Protein AF-A0A443S075-F1 (afdb_monomer)

Structure (mmCIF, N/CA/C/O backbone):
data_AF-A0A443S075-F1
#
_entry.id   AF-A0A443S075-F1
#
loop_
_atom_site.group_PDB
_atom_site.id
_atom_site.type_symbol
_atom_site.label_atom_id
_atom_site.label_alt_id
_atom_site.label_comp_id
_atom_site.label_asym_id
_atom_site.label_entity_id
_atom_site.label_seq_id
_atom_site.pdbx_PDB_ins_code
_atom_site.Cartn_x
_atom_site.Cartn_y
_atom_site.Cartn_z
_atom_site.occupancy
_atom_site.B_iso_or_equiv
_atom_site.auth_seq_id
_atom_site.auth_comp_id
_atom_site.auth_asym_id
_atom_site.auth_atom_id
_atom_site.pdbx_PDB_model_num
ATOM 1 N N . ILE A 1 1 ? -31.279 11.369 8.694 1.00 89.56 1 ILE A N 1
ATOM 2 C CA . ILE A 1 1 ? -30.722 10.047 9.088 1.00 89.56 1 ILE A CA 1
ATOM 3 C C . ILE A 1 1 ? -30.448 10.111 10.583 1.00 89.56 1 ILE A C 1
ATOM 5 O O . ILE A 1 1 ? -30.074 11.182 11.039 1.00 89.56 1 ILE A O 1
ATOM 9 N N . LYS A 1 2 ? -30.663 9.035 11.344 1.00 92.75 2 LYS A N 1
ATOM 10 C CA . LYS A 1 2 ? -30.303 8.981 12.766 1.00 92.75 2 LYS A CA 1
ATOM 11 C C . LYS A 1 2 ? -29.646 7.642 13.083 1.00 92.75 2 LYS A C 1
ATOM 13 O O . LYS A 1 2 ? -30.191 6.607 12.704 1.00 92.75 2 LYS A O 1
ATOM 18 N N . VAL A 1 3 ? -28.496 7.686 13.747 1.00 94.62 3 VAL A N 1
ATOM 19 C CA . VAL A 1 3 ? -27.857 6.519 14.362 1.00 94.62 3 VAL A CA 1
ATOM 20 C C . VAL A 1 3 ? -28.556 6.228 15.691 1.00 94.62 3 VAL A C 1
ATOM 22 O O . VAL A 1 3 ? -28.970 7.149 16.396 1.00 94.62 3 VAL A O 1
ATOM 25 N N . LEU A 1 4 ? -28.755 4.943 15.995 1.00 93.88 4 LEU A N 1
ATOM 26 C CA . LEU A 1 4 ? -29.449 4.486 17.208 1.00 93.88 4 LEU A CA 1
ATOM 27 C C . LEU A 1 4 ? -28.471 3.900 18.233 1.00 93.88 4 LEU A C 1
ATOM 29 O O . LEU A 1 4 ? -28.584 4.187 19.418 1.00 93.88 4 LEU A O 1
ATOM 33 N N . SER A 1 5 ? -27.492 3.128 17.762 1.00 93.56 5 SER A N 1
ATOM 34 C CA . SER A 1 5 ? -26.358 2.639 18.543 1.00 93.56 5 SER A CA 1
ATOM 35 C C . SER A 1 5 ? -25.146 2.429 17.633 1.00 93.56 5 SER A C 1
ATOM 37 O O . SER A 1 5 ? -25.296 2.235 16.422 1.00 93.56 5 SER A O 1
ATOM 39 N N . THR A 1 6 ? -23.948 2.482 18.212 1.00 93.00 6 THR A N 1
ATOM 40 C CA . THR A 1 6 ? -22.677 2.161 17.564 1.00 93.00 6 THR A CA 1
ATOM 41 C C . THR A 1 6 ? -21.761 1.394 18.526 1.00 93.00 6 THR A C 1
ATOM 43 O O . THR A 1 6 ? -21.524 1.793 19.669 1.00 93.00 6 THR A O 1
ATOM 46 N N . VAL A 1 7 ? -21.252 0.247 18.072 1.00 90.56 7 VAL A N 1
ATOM 47 C CA . VAL A 1 7 ? -20.408 -0.679 18.843 1.00 90.56 7 VAL A CA 1
ATOM 48 C C . VAL A 1 7 ? -19.234 -1.111 17.968 1.00 90.56 7 VAL A C 1
ATOM 50 O O . VAL A 1 7 ? -19.405 -1.369 16.778 1.00 90.56 7 VAL A O 1
ATOM 53 N N . GLY A 1 8 ? -18.048 -1.241 18.558 1.00 88.31 8 GLY A N 1
ATOM 54 C CA . GLY A 1 8 ? -16.884 -1.823 17.900 1.00 88.31 8 GLY A CA 1
ATOM 55 C C . GLY A 1 8 ? -15.624 -1.692 18.748 1.00 88.31 8 GLY A C 1
ATOM 56 O O . GLY A 1 8 ? -15.680 -1.269 19.900 1.00 88.31 8 GLY A O 1
ATOM 57 N N . THR A 1 9 ? -14.481 -2.027 18.155 1.00 86.50 9 THR A N 1
ATOM 58 C CA . THR A 1 9 ? -13.152 -1.800 18.735 1.00 86.50 9 THR A CA 1
ATOM 59 C C . THR A 1 9 ? -12.166 -1.372 17.648 1.00 86.50 9 THR A C 1
ATOM 61 O O . THR A 1 9 ? -12.332 -1.710 16.476 1.00 86.50 9 THR A O 1
ATOM 64 N N . THR A 1 10 ? -11.118 -0.648 18.035 1.00 85.44 10 THR A N 1
ATOM 65 C CA . THR A 1 10 ? -9.963 -0.328 17.183 1.00 85.44 10 THR A CA 1
ATOM 66 C C . THR A 1 10 ? -8.977 -1.497 17.054 1.00 85.44 10 THR A C 1
ATOM 68 O O . THR A 1 10 ? -8.144 -1.490 16.151 1.00 85.44 10 THR A O 1
ATOM 71 N N . SER A 1 11 ? -9.083 -2.512 17.921 1.00 85.75 11 SER A N 1
ATOM 72 C CA . SER A 1 11 ? -8.187 -3.677 18.007 1.00 85.75 11 SER A CA 1
ATOM 73 C C . SER A 1 11 ? -8.661 -4.921 17.236 1.00 85.75 11 SER A C 1
ATOM 75 O O . SER A 1 11 ? -8.218 -6.029 17.531 1.00 85.75 11 SER A O 1
ATOM 77 N N . LEU A 1 12 ? -9.573 -4.764 16.269 1.00 92.69 12 LEU A N 1
ATOM 78 C CA . LEU A 1 12 ? -10.089 -5.867 15.454 1.00 92.69 12 LEU A CA 1
ATOM 79 C C . LEU A 1 12 ? -10.273 -5.437 13.996 1.00 92.69 12 LEU A C 1
ATOM 81 O O . LEU A 1 12 ? -11.172 -4.667 13.660 1.00 92.69 12 LEU A O 1
ATOM 85 N N . GLY A 1 13 ? -9.440 -5.966 13.105 1.00 93.44 13 GLY A N 1
ATOM 86 C CA . GLY A 1 13 ? -9.462 -5.627 11.690 1.00 93.44 13 GLY A CA 1
ATOM 87 C C . GLY A 1 13 ? -8.800 -6.672 10.798 1.00 93.44 13 GLY A C 1
ATOM 88 O O . GLY A 1 13 ? -8.570 -7.819 11.169 1.00 93.44 13 GLY A O 1
ATOM 89 N N . GLY A 1 14 ? -8.502 -6.281 9.555 1.00 93.62 14 GLY A N 1
ATOM 90 C CA . GLY A 1 14 ? -7.922 -7.195 8.562 1.00 93.62 14 GLY A CA 1
ATOM 91 C C . GLY A 1 14 ? -6.555 -7.770 8.948 1.00 93.62 14 GLY A C 1
ATOM 92 O O . GLY A 1 14 ? -6.237 -8.867 8.489 1.00 93.62 14 GLY A O 1
ATOM 93 N N . VAL A 1 15 ? -5.799 -7.055 9.789 1.00 94.94 15 VAL A N 1
ATOM 94 C CA . VAL A 1 15 ? -4.454 -7.420 10.260 1.00 94.94 15 VAL A CA 1
ATOM 95 C C . VAL A 1 15 ? -4.496 -8.614 11.212 1.00 94.94 15 VAL A C 1
ATOM 97 O O . VAL A 1 15 ? -3.631 -9.479 11.130 1.00 94.94 15 VAL A O 1
ATOM 100 N N . ASP A 1 16 ? -5.519 -8.722 12.056 1.00 96.44 16 ASP A N 1
ATOM 101 C CA . ASP A 1 16 ? -5.670 -9.829 13.007 1.00 96.44 16 ASP A CA 1
ATOM 102 C C . ASP A 1 16 ? -5.948 -11.137 12.265 1.00 96.44 16 ASP A C 1
ATOM 104 O O . ASP A 1 16 ? -5.296 -12.152 12.509 1.00 96.44 16 ASP A O 1
ATOM 108 N N . PHE A 1 17 ? -6.820 -11.077 11.253 1.00 96.88 17 PHE A N 1
ATOM 109 C CA . PHE A 1 17 ? -7.016 -12.166 10.296 1.00 96.88 17 PHE A CA 1
ATOM 110 C C . PHE A 1 17 ? -5.722 -12.512 9.533 1.00 96.88 17 PHE A C 1
ATOM 112 O O . PHE A 1 17 ? -5.447 -13.691 9.327 1.00 96.88 17 PHE A O 1
ATOM 119 N N . ASP A 1 18 ? -4.890 -11.536 9.138 1.00 97.12 18 ASP A N 1
ATOM 120 C CA . ASP A 1 18 ? -3.574 -11.851 8.554 1.00 97.12 18 ASP A CA 1
ATOM 121 C C . ASP A 1 18 ? -2.658 -12.542 9.568 1.00 97.12 18 ASP A C 1
ATOM 123 O O . ASP A 1 18 ? -2.023 -13.532 9.217 1.00 97.12 18 ASP A O 1
ATOM 127 N N . GLN A 1 19 ? -2.621 -12.092 10.826 1.00 97.56 19 GLN A N 1
ATOM 128 C CA . GLN A 1 19 ? -1.799 -12.704 11.871 1.00 97.56 19 GLN A CA 1
ATOM 129 C C . GLN A 1 19 ? -2.200 -14.163 12.121 1.00 97.56 19 GLN A C 1
ATOM 131 O O . GLN A 1 19 ? -1.328 -15.024 12.206 1.00 97.56 19 GLN A O 1
ATOM 136 N N . ARG A 1 20 ? -3.500 -14.484 12.116 1.00 97.62 20 ARG A N 1
ATOM 137 C CA . ARG A 1 20 ? -3.976 -15.876 12.216 1.00 97.62 20 ARG A CA 1
ATOM 138 C C . ARG A 1 20 ? -3.514 -16.757 11.057 1.00 97.62 20 ARG A C 1
ATOM 140 O O . ARG A 1 20 ? -3.183 -17.920 11.276 1.00 97.62 20 ARG A O 1
ATOM 147 N N . LEU A 1 21 ? -3.441 -16.214 9.842 1.00 97.88 21 LEU A N 1
ATOM 148 C CA . LEU A 1 21 ? -2.904 -16.933 8.684 1.00 97.88 21 LEU A CA 1
ATOM 149 C C . LEU A 1 21 ? -1.371 -17.050 8.722 1.00 97.88 21 LEU A C 1
ATOM 151 O O . LEU A 1 21 ? -0.828 -18.090 8.346 1.00 97.88 21 LEU A O 1
ATOM 155 N N . ILE A 1 22 ? -0.686 -16.017 9.217 1.00 98.19 22 ILE A N 1
ATOM 156 C CA . ILE A 1 22 ? 0.763 -16.000 9.447 1.00 98.19 22 ILE A CA 1
ATOM 157 C C . ILE A 1 22 ? 1.152 -17.080 10.461 1.00 98.19 22 ILE A C 1
ATOM 159 O O . ILE A 1 22 ? 2.086 -17.826 10.185 1.00 98.19 22 ILE A O 1
ATOM 163 N N . ASP A 1 23 ? 0.415 -17.230 11.566 1.00 97.88 23 ASP A N 1
ATOM 164 C CA . ASP A 1 23 ? 0.652 -18.278 12.568 1.00 97.88 23 ASP A CA 1
ATOM 165 C C . ASP A 1 23 ? 0.611 -19.682 11.937 1.00 97.88 23 ASP A C 1
ATOM 167 O O . ASP A 1 23 ? 1.587 -20.427 12.032 1.00 97.88 23 ASP A O 1
ATOM 171 N N . ILE A 1 24 ? -0.469 -20.006 11.206 1.00 97.88 24 ILE A N 1
ATOM 172 C CA . ILE A 1 24 ? -0.619 -21.288 10.486 1.00 97.88 24 ILE A CA 1
ATOM 173 C C . ILE A 1 24 ? 0.552 -21.508 9.519 1.00 97.88 24 ILE A C 1
ATOM 175 O O . ILE A 1 24 ? 1.069 -22.621 9.386 1.00 97.88 24 ILE A O 1
ATOM 179 N N . CYS A 1 25 ? 0.979 -20.455 8.817 1.00 97.69 25 CYS A N 1
ATOM 180 C CA . CYS A 1 25 ? 2.093 -20.550 7.883 1.00 97.69 25 CYS A CA 1
ATOM 181 C C . CYS A 1 25 ? 3.427 -20.782 8.602 1.00 97.69 25 CYS A C 1
ATOM 183 O O . CYS A 1 25 ? 4.190 -21.627 8.149 1.00 97.69 25 CYS A O 1
ATOM 185 N N . ILE A 1 26 ? 3.696 -20.107 9.724 1.00 97.00 26 ILE A N 1
ATOM 186 C CA . ILE A 1 26 ? 4.911 -20.291 10.535 1.00 97.00 26 ILE A CA 1
ATOM 187 C C . ILE A 1 26 ? 4.975 -21.716 11.099 1.00 97.00 26 ILE A C 1
ATOM 189 O O . ILE A 1 26 ? 5.986 -22.392 10.898 1.00 97.00 26 ILE A O 1
ATOM 193 N N . GLU A 1 27 ? 3.889 -22.206 11.707 1.00 96.06 27 GLU A N 1
ATOM 194 C CA . GLU A 1 27 ? 3.767 -23.590 12.187 1.00 96.06 27 GLU A CA 1
ATOM 195 C C . GLU A 1 27 ? 4.110 -24.601 11.078 1.00 96.06 27 GLU A C 1
ATOM 197 O O . GLU A 1 27 ? 4.920 -25.516 11.261 1.00 96.06 27 GLU A O 1
ATOM 202 N N . LYS A 1 28 ? 3.507 -24.438 9.892 1.00 96.19 28 LYS A N 1
ATOM 203 C CA . LYS A 1 28 ? 3.728 -25.348 8.762 1.00 96.19 28 LYS A CA 1
ATOM 204 C C . LYS A 1 28 ? 5.105 -25.198 8.129 1.00 96.19 28 LYS A C 1
ATOM 206 O O . LYS A 1 28 ? 5.680 -26.207 7.740 1.00 96.19 28 LYS A O 1
ATOM 211 N N . PHE A 1 29 ? 5.654 -23.990 8.020 1.00 95.56 29 PHE A N 1
ATOM 212 C CA . PHE A 1 29 ? 7.006 -23.788 7.500 1.00 95.56 29 PHE A CA 1
ATOM 213 C C . PHE A 1 29 ? 8.050 -24.411 8.428 1.00 95.56 29 PHE A C 1
ATOM 215 O O . PHE A 1 29 ? 8.930 -25.108 7.934 1.00 95.56 29 PHE A O 1
ATOM 222 N N . SER A 1 30 ? 7.904 -24.246 9.747 1.00 93.19 30 SER A N 1
ATOM 223 C CA . SER A 1 30 ? 8.735 -24.911 10.757 1.00 93.19 30 SER A CA 1
ATOM 224 C C . SER A 1 30 ? 8.713 -26.435 10.568 1.00 93.19 30 SER A C 1
ATOM 226 O O . SER A 1 30 ? 9.752 -27.038 10.280 1.00 93.19 30 SER A O 1
ATOM 228 N N . ARG A 1 31 ? 7.516 -27.047 10.564 1.00 91.56 31 ARG A N 1
ATOM 229 C CA . ARG A 1 31 ? 7.310 -28.495 10.337 1.00 91.56 31 ARG A CA 1
ATOM 230 C C . ARG A 1 31 ? 7.871 -28.980 8.989 1.00 91.56 31 ARG A C 1
ATOM 232 O O . ARG A 1 31 ? 8.562 -29.995 8.941 1.00 91.56 31 ARG A O 1
ATOM 239 N N . ASN A 1 32 ? 7.631 -28.244 7.902 1.00 89.00 32 ASN A N 1
ATOM 240 C CA . ASN A 1 32 ? 8.087 -28.604 6.554 1.00 89.00 32 ASN A CA 1
ATOM 241 C C . ASN A 1 32 ? 9.605 -28.415 6.355 1.00 89.00 32 ASN A C 1
ATOM 243 O O . ASN A 1 32 ? 10.179 -29.030 5.457 1.00 89.00 32 ASN A O 1
ATOM 247 N N . SER A 1 33 ? 10.270 -27.590 7.173 1.00 83.94 33 SER A N 1
ATOM 248 C CA . SER A 1 33 ? 11.688 -27.228 7.007 1.00 83.94 33 SER A CA 1
ATOM 249 C C . SER A 1 33 ? 12.689 -28.349 7.317 1.00 83.94 33 SER A C 1
ATOM 251 O O . SER A 1 33 ? 13.890 -28.150 7.135 1.00 83.94 33 SER A O 1
ATOM 253 N N . LYS A 1 34 ? 12.224 -29.504 7.821 1.00 80.88 34 LYS A N 1
ATOM 254 C CA . LYS A 1 34 ? 13.066 -30.601 8.341 1.00 80.88 34 LYS A CA 1
ATOM 255 C C . LYS A 1 34 ? 14.072 -30.138 9.412 1.00 80.88 34 LYS A C 1
ATOM 257 O O . LYS A 1 34 ? 15.195 -30.627 9.464 1.00 80.88 34 LYS A O 1
ATOM 262 N N . GLY A 1 35 ? 13.674 -29.175 10.248 1.00 77.81 35 GLY A N 1
ATOM 263 C CA . GLY A 1 35 ? 14.506 -28.617 11.320 1.00 77.81 35 GLY A CA 1
ATOM 264 C C . GLY A 1 35 ? 15.437 -27.473 10.899 1.00 77.81 35 GLY A C 1
ATOM 265 O O . GLY A 1 35 ? 16.136 -26.935 11.750 1.00 77.81 35 GLY A O 1
ATOM 266 N N . LYS A 1 36 ? 15.432 -27.054 9.622 1.00 82.31 36 LYS A N 1
ATOM 267 C CA . LYS A 1 36 ? 16.204 -25.889 9.142 1.00 82.31 36 LYS A CA 1
ATOM 268 C C . LYS A 1 36 ? 15.722 -24.565 9.753 1.00 82.31 36 LYS A C 1
ATOM 270 O O . LYS A 1 36 ? 16.513 -23.635 9.873 1.00 82.31 36 LYS A O 1
ATOM 275 N N . PHE A 1 37 ? 14.446 -24.479 10.136 1.00 87.31 37 PHE A N 1
ATOM 276 C CA . PHE A 1 37 ? 13.859 -23.316 10.799 1.00 87.31 37 PHE A CA 1
ATOM 277 C C . PHE A 1 37 ? 12.956 -23.755 11.956 1.00 87.31 37 PHE A C 1
ATOM 279 O O . PHE A 1 37 ? 12.013 -24.516 11.743 1.00 87.31 37 PHE A O 1
ATOM 286 N N . SER A 1 38 ? 13.203 -23.235 13.160 1.00 91.25 38 SER A N 1
ATOM 287 C CA . SER A 1 38 ? 12.188 -23.193 14.220 1.00 91.25 38 SER A CA 1
ATOM 288 C C . SER A 1 38 ? 11.199 -22.055 13.955 1.00 91.25 38 SER A C 1
ATOM 290 O O . SER A 1 38 ? 11.479 -21.144 13.172 1.00 91.25 38 SER A O 1
ATOM 292 N N . GLU A 1 39 ? 10.046 -22.065 14.624 1.00 93.12 39 GLU A N 1
ATOM 293 C CA . GLU A 1 39 ? 9.076 -20.971 14.494 1.00 93.12 39 GLU A CA 1
ATOM 294 C C . GLU A 1 39 ? 9.661 -19.622 14.936 1.00 93.12 39 GLU A C 1
ATOM 296 O O . GLU A 1 39 ? 9.440 -18.605 14.281 1.00 93.12 39 GLU A O 1
ATOM 301 N N . ASP A 1 40 ? 10.463 -19.612 15.999 1.00 93.00 40 ASP A N 1
ATOM 302 C CA . ASP A 1 40 ? 11.044 -18.384 16.549 1.00 93.00 40 ASP A CA 1
ATOM 303 C C . ASP A 1 40 ? 12.168 -17.847 15.652 1.00 93.00 40 ASP A C 1
ATOM 305 O O . ASP A 1 40 ? 12.223 -16.652 15.375 1.00 93.00 40 ASP A O 1
ATOM 309 N N . SER A 1 41 ? 12.956 -18.741 15.038 1.00 92.81 41 SER A N 1
ATOM 310 C CA . SER A 1 41 ? 13.909 -18.384 13.975 1.00 92.81 41 SER A CA 1
ATOM 311 C C . SER A 1 41 ? 13.226 -17.724 12.766 1.00 92.81 41 SER A C 1
ATOM 313 O O . SER A 1 41 ? 13.818 -16.859 12.112 1.00 92.81 41 SER A O 1
ATOM 315 N N . ILE A 1 42 ? 11.968 -18.084 12.478 1.00 93.25 42 ILE A N 1
ATOM 316 C CA . ILE A 1 42 ? 11.155 -17.400 11.465 1.00 93.25 42 ILE A CA 1
ATOM 317 C C . ILE A 1 42 ? 10.696 -16.030 11.985 1.00 93.25 42 ILE A C 1
ATOM 319 O O . ILE A 1 42 ? 10.872 -15.044 11.269 1.00 93.25 42 ILE A O 1
ATOM 323 N N . ARG A 1 43 ? 10.157 -15.953 13.213 1.00 94.56 43 ARG A N 1
ATOM 324 C CA . ARG A 1 43 ? 9.634 -14.720 13.842 1.00 94.56 43 ARG A CA 1
ATOM 325 C C . ARG A 1 43 ? 10.694 -13.620 13.981 1.00 94.56 43 ARG A C 1
ATOM 327 O O . ARG A 1 43 ? 10.422 -12.473 13.623 1.00 94.56 43 ARG A O 1
ATOM 334 N N . ASP A 1 44 ? 11.902 -13.964 14.422 1.00 95.31 44 ASP A N 1
ATOM 335 C CA . ASP A 1 44 ? 13.011 -13.015 14.604 1.00 95.31 44 ASP A CA 1
ATOM 336 C C . ASP A 1 44 ? 13.566 -12.487 13.272 1.00 95.31 44 ASP A C 1
ATOM 338 O O . ASP A 1 44 ? 14.081 -11.364 13.178 1.00 95.31 44 ASP A O 1
ATOM 342 N N . ASN A 1 45 ? 13.439 -13.269 12.196 1.00 93.94 45 ASN A N 1
ATOM 343 C CA . ASN A 1 45 ? 13.928 -12.896 10.878 1.00 93.94 45 ASN A CA 1
ATOM 344 C C . ASN A 1 45 ? 12.992 -11.876 10.207 1.00 93.94 45 ASN A C 1
ATOM 346 O O . ASN A 1 45 ? 12.152 -12.202 9.367 1.00 93.94 45 ASN A O 1
ATOM 350 N N . LYS A 1 46 ? 13.199 -10.592 10.526 1.00 95.56 46 LYS A N 1
ATOM 351 C CA . LYS A 1 46 ? 12.434 -9.443 9.998 1.00 95.56 46 LYS A CA 1
ATOM 352 C C . LYS A 1 46 ? 12.268 -9.445 8.468 1.00 95.56 46 LYS A C 1
ATOM 354 O O . LYS A 1 46 ? 11.214 -9.044 7.976 1.00 95.56 46 LYS A O 1
ATOM 359 N N . ARG A 1 47 ? 13.273 -9.905 7.704 1.00 94.31 47 ARG A N 1
ATOM 360 C CA . ARG A 1 47 ? 13.194 -10.004 6.229 1.00 94.31 47 ARG A CA 1
ATOM 361 C C . ARG A 1 47 ? 12.257 -11.131 5.787 1.00 94.31 47 ARG A C 1
ATOM 363 O O . ARG A 1 47 ? 11.460 -10.933 4.871 1.00 94.31 47 ARG A O 1
ATOM 370 N N . LEU A 1 48 ? 12.329 -12.284 6.449 1.00 94.44 48 LEU A N 1
ATOM 371 C CA . LEU A 1 48 ? 11.454 -13.425 6.191 1.00 94.44 48 LEU A CA 1
ATOM 372 C C . LEU A 1 48 ? 10.004 -13.116 6.599 1.00 94.44 48 LEU A C 1
ATOM 374 O O . LEU A 1 48 ? 9.099 -13.295 5.787 1.00 94.44 48 LEU A O 1
ATOM 378 N N . MET A 1 49 ? 9.786 -12.541 7.785 1.00 96.31 49 MET A N 1
ATOM 379 C CA . MET A 1 49 ? 8.460 -12.107 8.249 1.00 96.31 49 MET A CA 1
ATOM 380 C C . MET A 1 49 ? 7.804 -11.072 7.331 1.00 96.31 49 MET A C 1
ATOM 382 O O . MET A 1 49 ? 6.589 -11.107 7.145 1.00 96.31 49 MET A O 1
ATOM 386 N N . HIS A 1 50 ? 8.580 -10.168 6.722 1.00 96.31 50 HIS A N 1
ATOM 387 C CA . HIS A 1 50 ? 8.050 -9.227 5.735 1.00 96.31 50 HIS A CA 1
ATOM 388 C C . HIS A 1 50 ? 7.519 -9.945 4.481 1.00 96.31 50 HIS A C 1
ATOM 390 O O . HIS A 1 50 ? 6.392 -9.671 4.067 1.00 96.31 50 HIS A O 1
ATOM 396 N N . LYS A 1 51 ? 8.263 -10.923 3.932 1.00 96.56 51 LYS A N 1
ATOM 397 C CA . LYS A 1 51 ? 7.760 -11.770 2.834 1.00 96.56 51 LYS A CA 1
ATOM 398 C C . LYS A 1 51 ? 6.516 -12.567 3.254 1.00 96.56 51 LYS A C 1
ATOM 400 O O . LYS A 1 51 ? 5.527 -12.573 2.528 1.00 96.56 51 LYS A O 1
ATOM 405 N N . ILE A 1 52 ? 6.544 -13.200 4.433 1.00 97.19 52 ILE A N 1
ATOM 406 C CA . ILE A 1 52 ? 5.429 -14.015 4.944 1.00 97.19 52 ILE A CA 1
ATOM 407 C C . ILE A 1 52 ? 4.155 -13.176 5.081 1.00 97.19 52 ILE A C 1
ATOM 409 O O . ILE A 1 52 ? 3.104 -13.622 4.631 1.00 97.19 52 ILE A O 1
ATOM 413 N N . ARG A 1 53 ? 4.237 -11.948 5.612 1.00 97.56 53 ARG A N 1
ATOM 414 C CA . ARG A 1 53 ? 3.094 -11.020 5.705 1.00 97.56 53 ARG A CA 1
ATOM 415 C C . ARG A 1 53 ? 2.450 -10.745 4.342 1.00 97.56 53 ARG A C 1
ATOM 417 O O . ARG A 1 53 ? 1.235 -10.872 4.219 1.00 97.56 53 ARG A O 1
ATOM 424 N N . ILE A 1 54 ? 3.252 -10.438 3.320 1.00 97.31 54 ILE A N 1
ATOM 425 C CA . ILE A 1 54 ? 2.762 -10.137 1.963 1.00 97.31 54 ILE A CA 1
ATOM 426 C C . ILE A 1 54 ? 2.077 -11.357 1.326 1.00 97.31 54 ILE A C 1
ATOM 428 O O . ILE A 1 54 ? 0.978 -11.238 0.781 1.00 97.31 54 ILE A O 1
ATOM 432 N N . GLU A 1 55 ? 2.690 -12.542 1.400 1.00 98.00 55 GLU A N 1
ATOM 433 C CA . GLU A 1 55 ? 2.096 -13.744 0.799 1.00 98.00 55 GLU A CA 1
ATOM 434 C C . GLU A 1 55 ? 0.908 -14.293 1.605 1.00 98.00 55 GLU A C 1
ATOM 436 O O . GLU A 1 55 ? -0.017 -14.847 1.011 1.00 98.00 55 GLU A O 1
ATOM 441 N N . CYS A 1 56 ? 0.857 -14.071 2.923 1.00 97.94 56 CYS A N 1
ATOM 442 C CA . CYS A 1 56 ? -0.335 -14.357 3.724 1.00 97.94 56 CYS A CA 1
ATOM 443 C C . CYS A 1 56 ? -1.500 -13.436 3.340 1.00 97.94 56 CYS A C 1
ATOM 445 O O . CYS A 1 56 ? -2.596 -13.937 3.112 1.00 97.94 56 CYS A O 1
ATOM 447 N N . GLU A 1 57 ? -1.288 -12.130 3.154 1.00 96.56 57 GLU A N 1
ATOM 448 C CA . GLU A 1 57 ? -2.367 -11.220 2.735 1.00 96.56 57 GLU A CA 1
ATOM 449 C C . GLU A 1 57 ? -2.952 -11.621 1.360 1.00 96.56 57 GLU A C 1
ATOM 451 O O . GLU A 1 57 ? -4.173 -11.655 1.159 1.00 96.56 57 GLU A O 1
ATOM 456 N N . LYS A 1 58 ? -2.085 -12.010 0.412 1.00 96.81 58 LYS A N 1
ATOM 457 C CA . LYS A 1 58 ? -2.483 -12.583 -0.890 1.00 96.81 58 LYS A CA 1
ATOM 458 C C . LYS A 1 58 ? -3.237 -13.909 -0.735 1.00 96.81 58 LYS A C 1
ATOM 460 O O . LYS A 1 58 ? -4.244 -14.133 -1.415 1.00 96.81 58 LYS A O 1
ATOM 465 N N . ALA A 1 59 ? -2.789 -14.783 0.163 1.00 97.75 59 ALA A N 1
ATOM 466 C CA . ALA A 1 59 ? -3.457 -16.046 0.453 1.00 97.75 59 ALA A CA 1
ATOM 467 C C . ALA A 1 59 ? -4.829 -15.832 1.114 1.00 97.75 59 ALA A C 1
ATOM 469 O O . ALA A 1 59 ? -5.790 -16.462 0.684 1.00 97.75 59 ALA A O 1
ATOM 470 N N . LYS A 1 60 ? -4.984 -14.876 2.040 1.00 96.75 60 LYS A N 1
ATOM 471 C CA . LYS A 1 60 ? -6.278 -14.482 2.629 1.00 96.75 60 LYS A CA 1
ATOM 472 C C . LYS A 1 60 ? -7.264 -14.033 1.546 1.00 96.75 60 LYS A C 1
ATOM 474 O O . LYS A 1 60 ? -8.384 -14.538 1.483 1.00 96.75 60 LYS A O 1
ATOM 479 N N . LYS A 1 61 ? -6.829 -13.157 0.630 1.00 95.69 61 LYS A N 1
ATOM 480 C CA . LYS A 1 61 ? -7.618 -12.735 -0.548 1.00 95.69 61 LYS A CA 1
ATOM 481 C C . LYS A 1 61 ? -7.980 -13.921 -1.457 1.00 95.69 61 LYS A C 1
ATOM 483 O O . LYS A 1 61 ? -9.098 -13.998 -1.959 1.00 95.69 61 LYS A O 1
ATOM 488 N N . THR A 1 62 ? -7.081 -14.894 -1.613 1.00 96.69 62 THR A N 1
ATOM 489 C CA . THR A 1 62 ? -7.356 -16.138 -2.357 1.00 96.69 62 THR A CA 1
ATOM 490 C C . THR A 1 62 ? -8.405 -17.010 -1.651 1.00 96.69 62 THR A C 1
ATOM 492 O O . THR A 1 62 ? -9.338 -17.483 -2.303 1.00 96.69 62 THR A O 1
ATOM 495 N N . LEU A 1 63 ? -8.313 -17.167 -0.325 1.00 96.25 63 LEU A N 1
ATOM 496 C CA . LEU A 1 63 ? -9.228 -17.959 0.511 1.00 96.25 63 LEU A CA 1
ATOM 497 C C . LEU A 1 63 ? -10.654 -17.389 0.572 1.00 96.25 63 LEU A C 1
ATOM 499 O O . LEU A 1 63 ? -11.608 -18.156 0.722 1.00 96.25 63 LEU A O 1
ATOM 503 N N . GLN A 1 64 ? -10.846 -16.079 0.381 1.00 93.56 64 GLN A N 1
ATOM 504 C CA . GLN A 1 64 ? -12.184 -15.486 0.199 1.00 93.56 64 GLN A CA 1
ATOM 505 C C . GLN A 1 64 ? -12.928 -16.131 -0.986 1.00 93.56 64 GLN A C 1
ATOM 507 O O . GLN A 1 64 ? -14.125 -16.412 -0.912 1.00 93.56 64 GLN A O 1
ATOM 512 N N . GLN A 1 65 ? -12.216 -16.448 -2.071 1.00 91.50 65 GLN A N 1
ATOM 513 C CA . GLN A 1 65 ? -12.801 -17.055 -3.268 1.00 91.50 65 GLN A CA 1
ATOM 514 C C . GLN A 1 65 ? -12.703 -18.587 -3.245 1.00 91.50 65 GLN A C 1
ATOM 516 O O . GLN A 1 65 ? -13.743 -19.260 -3.239 1.00 91.50 65 GLN A O 1
ATOM 521 N N . LYS A 1 66 ? -11.480 -19.128 -3.162 1.00 96.06 66 LYS A N 1
ATOM 522 C CA . LYS A 1 66 ? -11.130 -20.555 -3.291 1.00 96.06 66 LYS A CA 1
ATOM 523 C C . LYS A 1 66 ? -11.140 -21.311 -1.957 1.00 96.06 66 LYS A C 1
ATOM 525 O O . LYS A 1 66 ? -11.065 -20.712 -0.890 1.00 96.06 66 LYS A O 1
ATOM 530 N N . SER A 1 67 ? -11.243 -22.636 -2.033 1.00 96.62 67 SER A N 1
ATOM 531 C CA . SER A 1 67 ? -11.175 -23.582 -0.905 1.00 96.62 67 SER A CA 1
ATOM 532 C C . SER A 1 67 ? -9.869 -23.524 -0.111 1.00 96.62 67 SER A C 1
ATOM 534 O O . SER A 1 67 ? -9.848 -23.889 1.063 1.00 96.62 67 SER A O 1
ATOM 536 N N . ASP A 1 68 ? -8.793 -23.098 -0.759 1.00 97.62 68 ASP A N 1
ATOM 537 C CA . ASP A 1 68 ? -7.419 -23.227 -0.300 1.00 97.62 68 ASP A CA 1
ATOM 538 C C . ASP A 1 68 ? -6.506 -22.222 -1.024 1.00 97.62 68 ASP A C 1
ATOM 540 O O . ASP A 1 68 ? -6.869 -21.648 -2.057 1.00 97.62 68 ASP A O 1
ATOM 544 N N . ALA A 1 69 ? -5.324 -21.996 -0.456 1.00 98.25 69 ALA A N 1
ATOM 545 C CA . ALA A 1 69 ? -4.285 -21.146 -1.019 1.00 98.25 69 ALA A CA 1
ATOM 546 C C . ALA A 1 69 ? -2.894 -21.735 -0.744 1.00 98.25 69 ALA A C 1
ATOM 548 O O . ALA A 1 69 ? -2.620 -22.233 0.350 1.00 98.25 69 ALA A O 1
ATOM 549 N N . ARG A 1 70 ? -1.998 -21.648 -1.733 1.00 97.62 70 ARG A N 1
ATOM 550 C CA . ARG A 1 70 ? -0.579 -22.007 -1.600 1.00 97.62 70 ARG A CA 1
ATOM 551 C C . ARG A 1 70 ? 0.228 -20.758 -1.251 1.00 97.62 70 ARG A C 1
ATOM 553 O O . ARG A 1 70 ? 0.105 -19.748 -1.937 1.00 97.62 70 ARG A O 1
ATOM 560 N N . VAL A 1 71 ? 1.080 -20.856 -0.236 1.00 97.88 71 VAL A N 1
ATOM 561 C CA . VAL A 1 71 ? 2.022 -19.804 0.173 1.00 97.88 71 VAL A CA 1
ATOM 562 C C . VAL A 1 71 ? 3.434 -20.282 -0.169 1.00 97.88 71 VAL A C 1
ATOM 564 O O . VAL A 1 71 ? 3.810 -21.406 0.175 1.00 97.88 71 VAL A O 1
ATOM 567 N N . LYS A 1 72 ? 4.201 -19.453 -0.884 1.00 96.56 72 LYS A N 1
ATOM 568 C CA . LYS A 1 72 ? 5.584 -19.720 -1.314 1.00 96.56 72 LYS A CA 1
ATOM 569 C C . LYS A 1 72 ? 6.458 -18.547 -0.890 1.00 96.56 72 LYS A C 1
ATOM 571 O O . LYS A 1 72 ? 6.106 -17.412 -1.183 1.00 96.56 72 LYS A O 1
ATOM 576 N N . ILE A 1 73 ? 7.584 -18.821 -0.242 1.00 95.81 73 ILE A N 1
ATOM 577 C CA . ILE A 1 73 ? 8.567 -17.811 0.149 1.00 95.81 73 ILE A CA 1
ATOM 578 C C . ILE A 1 73 ? 9.945 -18.252 -0.338 1.00 95.81 73 ILE A C 1
ATOM 580 O O . ILE A 1 73 ? 10.497 -19.225 0.172 1.00 95.81 73 ILE A O 1
ATOM 584 N N . ASP A 1 74 ? 10.504 -17.527 -1.303 1.00 93.31 74 ASP A N 1
ATOM 585 C CA . ASP A 1 74 ? 11.853 -17.794 -1.816 1.00 93.31 74 ASP A CA 1
ATOM 586 C C . ASP A 1 74 ? 12.906 -17.303 -0.806 1.00 93.31 74 ASP A C 1
ATOM 588 O O . ASP A 1 74 ? 12.828 -16.171 -0.306 1.00 93.31 74 ASP A O 1
ATOM 592 N N . LEU A 1 75 ? 13.896 -18.138 -0.504 1.00 90.06 75 LEU A N 1
ATOM 593 C CA . LEU A 1 75 ? 14.968 -17.858 0.452 1.00 90.06 75 LEU A CA 1
ATOM 594 C C . LEU A 1 75 ? 16.253 -17.363 -0.245 1.00 90.06 75 LEU A C 1
ATOM 596 O O . LEU A 1 75 ? 16.431 -17.578 -1.444 1.00 90.06 75 LEU A O 1
ATOM 600 N N . PRO A 1 76 ? 17.181 -16.705 0.485 1.00 86.94 76 PRO A N 1
ATOM 601 C CA . PRO A 1 76 ? 18.419 -16.169 -0.098 1.00 86.94 76 PRO A CA 1
ATOM 602 C C . PRO A 1 76 ? 19.384 -17.219 -0.669 1.00 86.94 76 PRO A C 1
ATOM 604 O O . PRO A 1 76 ? 20.291 -16.858 -1.409 1.00 86.94 76 PRO A O 1
ATOM 607 N N . ASP A 1 77 ? 19.205 -18.494 -0.322 1.00 87.81 77 ASP A N 1
ATOM 608 C CA . ASP A 1 77 ? 19.992 -19.632 -0.814 1.00 87.81 77 ASP A CA 1
ATOM 609 C C . ASP A 1 77 ? 19.371 -20.312 -2.051 1.00 87.81 77 ASP A C 1
ATOM 611 O O . ASP A 1 77 ? 19.824 -21.376 -2.467 1.00 87.81 77 ASP A O 1
ATOM 615 N N . GLY A 1 78 ? 18.317 -19.723 -2.627 1.00 88.56 78 GLY A N 1
ATOM 616 C CA . GLY A 1 78 ? 17.592 -20.275 -3.774 1.00 88.56 78 GLY A CA 1
ATOM 617 C C . GLY A 1 78 ? 16.619 -21.409 -3.434 1.00 88.56 78 GLY A C 1
ATOM 618 O O . GLY A 1 78 ? 15.986 -21.941 -4.343 1.00 88.56 78 GLY A O 1
ATOM 619 N N . SER A 1 79 ? 16.468 -21.781 -2.156 1.00 89.62 79 SER A N 1
ATOM 620 C CA . SER A 1 79 ? 15.453 -22.748 -1.718 1.00 89.62 79 SER A CA 1
ATOM 621 C C . SER A 1 79 ? 14.106 -22.082 -1.405 1.00 89.62 79 SER A C 1
ATOM 623 O O . SER A 1 79 ? 14.035 -20.887 -1.124 1.00 89.62 79 SER A O 1
ATOM 625 N N . ASP A 1 80 ? 13.021 -22.856 -1.442 1.00 91.62 80 ASP A N 1
ATOM 626 C CA . ASP A 1 80 ? 11.660 -22.363 -1.206 1.00 91.62 80 ASP A CA 1
ATOM 627 C C . ASP A 1 80 ? 11.069 -22.906 0.097 1.00 91.62 80 ASP A C 1
ATOM 629 O O . ASP A 1 80 ? 11.034 -24.119 0.313 1.00 91.62 80 ASP A O 1
ATOM 633 N N . LEU A 1 81 ? 10.478 -22.030 0.912 1.00 92.31 81 LEU A N 1
ATOM 634 C CA . LEU A 1 81 ? 9.476 -22.450 1.892 1.00 92.31 81 LEU A CA 1
ATOM 635 C C . LEU A 1 81 ? 8.112 -22.515 1.205 1.00 92.31 81 LEU A C 1
ATOM 637 O O . LEU A 1 81 ? 7.628 -21.519 0.667 1.00 92.31 81 LEU A O 1
ATOM 641 N N . VAL A 1 82 ? 7.481 -23.689 1.227 1.00 94.56 82 VAL A N 1
ATOM 642 C CA . VAL A 1 82 ? 6.171 -23.926 0.606 1.00 94.56 82 VAL A CA 1
ATOM 643 C C . VAL A 1 82 ? 5.203 -24.514 1.625 1.00 94.56 82 VAL A C 1
ATOM 645 O O . VAL A 1 82 ? 5.535 -25.446 2.360 1.00 94.56 82 VAL A O 1
ATOM 648 N N . THR A 1 83 ? 3.982 -23.987 1.636 1.00 96.50 83 THR A N 1
ATOM 649 C CA . THR A 1 83 ? 2.856 -24.553 2.379 1.00 96.50 83 THR A CA 1
ATOM 650 C C . THR A 1 83 ? 1.533 -24.321 1.644 1.00 96.50 83 THR A C 1
ATOM 652 O O . THR A 1 83 ? 1.460 -23.544 0.689 1.00 96.50 83 THR A O 1
ATOM 655 N N . GLN A 1 84 ? 0.482 -25.006 2.081 1.00 97.25 84 GLN A N 1
ATOM 656 C CA . GLN A 1 84 ? -0.892 -24.830 1.621 1.00 97.25 84 GLN A CA 1
ATOM 657 C C . GLN A 1 84 ? -1.791 -24.695 2.852 1.00 97.25 84 GLN A C 1
ATOM 659 O O . GLN A 1 84 ? -1.640 -25.439 3.825 1.00 97.25 84 GLN A O 1
ATOM 664 N N . VAL A 1 85 ? -2.708 -23.733 2.825 1.00 98.00 85 VAL A N 1
ATOM 665 C CA . VAL A 1 85 ? -3.684 -23.483 3.894 1.00 98.00 85 VAL A CA 1
ATOM 666 C C . VAL A 1 85 ? -5.082 -23.624 3.313 1.00 98.00 85 VAL A C 1
ATOM 668 O O . VAL A 1 85 ? -5.342 -23.156 2.205 1.00 98.00 85 VAL A O 1
ATOM 671 N N . THR A 1 86 ? -5.981 -24.282 4.043 1.00 98.12 86 THR A N 1
ATOM 672 C CA . THR A 1 86 ? -7.389 -24.415 3.632 1.00 98.12 86 THR A CA 1
ATOM 673 C C . THR A 1 86 ? -8.256 -23.346 4.290 1.00 98.12 86 THR A C 1
ATOM 675 O O . THR A 1 86 ? -7.952 -22.877 5.386 1.00 98.12 86 THR A O 1
ATOM 678 N N . ARG A 1 87 ? -9.388 -22.987 3.671 1.00 97.25 87 ARG A N 1
ATOM 679 C CA . ARG A 1 87 ? -10.353 -22.052 4.268 1.00 97.25 87 ARG A CA 1
ATOM 680 C C . ARG A 1 87 ? -10.851 -22.563 5.622 1.00 97.25 87 ARG A C 1
ATOM 682 O O . ARG A 1 87 ? -10.904 -21.787 6.562 1.00 97.25 87 ARG A O 1
ATOM 689 N N . LYS A 1 88 ? -11.155 -23.862 5.738 1.00 97.12 88 LYS A N 1
ATOM 690 C CA . LYS A 1 88 ? -11.621 -24.485 6.992 1.00 97.12 88 LYS A CA 1
ATOM 691 C C . LYS A 1 88 ? -10.613 -24.302 8.131 1.00 97.12 88 LYS A C 1
ATOM 693 O O . LYS A 1 88 ? -10.985 -23.965 9.243 1.00 97.12 88 LYS A O 1
ATOM 698 N N . GLU A 1 89 ? -9.338 -24.526 7.843 1.00 97.56 89 GLU A N 1
ATOM 699 C CA . GLU A 1 89 ? -8.237 -24.351 8.793 1.00 97.56 89 GLU A CA 1
ATOM 700 C C . GLU A 1 89 ? -8.051 -22.884 9.205 1.00 97.56 89 GLU A C 1
ATOM 702 O O . GLU A 1 89 ? -7.925 -22.584 10.391 1.00 97.56 89 GLU A O 1
ATOM 707 N N . PHE A 1 90 ? -8.101 -21.972 8.233 1.00 97.88 90 PHE A N 1
ATOM 708 C CA . PHE A 1 90 ? -8.038 -20.534 8.469 1.00 97.88 90 PHE A CA 1
ATOM 709 C C . PHE A 1 90 ? -9.220 -20.023 9.313 1.00 97.88 90 PHE A C 1
ATOM 711 O O . PHE A 1 90 ? -9.008 -19.337 10.310 1.00 97.88 90 PHE A O 1
ATOM 718 N N . ASP A 1 91 ? -10.452 -20.404 8.966 1.00 96.44 91 ASP A N 1
ATOM 719 C CA . ASP A 1 91 ? -11.660 -20.002 9.692 1.00 96.44 91 ASP A CA 1
ATOM 720 C C . ASP A 1 91 ? -11.685 -20.563 11.120 1.00 96.44 91 ASP A C 1
ATOM 722 O O . ASP A 1 91 ? -12.040 -19.838 12.047 1.00 96.44 91 ASP A O 1
ATOM 726 N N . ASN A 1 92 ? -11.228 -21.805 11.327 1.00 97.12 92 ASN A N 1
ATOM 727 C CA . ASN A 1 92 ? -11.056 -22.379 12.665 1.00 97.12 92 ASN A CA 1
ATOM 728 C C . ASN A 1 92 ? -10.088 -21.543 13.529 1.00 97.12 92 ASN A C 1
ATOM 730 O O . ASN A 1 92 ? -10.359 -21.314 14.705 1.00 97.12 92 ASN A O 1
ATOM 734 N N . ARG A 1 93 ? -8.975 -21.054 12.958 1.00 97.81 93 ARG A N 1
ATOM 735 C CA . ARG A 1 93 ? -7.984 -20.200 13.651 1.00 97.81 93 ARG A CA 1
ATOM 736 C C . ARG A 1 93 ? -8.481 -18.763 13.899 1.00 97.81 93 ARG A C 1
ATOM 738 O O . ARG A 1 93 ? -7.852 -18.032 14.665 1.00 97.81 93 ARG A O 1
ATOM 745 N N . CYS A 1 94 ? -9.595 -18.370 13.277 1.00 97.25 94 CYS A N 1
ATOM 746 C CA . CYS A 1 94 ? -10.251 -17.067 13.438 1.00 97.25 94 CYS A CA 1
ATOM 747 C C . CYS A 1 94 ? -11.608 -17.154 14.168 1.00 97.25 94 CYS A C 1
ATOM 749 O O . CYS A 1 94 ? -12.362 -16.182 14.171 1.00 97.25 94 CYS A O 1
ATOM 751 N N . HIS A 1 95 ? -11.953 -18.305 14.755 1.00 95.88 95 HIS A N 1
ATOM 752 C CA . HIS A 1 95 ? -13.264 -18.538 15.371 1.00 95.88 95 HIS A CA 1
ATOM 753 C C . HIS A 1 95 ? -13.579 -17.570 16.526 1.00 95.88 95 HIS A C 1
ATOM 755 O O . HIS A 1 95 ? -14.710 -17.103 16.660 1.00 95.88 95 HIS A O 1
ATOM 761 N N . ASP A 1 96 ? -12.574 -17.215 17.319 1.00 95.81 96 ASP A N 1
ATOM 762 C CA . ASP A 1 96 ? -12.637 -16.189 18.360 1.00 95.81 96 ASP A CA 1
ATOM 763 C C . ASP A 1 96 ? -12.861 -14.783 17.781 1.00 95.81 96 ASP A C 1
ATOM 765 O O . ASP A 1 96 ? -13.723 -14.062 18.274 1.00 95.81 96 ASP A O 1
ATOM 769 N N . LEU A 1 97 ? -12.186 -14.423 16.680 1.00 96.50 97 LEU A N 1
ATOM 770 C CA . LEU A 1 97 ? -12.415 -13.149 15.981 1.00 96.50 97 LEU A CA 1
ATOM 771 C C . LEU A 1 97 ? -13.863 -13.050 15.472 1.00 96.50 97 LEU A C 1
ATOM 773 O O . LEU A 1 97 ? -14.525 -12.032 15.663 1.00 96.50 97 LEU A O 1
ATOM 777 N N . TYR A 1 98 ? -14.390 -14.124 14.873 1.00 95.50 98 TYR A N 1
ATOM 778 C CA . TYR A 1 98 ? -15.797 -14.195 14.463 1.00 95.50 98 TYR A CA 1
ATOM 779 C C . TYR A 1 98 ? -16.760 -14.132 15.667 1.00 95.50 98 TYR A C 1
ATOM 781 O O . TYR A 1 98 ? -17.825 -13.524 15.566 1.00 95.50 98 TYR A O 1
ATOM 789 N N . SER A 1 99 ? -16.377 -14.695 16.817 1.00 93.81 99 SER A N 1
ATOM 790 C CA . SER A 1 99 ? -17.171 -14.644 18.055 1.00 93.81 99 SER A CA 1
ATOM 791 C C . SER A 1 99 ? -17.222 -13.235 18.661 1.00 93.81 99 SER A C 1
ATOM 793 O O . SER A 1 99 ? -18.294 -12.791 19.065 1.00 93.81 99 SER A O 1
ATOM 795 N N . MET A 1 100 ? -16.109 -12.491 18.644 1.00 93.19 100 MET A N 1
ATOM 796 C CA . MET A 1 100 ? -16.082 -11.069 19.023 1.00 93.19 100 MET A CA 1
ATOM 797 C C . MET A 1 100 ? -16.973 -10.223 18.103 1.00 93.19 100 MET A C 1
ATOM 799 O O . MET A 1 100 ? -17.724 -9.378 18.584 1.00 93.19 100 MET A O 1
ATOM 803 N N . ILE A 1 101 ? -16.948 -10.471 16.785 1.00 94.19 101 ILE A N 1
ATOM 804 C CA . ILE A 1 101 ? -17.833 -9.767 15.839 1.00 94.19 101 ILE A CA 1
ATOM 805 C C . ILE A 1 101 ? -19.305 -10.021 16.181 1.00 94.19 101 ILE A C 1
ATOM 807 O O . ILE A 1 101 ? -20.078 -9.064 16.226 1.00 94.19 101 ILE A O 1
ATOM 811 N N . ARG A 1 102 ? -19.692 -11.272 16.474 1.00 92.62 102 ARG A N 1
ATOM 812 C CA . ARG A 1 102 ? -21.058 -11.593 16.921 1.00 92.62 102 ARG A CA 1
ATOM 813 C C . ARG A 1 102 ? -21.440 -10.789 18.166 1.00 92.62 102 ARG A C 1
ATOM 815 O O . ARG A 1 102 ? -22.462 -10.116 18.130 1.00 92.62 102 ARG A O 1
ATOM 822 N N . GLN A 1 103 ? -20.607 -10.792 19.209 1.00 91.50 103 GLN A N 1
ATOM 823 C CA . GLN A 1 103 ? -20.870 -10.043 20.447 1.00 91.50 103 GLN A CA 1
ATOM 824 C C . GLN A 1 103 ? -21.097 -8.547 20.181 1.00 91.50 103 GLN A C 1
ATOM 826 O O . GLN A 1 103 ? -22.054 -7.971 20.694 1.00 91.50 103 GLN A O 1
ATOM 831 N N . TYR A 1 104 ? -20.274 -7.917 19.335 1.00 92.00 104 TYR A N 1
ATOM 832 C CA . TYR A 1 104 ? -20.461 -6.507 18.987 1.00 92.00 104 TYR A CA 1
ATOM 833 C C . TYR A 1 104 ? -21.767 -6.249 18.224 1.00 92.00 104 TYR A C 1
ATOM 835 O O . TYR A 1 104 ? -22.461 -5.287 18.544 1.00 92.00 104 TYR A O 1
ATOM 843 N N . VAL A 1 105 ? -22.140 -7.096 17.256 1.00 91.25 105 VAL A N 1
ATOM 844 C CA . VAL A 1 105 ? -23.402 -6.931 16.507 1.00 91.25 105 VAL A CA 1
ATOM 845 C C . VAL A 1 105 ? -24.618 -7.207 17.394 1.00 91.25 105 VAL A C 1
ATOM 847 O O . VAL A 1 105 ? -25.612 -6.493 17.300 1.00 91.25 105 VAL A O 1
ATOM 850 N N . GLU A 1 106 ? -24.554 -8.196 18.285 1.00 89.94 106 GLU A N 1
ATOM 851 C CA . GLU A 1 106 ? -25.630 -8.490 19.236 1.00 89.94 106 GLU A CA 1
ATOM 852 C C . GLU A 1 106 ? -25.852 -7.318 20.203 1.00 89.94 106 GLU A C 1
ATOM 854 O O . GLU A 1 106 ? -27.000 -6.898 20.384 1.00 89.94 106 GLU A O 1
ATOM 859 N N . ARG A 1 107 ? -24.761 -6.721 20.702 1.00 89.50 107 ARG A N 1
ATOM 860 C CA . ARG A 1 107 ? -24.764 -5.552 21.589 1.00 89.50 107 ARG A CA 1
ATOM 861 C C . ARG A 1 107 ? -25.343 -4.278 20.960 1.00 89.50 107 ARG A C 1
ATOM 863 O O . ARG A 1 107 ? -25.950 -3.486 21.676 1.00 89.50 107 ARG A O 1
ATOM 870 N N . VAL A 1 108 ? -25.222 -4.073 19.639 1.00 90.94 108 VAL A N 1
ATOM 871 C CA . VAL A 1 108 ? -25.839 -2.906 18.958 1.00 90.94 108 VAL A CA 1
ATOM 872 C C . VAL A 1 108 ? -27.345 -2.845 19.226 1.00 90.94 108 VAL A C 1
ATOM 874 O O . VAL A 1 108 ? -27.894 -1.754 19.348 1.00 90.94 108 VAL A O 1
ATOM 877 N N . PHE A 1 109 ? -28.003 -4.000 19.354 1.00 90.12 109 PHE A N 1
ATOM 878 C CA . PHE A 1 109 ? -29.426 -4.071 19.673 1.00 90.12 109 PHE A CA 1
ATOM 879 C C . PHE A 1 109 ? -29.701 -3.945 21.174 1.00 90.12 109 PHE A C 1
ATOM 881 O O . PHE A 1 109 ? -30.668 -3.291 21.535 1.00 90.12 109 PHE A O 1
ATOM 888 N N . GLU A 1 110 ? -28.855 -4.510 22.043 1.00 89.44 110 GLU A N 1
ATOM 889 C CA . GLU A 1 110 ? -28.984 -4.411 23.513 1.00 89.44 110 GLU A CA 1
ATOM 890 C C . GLU A 1 110 ? -28.885 -2.966 24.024 1.00 89.44 110 GLU A C 1
ATOM 892 O O . GLU A 1 110 ? -29.539 -2.598 24.995 1.00 89.44 110 GLU A O 1
ATOM 897 N N . ASP A 1 111 ? -28.116 -2.133 23.325 1.00 87.62 111 ASP A N 1
ATOM 898 C CA . ASP A 1 111 ? -28.024 -0.688 23.534 1.00 87.62 111 ASP A CA 1
ATOM 899 C C . ASP A 1 111 ? -29.306 0.096 23.129 1.00 87.62 111 ASP A C 1
ATOM 901 O O . ASP A 1 111 ? -29.313 1.326 23.208 1.00 87.62 111 ASP A O 1
ATOM 905 N N . THR A 1 112 ? -30.367 -0.559 22.629 1.00 87.88 112 THR A N 1
ATOM 906 C CA . THR A 1 112 ? -31.547 0.099 22.026 1.00 87.88 112 THR A CA 1
ATOM 907 C C . THR A 1 112 ? -32.874 -0.608 22.325 1.00 87.88 112 THR A C 1
ATOM 909 O O . THR A 1 112 ? -32.923 -1.815 22.531 1.00 87.88 112 THR A O 1
ATOM 912 N N . ASP A 1 113 ? -33.994 0.107 22.187 1.00 86.44 113 ASP A N 1
ATOM 913 C CA . ASP A 1 113 ? -35.341 -0.494 22.193 1.00 86.44 113 ASP A CA 1
ATOM 914 C C . ASP A 1 113 ? -35.703 -1.231 20.873 1.00 86.44 113 ASP A C 1
ATOM 916 O O . ASP A 1 113 ? -36.868 -1.561 20.636 1.00 86.44 113 ASP A O 1
ATOM 920 N N . VAL A 1 114 ? -34.739 -1.461 19.968 1.00 88.19 114 VAL A N 1
ATOM 921 C CA . VAL A 1 114 ? -34.975 -2.045 18.635 1.00 88.19 114 VAL A CA 1
ATOM 922 C C . VAL A 1 114 ? -34.732 -3.551 18.649 1.00 88.19 114 VAL A C 1
ATOM 924 O O . VAL A 1 114 ? -33.641 -4.039 18.935 1.00 88.19 114 VAL A O 1
ATOM 927 N N . ASN A 1 115 ? -35.745 -4.317 18.253 1.00 87.81 115 ASN A N 1
ATOM 928 C CA . ASN A 1 115 ? -35.636 -5.765 18.136 1.00 87.81 115 ASN A CA 1
ATOM 929 C C . ASN A 1 115 ? -34.788 -6.163 16.909 1.00 87.81 115 ASN A C 1
ATOM 9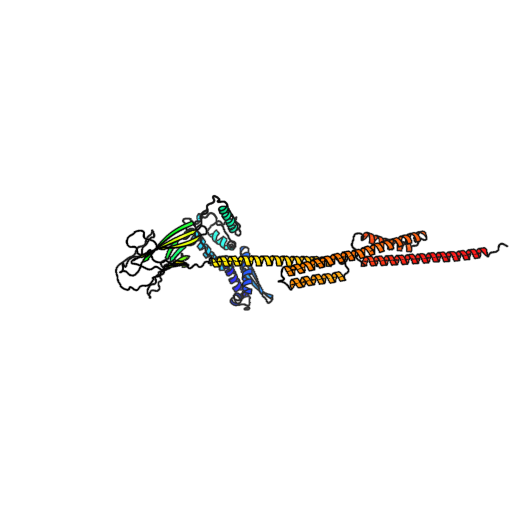31 O O . ASN A 1 115 ? -34.956 -5.600 15.825 1.00 87.81 115 ASN A O 1
ATOM 935 N N . LYS A 1 116 ? -33.947 -7.200 17.045 1.00 85.00 116 LYS A N 1
ATOM 936 C CA . LYS A 1 116 ? -33.094 -7.763 15.973 1.00 85.00 116 LYS A CA 1
ATOM 937 C C . LYS A 1 116 ? -33.849 -8.054 14.661 1.00 85.00 116 LYS A C 1
ATOM 939 O O . LYS A 1 116 ? -33.276 -7.898 13.584 1.00 85.00 116 LYS A O 1
ATOM 944 N N . ASN A 1 117 ? -35.142 -8.383 14.735 1.00 86.38 117 ASN A N 1
ATOM 945 C CA . ASN A 1 117 ? -36.009 -8.667 13.583 1.00 86.38 117 ASN A CA 1
ATOM 946 C C . ASN A 1 117 ? -36.513 -7.410 12.840 1.00 86.38 117 ASN A C 1
ATOM 948 O O . ASN A 1 117 ? -37.140 -7.528 11.791 1.00 86.38 117 ASN A O 1
ATOM 952 N N . GLN A 1 118 ? -36.277 -6.203 13.368 1.00 89.00 118 GLN A N 1
ATOM 953 C CA . GLN A 1 118 ? -36.628 -4.934 12.711 1.00 89.00 118 GLN A CA 1
ATOM 954 C C . GLN A 1 118 ? -35.515 -4.427 11.772 1.00 89.00 118 GLN A C 1
ATOM 956 O O . GLN A 1 118 ? -35.744 -3.501 10.988 1.00 89.00 118 GLN A O 1
ATOM 961 N N . ALA A 1 119 ? -34.325 -5.041 11.809 1.00 88.75 119 ALA A N 1
ATOM 962 C CA . ALA A 1 119 ? -33.235 -4.768 10.878 1.00 88.75 119 ALA A CA 1
ATOM 963 C C . ALA A 1 119 ? -33.582 -5.289 9.469 1.00 88.75 119 ALA A C 1
ATOM 965 O O . ALA A 1 119 ? -33.639 -6.492 9.230 1.00 88.75 119 ALA A O 1
ATOM 966 N N . LYS A 1 120 ? -33.828 -4.370 8.526 1.00 89.94 120 LYS A N 1
ATOM 967 C CA . LYS A 1 120 ? -34.299 -4.702 7.166 1.00 89.94 120 LYS A CA 1
ATOM 968 C C . LYS A 1 120 ? -33.208 -5.262 6.251 1.00 89.94 120 LYS A C 1
ATOM 970 O O . LYS A 1 120 ? -33.479 -6.133 5.435 1.00 89.94 120 LYS A O 1
ATOM 975 N N . GLU A 1 121 ? -32.002 -4.713 6.355 1.00 89.62 121 GLU A N 1
ATOM 976 C CA . GLU A 1 121 ? -30.839 -5.047 5.532 1.00 89.62 121 GLU A CA 1
ATOM 977 C C . GLU A 1 121 ? -29.563 -4.816 6.353 1.00 89.62 121 GLU A C 1
ATOM 979 O O . GLU A 1 121 ? -29.484 -3.843 7.105 1.00 89.62 121 GLU A O 1
ATOM 984 N N . ILE A 1 122 ? -28.545 -5.657 6.164 1.00 91.75 122 ILE A N 1
ATOM 985 C CA . ILE A 1 122 ? -27.183 -5.421 6.660 1.00 91.75 122 ILE A CA 1
ATOM 986 C C . ILE A 1 122 ? -26.307 -4.935 5.509 1.00 91.75 122 ILE A C 1
ATOM 988 O O . ILE A 1 122 ? -26.198 -5.596 4.476 1.00 91.75 122 ILE A O 1
ATOM 992 N N . ILE A 1 123 ? -25.639 -3.798 5.703 1.00 92.62 123 ILE A N 1
ATOM 993 C CA . ILE A 1 123 ? -24.648 -3.261 4.766 1.00 92.62 123 ILE A CA 1
ATOM 994 C C . ILE A 1 123 ? -23.254 -3.654 5.259 1.00 92.62 123 ILE A C 1
ATOM 996 O O . ILE A 1 123 ? -22.839 -3.261 6.347 1.00 92.62 123 ILE A O 1
ATOM 1000 N N . LEU A 1 124 ? -22.521 -4.411 4.444 1.00 93.19 124 LEU A N 1
ATOM 1001 C CA . LEU A 1 124 ? -21.123 -4.759 4.703 1.00 93.19 124 LEU A CA 1
ATOM 1002 C C . LEU A 1 124 ? -20.188 -3.698 4.103 1.00 93.19 124 LEU A C 1
ATOM 1004 O O . LEU A 1 124 ? -20.408 -3.232 2.986 1.00 93.19 124 LEU A O 1
ATOM 1008 N N . VAL A 1 125 ? -19.141 -3.315 4.840 1.00 93.88 125 VAL A N 1
ATOM 1009 C CA . VAL A 1 125 ? -18.179 -2.268 4.451 1.00 93.88 125 VAL A CA 1
ATOM 1010 C C . VAL A 1 125 ? -16.762 -2.687 4.852 1.00 93.88 125 VAL A C 1
ATOM 1012 O O . VAL A 1 125 ? -16.559 -3.259 5.919 1.00 93.88 125 VAL A O 1
ATOM 1015 N N . GLY A 1 126 ? -15.771 -2.395 4.006 1.00 91.69 126 GLY A N 1
ATOM 1016 C CA . GLY A 1 126 ? -14.362 -2.718 4.238 1.00 91.69 126 GLY A CA 1
ATOM 1017 C C . GLY A 1 126 ? -13.970 -4.145 3.829 1.00 91.69 126 GLY A C 1
ATOM 1018 O O . GLY A 1 126 ? -14.710 -5.110 4.025 1.00 91.69 126 GLY A O 1
ATOM 1019 N N . GLY A 1 127 ? -12.767 -4.295 3.265 1.00 91.12 127 GLY A N 1
ATOM 1020 C CA . GLY A 1 127 ? -12.343 -5.506 2.544 1.00 91.12 127 GLY A CA 1
ATOM 1021 C C . GLY A 1 127 ? -12.309 -6.823 3.342 1.00 91.12 127 GLY A C 1
ATOM 1022 O O . GLY A 1 127 ? -12.352 -7.893 2.733 1.00 91.12 127 GLY A O 1
ATOM 1023 N N . SER A 1 128 ? -12.281 -6.784 4.680 1.00 91.06 128 SER A N 1
ATOM 1024 C CA . SER A 1 128 ? -12.374 -7.988 5.528 1.00 91.06 128 SER A CA 1
ATOM 1025 C C . SER A 1 128 ? -13.762 -8.636 5.499 1.00 91.06 128 SER A C 1
ATOM 1027 O O . SER A 1 128 ? -13.869 -9.850 5.651 1.00 91.06 128 SER A O 1
ATOM 1029 N N . THR A 1 129 ? -14.822 -7.867 5.226 1.00 92.75 129 THR A N 1
ATOM 1030 C CA . THR A 1 129 ? -16.206 -8.383 5.137 1.00 92.75 129 THR A CA 1
ATOM 1031 C C . THR A 1 129 ? -16.431 -9.356 3.979 1.00 92.75 129 THR A C 1
ATOM 1033 O O . THR A 1 129 ? -17.398 -10.109 3.975 1.00 92.75 129 THR A O 1
ATOM 1036 N N . ARG A 1 130 ? -15.484 -9.417 3.035 1.00 92.12 130 ARG A N 1
ATOM 1037 C CA . ARG A 1 130 ? -15.439 -10.374 1.918 1.00 92.12 130 ARG A CA 1
ATOM 1038 C C . ARG A 1 130 ? -15.126 -11.820 2.363 1.00 92.12 130 ARG A C 1
ATOM 1040 O O . ARG A 1 130 ? -15.061 -12.721 1.525 1.00 92.12 130 ARG A O 1
ATOM 1047 N N . LEU A 1 131 ? -14.891 -12.061 3.657 1.00 93.19 131 LEU A N 1
ATOM 1048 C CA . LEU A 1 131 ? -14.741 -13.399 4.237 1.00 93.19 131 LEU A CA 1
ATOM 1049 C C . LEU A 1 131 ? -16.094 -14.126 4.285 1.00 93.19 131 LEU A C 1
ATOM 1051 O O . LEU A 1 131 ? -16.988 -13.759 5.043 1.00 93.19 131 LEU A O 1
ATOM 1055 N N . LYS A 1 132 ? -16.224 -15.212 3.513 1.00 92.44 132 LYS A N 1
ATOM 1056 C CA . LYS A 1 132 ? -17.470 -15.996 3.394 1.00 92.44 132 LYS A CA 1
ATOM 1057 C C . LYS A 1 132 ? -18.011 -16.533 4.721 1.00 92.44 132 LYS A C 1
ATOM 1059 O O . LYS A 1 132 ? -19.215 -16.722 4.834 1.00 92.44 132 LYS A O 1
ATOM 1064 N N . SER A 1 133 ? -17.154 -16.762 5.711 1.00 92.81 133 SER A N 1
ATOM 1065 C CA . SER A 1 133 ? -17.578 -17.246 7.029 1.00 92.81 133 SER A CA 1
ATOM 1066 C C . SER A 1 133 ? -18.093 -16.125 7.942 1.00 92.81 133 SER A C 1
ATOM 1068 O O . SER A 1 133 ? -18.906 -16.405 8.814 1.00 92.81 133 SER A O 1
ATOM 1070 N N . LEU A 1 134 ? -17.747 -14.858 7.668 1.00 92.31 134 LEU A N 1
ATOM 1071 C CA . LEU A 1 134 ? -18.418 -13.687 8.245 1.00 92.31 134 LEU A CA 1
ATOM 1072 C C . LEU A 1 134 ? -19.740 -13.380 7.524 1.00 92.31 134 LEU A C 1
ATOM 1074 O O . LEU A 1 134 ? -20.729 -13.091 8.189 1.00 92.31 134 LEU A O 1
ATOM 1078 N N . GLU A 1 135 ? -19.806 -13.512 6.191 1.00 92.06 135 GLU A N 1
ATOM 1079 C CA . GLU A 1 135 ? -21.108 -13.473 5.499 1.00 92.06 135 GLU A CA 1
ATOM 1080 C C . GLU A 1 135 ? -22.053 -14.539 6.075 1.00 92.06 135 GLU A C 1
ATOM 1082 O O . GLU A 1 135 ? -23.186 -14.225 6.432 1.00 92.06 135 GLU A O 1
ATOM 1087 N N . LYS A 1 136 ? -21.557 -15.776 6.230 1.00 92.62 136 LYS A N 1
ATOM 1088 C CA . LYS A 1 136 ? -22.322 -16.889 6.791 1.00 92.62 136 LYS A CA 1
ATOM 1089 C C . LYS A 1 136 ? -22.758 -16.633 8.238 1.00 92.62 136 LYS A C 1
ATOM 1091 O O . LYS A 1 136 ? -23.924 -16.851 8.541 1.00 92.62 136 LYS A O 1
ATOM 1096 N N . LEU A 1 137 ? -21.859 -16.153 9.106 1.00 92.94 137 LEU A N 1
ATOM 1097 C CA . LEU A 1 137 ? -22.156 -15.841 10.514 1.00 92.94 137 LEU A CA 1
ATOM 1098 C C . LEU A 1 137 ? -23.416 -14.976 10.671 1.00 92.94 137 LEU A C 1
ATOM 1100 O O . LEU A 1 137 ? -24.174 -15.190 11.610 1.00 92.94 137 LEU A O 1
ATOM 1104 N N . LEU A 1 138 ? -23.618 -14.030 9.747 1.00 90.75 138 LEU A N 1
ATOM 1105 C CA . LEU A 1 138 ? -24.733 -13.083 9.744 1.00 90.75 138 LEU A CA 1
ATOM 1106 C C . LEU A 1 138 ? -25.982 -13.635 9.034 1.00 90.75 138 LEU A C 1
ATOM 1108 O O . LEU A 1 138 ? -27.098 -13.334 9.449 1.00 90.75 138 LEU A O 1
ATOM 1112 N N . THR A 1 139 ? -25.833 -14.446 7.979 1.00 91.19 139 THR A N 1
ATOM 1113 C CA . THR A 1 139 ? -26.991 -15.076 7.312 1.00 91.19 139 THR A CA 1
ATOM 1114 C C . THR A 1 139 ? -27.568 -16.254 8.091 1.00 91.19 139 THR A C 1
ATOM 1116 O O . THR A 1 139 ? -28.758 -16.526 7.960 1.00 91.19 139 THR A O 1
ATOM 1119 N N . ASP A 1 140 ? -26.759 -16.944 8.900 1.00 89.56 140 ASP A N 1
ATOM 1120 C CA . ASP A 1 140 ? -27.220 -18.027 9.779 1.00 89.56 140 ASP A CA 1
ATOM 1121 C C . ASP A 1 140 ? -28.140 -17.493 10.902 1.00 89.56 140 ASP A C 1
ATOM 1123 O O . ASP A 1 140 ? -29.037 -18.211 11.338 1.00 89.56 140 ASP A O 1
ATOM 1127 N N . ASP A 1 141 ? -27.997 -16.217 11.295 1.00 82.00 141 ASP A N 1
ATOM 1128 C CA . ASP A 1 141 ? -28.944 -15.488 12.165 1.00 82.00 141 ASP A CA 1
ATOM 1129 C C . ASP A 1 141 ? -30.220 -15.019 11.425 1.00 82.00 141 ASP A C 1
ATOM 1131 O O . ASP A 1 141 ? -31.095 -14.383 12.012 1.00 82.00 141 ASP A O 1
ATOM 1135 N N . GLY A 1 142 ? -30.344 -15.311 10.125 1.00 84.62 142 GLY A N 1
ATOM 1136 C CA . GLY A 1 142 ? -31.495 -14.951 9.291 1.00 84.62 142 GLY A CA 1
ATOM 1137 C C . GLY A 1 142 ? -31.443 -13.557 8.653 1.00 84.62 142 GLY A C 1
ATOM 1138 O O . GLY A 1 142 ? -32.405 -13.163 7.990 1.00 84.62 142 GLY A O 1
ATOM 1139 N N . TRP A 1 143 ? -30.352 -12.797 8.807 1.00 88.00 143 TRP A N 1
ATOM 1140 C CA . TRP A 1 143 ? -30.259 -11.437 8.264 1.00 88.00 143 TRP A CA 1
ATOM 1141 C C . TRP A 1 143 ? -29.959 -11.380 6.756 1.00 88.00 143 TRP A C 1
ATOM 1143 O O . TRP A 1 143 ? -29.174 -12.154 6.204 1.00 88.00 143 TRP A O 1
ATOM 1153 N N . VAL A 1 144 ? -30.547 -10.385 6.081 1.00 89.25 144 VAL A N 1
ATOM 1154 C CA . VAL A 1 144 ? -30.390 -10.154 4.636 1.00 89.25 144 VAL A CA 1
ATOM 1155 C C . VAL A 1 144 ? -29.220 -9.204 4.362 1.00 89.25 144 VAL A C 1
ATOM 1157 O O . VAL A 1 144 ? -29.264 -8.024 4.708 1.00 89.25 144 VAL A O 1
ATOM 1160 N N . LEU A 1 145 ? -28.177 -9.701 3.690 1.00 92.19 145 LEU A N 1
ATOM 1161 C CA . LEU A 1 145 ? -27.008 -8.905 3.297 1.00 92.19 145 LEU A CA 1
ATOM 1162 C C . LEU A 1 145 ? -27.285 -8.074 2.029 1.00 92.19 145 LEU A C 1
ATOM 1164 O O . LEU A 1 145 ? -27.479 -8.628 0.943 1.00 92.19 145 LEU A O 1
ATOM 1168 N N . ASN A 1 146 ? -27.214 -6.745 2.124 1.00 90.62 146 ASN A N 1
ATOM 1169 C CA . ASN A 1 146 ? -27.249 -5.854 0.967 1.00 90.62 146 ASN A CA 1
ATOM 1170 C C . ASN A 1 146 ? -25.872 -5.822 0.280 1.00 90.62 146 ASN A C 1
ATOM 1172 O O . ASN A 1 146 ? -24.916 -5.222 0.770 1.00 90.62 146 ASN A O 1
ATOM 1176 N N . LYS A 1 147 ? -25.794 -6.444 -0.903 1.00 87.12 147 LYS A N 1
ATOM 1177 C CA . LYS A 1 147 ? -24.581 -6.515 -1.740 1.00 87.12 147 LYS A CA 1
ATOM 1178 C C . LYS A 1 147 ? -24.578 -5.530 -2.924 1.00 87.12 147 LYS A C 1
ATOM 1180 O O . LYS A 1 147 ? -23.858 -5.746 -3.895 1.00 87.12 147 LYS A O 1
ATOM 1185 N N . ARG A 1 148 ? -25.398 -4.467 -2.884 1.00 88.94 148 ARG A N 1
ATOM 1186 C CA . ARG A 1 148 ? -25.514 -3.458 -3.964 1.00 88.94 148 ARG A CA 1
ATOM 1187 C C . ARG A 1 148 ? -24.457 -2.349 -3.894 1.00 88.94 148 ARG A C 1
ATOM 1189 O O . ARG A 1 148 ? -24.256 -1.645 -4.878 1.00 88.94 148 ARG A O 1
ATOM 1196 N N . LEU A 1 149 ? -23.820 -2.158 -2.739 1.00 88.00 149 LEU A N 1
ATOM 1197 C CA . LEU A 1 149 ? -22.827 -1.105 -2.507 1.00 88.00 149 LEU A CA 1
ATOM 1198 C C . LEU A 1 149 ? -21.402 -1.629 -2.731 1.00 88.00 149 LEU A C 1
ATOM 1200 O O . LEU A 1 149 ? -21.085 -2.756 -2.352 1.00 88.00 149 LEU A O 1
ATOM 1204 N N . ASN A 1 150 ? -20.517 -0.802 -3.303 1.00 90.25 150 ASN A N 1
ATOM 1205 C CA . ASN A 1 150 ? -19.092 -1.134 -3.341 1.00 90.25 150 ASN A CA 1
ATOM 1206 C C . ASN A 1 150 ? -18.484 -0.941 -1.942 1.00 90.25 150 ASN A C 1
ATOM 1208 O O . ASN A 1 150 ? -18.272 0.191 -1.502 1.00 90.25 150 ASN A O 1
ATOM 1212 N N . VAL A 1 151 ? -18.186 -2.057 -1.274 1.00 89.38 151 VAL A N 1
ATOM 1213 C CA . VAL A 1 151 ? -17.690 -2.116 0.111 1.00 89.38 151 VAL A CA 1
ATOM 1214 C C . VAL A 1 151 ? -16.354 -1.394 0.331 1.00 89.38 151 VAL A C 1
ATOM 1216 O O . VAL A 1 151 ? -16.060 -1.032 1.468 1.00 89.38 151 VAL A O 1
ATOM 1219 N N . ASP A 1 152 ? -15.571 -1.155 -0.728 1.00 90.81 152 ASP A N 1
ATOM 1220 C CA . ASP A 1 152 ? -14.285 -0.445 -0.649 1.00 90.81 152 ASP A CA 1
ATOM 1221 C C . ASP A 1 152 ? -14.440 1.082 -0.846 1.00 90.81 152 ASP A C 1
ATOM 1223 O O . ASP A 1 152 ? -13.617 1.857 -0.367 1.00 90.81 152 ASP A O 1
ATOM 1227 N N . GLU A 1 153 ? -15.503 1.537 -1.524 1.00 93.94 153 GLU A N 1
ATOM 1228 C CA . GLU A 1 153 ? -15.733 2.958 -1.849 1.00 93.94 153 GLU A CA 1
ATOM 1229 C C . GLU A 1 153 ? -16.815 3.632 -0.990 1.00 93.94 153 GLU A C 1
ATOM 1231 O O . GLU A 1 153 ? -16.882 4.863 -0.948 1.00 93.94 153 GLU A O 1
ATOM 1236 N N . ALA A 1 154 ? -17.688 2.858 -0.335 1.00 93.12 154 ALA A N 1
ATOM 1237 C CA . ALA A 1 154 ? -18.885 3.371 0.339 1.00 93.12 154 ALA A CA 1
ATOM 1238 C C . ALA A 1 154 ? -18.583 4.500 1.343 1.00 93.12 154 ALA A C 1
ATOM 1240 O O . ALA A 1 154 ? -19.272 5.520 1.337 1.00 93.12 154 ALA A O 1
ATOM 1241 N N . VAL A 1 155 ? -17.516 4.361 2.140 1.00 94.88 155 VAL A N 1
ATOM 1242 C CA . VAL A 1 155 ? -17.089 5.370 3.129 1.00 94.88 155 VAL A CA 1
ATOM 1243 C C . VAL A 1 155 ? -16.641 6.667 2.450 1.00 94.88 155 VAL A C 1
ATOM 1245 O O . VAL A 1 155 ? -17.101 7.745 2.816 1.00 94.88 155 VAL A O 1
ATOM 1248 N N . ALA A 1 156 ? -15.795 6.578 1.418 1.00 96.69 156 ALA A N 1
ATOM 1249 C CA . ALA A 1 156 ? -15.287 7.747 0.697 1.00 96.69 156 ALA A CA 1
ATOM 1250 C C . ALA A 1 156 ? -16.408 8.498 -0.044 1.00 96.69 156 ALA A C 1
ATOM 1252 O O . ALA A 1 156 ? -16.463 9.729 -0.021 1.00 96.69 156 ALA A O 1
ATOM 1253 N N . ARG A 1 157 ? -17.354 7.759 -0.642 1.00 95.06 157 ARG A N 1
ATOM 1254 C CA . ARG A 1 157 ? -18.568 8.327 -1.249 1.00 95.06 157 ARG A CA 1
ATOM 1255 C C . ARG A 1 157 ? -19.458 9.000 -0.199 1.00 95.06 157 ARG A C 1
ATOM 1257 O O . ARG A 1 157 ? -19.935 10.105 -0.442 1.00 95.06 157 ARG A O 1
ATOM 1264 N N . GLY A 1 158 ? -19.637 8.379 0.969 1.00 92.62 158 GLY A N 1
ATOM 1265 C CA . GLY A 1 158 ? -20.364 8.955 2.104 1.00 92.62 158 GLY A CA 1
ATOM 1266 C C . GLY A 1 158 ? -19.748 10.269 2.592 1.00 92.62 158 GLY A C 1
ATOM 1267 O O . GLY A 1 158 ? -20.452 11.272 2.687 1.00 92.62 158 GLY A O 1
ATOM 1268 N N . ALA A 1 159 ? -18.429 10.302 2.796 1.00 94.38 159 ALA A N 1
ATOM 1269 C CA . ALA A 1 159 ? -17.697 11.505 3.196 1.00 94.38 159 ALA A CA 1
ATOM 1270 C C . ALA A 1 159 ? -17.826 12.645 2.167 1.00 94.38 159 ALA A C 1
ATOM 1272 O O . ALA A 1 159 ? -18.073 13.792 2.542 1.00 94.38 159 ALA A O 1
ATOM 1273 N N . ALA A 1 160 ? -17.741 12.341 0.866 1.00 95.50 160 ALA A N 1
ATOM 1274 C CA . ALA A 1 160 ? -17.947 13.329 -0.196 1.00 95.50 160 ALA A CA 1
ATOM 1275 C C . ALA A 1 160 ? -19.390 13.876 -0.231 1.00 95.50 160 ALA A C 1
ATOM 1277 O O . ALA A 1 160 ? -19.597 15.071 -0.450 1.00 95.50 160 ALA A O 1
ATOM 1278 N N . ILE A 1 161 ? -20.393 13.027 0.025 1.00 92.62 161 ILE A N 1
ATOM 1279 C CA . ILE A 1 161 ? -21.797 13.446 0.157 1.00 92.62 161 ILE A CA 1
ATOM 1280 C C . ILE A 1 161 ? -21.980 14.338 1.392 1.00 92.62 161 ILE A C 1
ATOM 1282 O O . ILE A 1 161 ? -22.616 15.385 1.283 1.00 92.62 161 ILE A O 1
ATOM 1286 N N . PHE A 1 162 ? -21.392 13.977 2.535 1.00 90.31 162 PHE A N 1
ATOM 1287 C CA . PHE A 1 162 ? -21.477 14.744 3.780 1.00 90.31 162 PHE A CA 1
ATOM 1288 C C . PHE A 1 162 ? -20.824 16.129 3.655 1.00 90.31 162 PHE A C 1
ATOM 1290 O O . PHE A 1 162 ? -21.464 17.140 3.941 1.00 90.31 162 PHE A O 1
ATOM 1297 N N . ALA A 1 163 ? -19.613 16.203 3.094 1.00 92.12 163 ALA A N 1
ATOM 1298 C CA . ALA A 1 163 ? -18.946 17.470 2.792 1.00 92.12 163 ALA A CA 1
ATOM 1299 C C . ALA A 1 163 ? -19.781 18.370 1.855 1.00 92.12 163 ALA A C 1
ATOM 1301 O O . ALA A 1 163 ? -19.796 19.590 2.011 1.00 92.12 163 ALA A O 1
ATOM 1302 N N . ASN A 1 164 ? -20.520 17.780 0.909 1.00 91.88 164 ASN A N 1
ATOM 1303 C CA . ASN A 1 164 ? -21.422 18.503 0.010 1.00 91.88 164 ASN A CA 1
ATOM 1304 C C . ASN A 1 164 ? -22.749 18.928 0.679 1.00 91.88 164 ASN A C 1
ATOM 1306 O O . ASN A 1 164 ? -23.322 19.948 0.298 1.00 91.88 164 ASN A O 1
ATOM 1310 N N . ILE A 1 165 ? -23.239 18.180 1.676 1.00 89.69 165 ILE A N 1
ATOM 1311 C CA . ILE A 1 165 ? -24.378 18.582 2.520 1.00 89.69 165 ILE A CA 1
ATOM 1312 C C . ILE A 1 165 ? -24.000 19.815 3.344 1.00 89.69 165 ILE A C 1
ATOM 1314 O O . ILE A 1 165 ? -24.732 20.801 3.289 1.00 89.69 165 ILE A O 1
ATOM 1318 N N . ILE A 1 166 ? -22.836 19.788 4.006 1.00 86.75 166 ILE A N 1
ATOM 1319 C CA . ILE A 1 166 ? -22.295 20.911 4.789 1.00 86.75 166 ILE A CA 1
ATOM 1320 C C . ILE A 1 166 ? -22.056 22.132 3.889 1.00 86.75 166 ILE A C 1
ATOM 1322 O O . ILE A 1 166 ? -22.571 23.211 4.162 1.00 86.75 166 ILE A O 1
ATOM 1326 N N . ARG A 1 167 ? -21.327 21.968 2.774 1.00 90.12 167 ARG A N 1
ATOM 1327 C CA . ARG A 1 167 ? -20.971 23.070 1.858 1.00 90.12 167 ARG A CA 1
ATOM 1328 C C . ARG A 1 167 ? -22.182 23.793 1.254 1.00 90.12 167 ARG A C 1
ATOM 1330 O O . ARG A 1 167 ? -22.064 24.965 0.906 1.00 90.12 167 ARG A O 1
ATOM 1337 N N . LEU A 1 168 ? -23.298 23.093 1.050 1.00 90.31 168 LEU A N 1
ATOM 1338 C CA . LEU A 1 168 ? -24.493 23.626 0.385 1.00 90.31 168 LEU A CA 1
ATOM 1339 C C . LEU A 1 168 ? -25.699 23.778 1.329 1.00 90.31 168 LEU A C 1
ATOM 1341 O O . LEU A 1 168 ? -26.810 23.958 0.835 1.00 90.31 168 LEU A O 1
ATOM 1345 N N . SER A 1 169 ? -25.502 23.656 2.648 1.00 85.50 169 SER A N 1
ATOM 1346 C CA . SER A 1 169 ? -26.555 23.726 3.678 1.00 85.50 169 SER A CA 1
ATOM 1347 C C . SER A 1 169 ? -27.819 22.927 3.320 1.00 85.50 169 SER A C 1
ATOM 1349 O O . SER A 1 169 ? -28.944 23.417 3.430 1.00 85.50 169 SER A O 1
ATOM 1351 N N . ARG A 1 170 ? -27.644 21.698 2.811 1.00 81.06 170 ARG A N 1
ATOM 1352 C CA . ARG A 1 170 ? -28.767 20.883 2.309 1.00 81.06 170 ARG A CA 1
ATOM 1353 C C . ARG A 1 170 ? -29.690 20.458 3.461 1.00 81.06 170 ARG A C 1
ATOM 1355 O O . ARG A 1 170 ? -29.181 20.121 4.525 1.00 81.06 170 ARG A O 1
ATOM 1362 N N . PRO A 1 171 ? -31.015 20.331 3.243 1.00 81.88 171 PRO A N 1
ATOM 1363 C CA . PRO A 1 171 ? -31.994 19.974 4.283 1.00 81.88 171 PRO A CA 1
ATOM 1364 C C . PRO A 1 171 ? -31.952 18.487 4.712 1.00 81.88 171 PRO A C 1
ATOM 1366 O O . PRO A 1 171 ? -32.970 17.907 5.084 1.00 81.88 171 PRO A O 1
ATOM 1369 N N . ILE A 1 172 ? -30.786 17.837 4.640 1.00 84.25 172 ILE A N 1
ATOM 1370 C CA . ILE A 1 172 ? -30.572 16.452 5.068 1.00 84.25 172 ILE A CA 1
ATOM 1371 C C . ILE A 1 172 ? -29.913 16.486 6.447 1.00 84.25 172 ILE A C 1
ATOM 1373 O O . ILE A 1 172 ? -28.692 16.564 6.554 1.00 84.25 172 ILE A O 1
ATOM 1377 N N . VAL A 1 173 ? -30.726 16.409 7.500 1.00 83.56 173 VAL A N 1
ATOM 1378 C CA . VAL A 1 173 ? -30.226 16.317 8.879 1.00 83.56 173 VAL A CA 1
ATOM 1379 C C . VAL A 1 173 ? -29.665 14.914 9.138 1.00 83.56 173 VAL A C 1
ATOM 1381 O O . VAL A 1 173 ? -30.272 13.906 8.747 1.00 83.56 173 VAL A O 1
ATOM 1384 N N . ILE A 1 174 ? -28.507 14.840 9.793 1.00 88.25 174 ILE A N 1
ATOM 1385 C CA . ILE A 1 174 ? -27.873 13.598 10.246 1.00 88.25 174 ILE A CA 1
ATOM 1386 C C . ILE A 1 174 ? -27.639 13.718 11.753 1.00 88.25 174 ILE A C 1
ATOM 1388 O O . ILE A 1 174 ? -26.946 14.626 12.192 1.00 88.25 174 ILE A O 1
ATOM 1392 N N . HIS A 1 175 ? -28.232 12.804 12.518 1.00 90.25 175 HIS A N 1
ATOM 1393 C CA . HIS A 1 175 ? -28.058 12.691 13.963 1.00 90.25 175 HIS A CA 1
ATOM 1394 C C . HIS A 1 175 ? -27.086 11.540 14.240 1.00 90.25 175 HIS A C 1
ATOM 1396 O O . HIS A 1 175 ? -27.435 10.373 14.040 1.00 90.25 175 HIS A O 1
ATOM 1402 N N . GLU A 1 176 ? -25.871 11.887 14.650 1.00 92.75 176 GLU A N 1
ATOM 1403 C CA . GLU A 1 176 ? -24.820 10.956 15.078 1.00 92.75 176 GLU A CA 1
ATOM 1404 C C . GLU A 1 176 ? -24.794 10.812 16.604 1.00 92.75 176 GLU A C 1
ATOM 1406 O O . GLU A 1 176 ? -25.399 11.612 17.322 1.00 92.75 176 GLU A O 1
ATOM 1411 N N . VAL A 1 177 ? -24.071 9.807 17.107 1.00 92.94 177 VAL A N 1
ATOM 1412 C CA . VAL A 1 177 ? -23.952 9.525 18.549 1.00 92.94 177 VAL A CA 1
ATOM 1413 C C . VAL A 1 177 ? -22.505 9.237 18.974 1.00 92.94 177 VAL A C 1
ATOM 1415 O O . VAL A 1 177 ? -21.701 8.764 18.173 1.00 92.94 177 VAL A O 1
ATOM 1418 N N . THR A 1 178 ? -22.152 9.479 20.243 1.00 89.50 178 THR A N 1
ATOM 1419 C CA . THR A 1 178 ? -20.837 9.080 20.782 1.00 89.50 178 THR A CA 1
ATOM 1420 C C . THR A 1 178 ? -20.763 7.558 20.993 1.00 89.50 178 THR A C 1
ATOM 1422 O O . THR A 1 178 ? -21.630 7.003 21.670 1.00 89.50 178 THR A O 1
ATOM 1425 N N . PRO A 1 179 ? -19.721 6.857 20.502 1.00 87.56 179 PRO A N 1
ATOM 1426 C CA . PRO A 1 179 ? -19.491 5.445 20.830 1.00 87.56 179 PRO A CA 1
ATOM 1427 C C . PRO A 1 179 ? -18.992 5.244 22.270 1.00 87.56 179 PRO A C 1
ATOM 1429 O O . PRO A 1 179 ? -19.061 4.132 22.800 1.00 87.56 179 PRO A O 1
ATOM 1432 N N . PHE A 1 180 ? -18.469 6.304 22.895 1.00 84.69 180 PHE A N 1
ATOM 1433 C CA . PHE A 1 180 ? -17.756 6.262 24.166 1.00 84.69 180 PHE A CA 1
ATOM 1434 C C . PHE A 1 180 ? -18.646 6.663 25.343 1.00 84.69 180 PHE A C 1
ATOM 1436 O O . PHE A 1 180 ? -19.347 7.677 25.287 1.00 84.69 180 PHE A O 1
ATOM 1443 N N . ARG A 1 181 ? -18.530 5.900 26.435 1.00 86.19 181 ARG A N 1
ATOM 1444 C CA . ARG A 1 181 ? -18.983 6.282 27.776 1.00 86.19 181 ARG A CA 1
ATOM 1445 C C . ARG A 1 181 ? -17.821 6.974 28.496 1.00 86.19 181 ARG A C 1
ATOM 1447 O O . ARG A 1 181 ? -16.754 6.381 28.651 1.00 86.19 181 ARG A O 1
ATOM 1454 N N . TYR A 1 182 ? -18.034 8.205 28.948 1.00 84.62 182 TYR A N 1
ATOM 1455 C CA . TYR A 1 182 ? -17.046 9.008 29.673 1.00 84.62 182 TYR A CA 1
ATOM 1456 C C . TYR A 1 182 ? -17.362 9.007 31.169 1.00 84.62 182 TYR A C 1
ATOM 1458 O O . TYR A 1 182 ? -18.505 9.262 31.561 1.00 84.62 182 TYR A O 1
ATOM 1466 N N . ALA A 1 183 ? -16.358 8.758 32.010 1.00 83.25 183 ALA A N 1
ATOM 1467 C CA . ALA A 1 183 ? -16.536 8.660 33.456 1.00 83.25 183 ALA A CA 1
ATOM 1468 C C . ALA A 1 183 ? -15.464 9.421 34.248 1.00 83.25 183 ALA A C 1
ATOM 1470 O O . ALA A 1 183 ? -14.283 9.389 33.912 1.00 83.25 183 ALA A O 1
ATOM 1471 N N . LEU A 1 184 ? -15.888 10.065 35.335 1.00 78.69 184 LEU A N 1
ATOM 1472 C CA . LEU A 1 184 ? -15.015 10.553 36.399 1.00 78.69 184 LEU A CA 1
ATOM 1473 C C . LEU A 1 184 ? -14.551 9.378 37.261 1.00 78.69 184 LEU A C 1
ATOM 1475 O O . LEU A 1 184 ? -15.373 8.549 37.655 1.00 78.69 184 LEU A O 1
ATOM 1479 N N . THR A 1 185 ? -13.274 9.362 37.640 1.00 72.88 185 THR A N 1
ATOM 1480 C CA . THR A 1 185 ? -12.784 8.546 38.762 1.00 72.88 185 THR A CA 1
ATOM 1481 C C . THR A 1 185 ? -12.042 9.407 39.766 1.00 72.88 185 THR A C 1
ATOM 1483 O O . THR A 1 185 ? -11.069 10.081 39.415 1.00 72.88 185 THR A O 1
ATOM 1486 N N . THR A 1 186 ? -12.480 9.356 41.022 1.00 66.69 186 THR A N 1
ATOM 1487 C CA . THR A 1 186 ? -11.797 10.005 42.142 1.00 66.69 186 THR A CA 1
ATOM 1488 C C . THR A 1 186 ? -10.911 9.003 42.871 1.00 66.69 186 THR A C 1
ATOM 1490 O O . THR A 1 186 ? -11.348 7.902 43.215 1.00 66.69 186 THR A O 1
ATOM 1493 N N . PHE A 1 187 ? -9.660 9.385 43.124 1.00 56.97 187 PHE A N 1
ATOM 1494 C CA . PHE A 1 187 ? -8.801 8.643 44.039 1.00 56.97 187 PHE A CA 1
ATOM 1495 C C . PHE A 1 187 ? -9.132 9.061 45.473 1.00 56.97 187 PHE A C 1
ATOM 1497 O O . PHE A 1 187 ? -9.267 10.249 45.768 1.00 56.97 187 PHE A O 1
ATOM 1504 N N . VAL A 1 188 ? -9.273 8.076 46.356 1.00 50.12 188 VAL A N 1
ATOM 1505 C CA . VAL A 1 188 ? -9.357 8.285 47.802 1.00 50.12 188 VAL A CA 1
ATOM 1506 C C . VAL A 1 188 ? -8.137 7.611 48.402 1.00 50.12 188 VAL A C 1
ATOM 1508 O O . VAL A 1 188 ? -8.076 6.381 48.429 1.00 50.12 188 VAL A O 1
ATOM 1511 N N . ASP A 1 189 ? -7.179 8.405 48.877 1.00 40.16 189 ASP A N 1
ATOM 1512 C CA . ASP A 1 189 ? -6.080 7.895 49.693 1.00 40.16 189 ASP A CA 1
ATOM 1513 C C . ASP A 1 189 ? -6.663 7.361 51.007 1.00 40.16 189 ASP A C 1
ATOM 1515 O O . ASP A 1 189 ? -7.002 8.117 51.918 1.00 40.16 189 ASP A O 1
ATOM 1519 N N . GLN A 1 190 ? -6.836 6.041 51.084 1.00 41.47 190 GLN A N 1
ATOM 1520 C CA . GLN A 1 190 ? -7.135 5.362 52.337 1.00 41.47 190 GLN A CA 1
ATOM 1521 C C . GLN A 1 190 ? -5.833 5.013 53.050 1.00 41.47 190 GLN A C 1
ATOM 1523 O O . GLN A 1 190 ? -4.861 4.571 52.433 1.00 41.47 190 GLN A O 1
ATOM 1528 N N . GLU A 1 191 ? -5.831 5.175 54.371 1.00 37.88 191 GLU A N 1
ATOM 1529 C CA . GLU A 1 191 ? -4.719 4.729 55.198 1.00 37.88 191 GLU A CA 1
ATOM 1530 C C . GLU A 1 191 ? -4.484 3.217 55.051 1.00 37.88 191 GLU A C 1
ATOM 1532 O O . GLU A 1 191 ? -5.382 2.426 54.750 1.00 37.88 191 GLU A O 1
ATOM 1537 N N . LYS A 1 192 ? -3.225 2.821 55.247 1.00 39.94 192 LYS A N 1
ATOM 1538 C CA . LYS A 1 192 ? -2.718 1.471 54.984 1.00 39.94 192 LYS A CA 1
ATOM 1539 C C . LYS A 1 192 ? -3.563 0.399 55.694 1.00 39.94 192 LYS A C 1
ATOM 1541 O O . LYS A 1 192 ? -3.715 0.475 56.910 1.00 39.94 192 LYS A O 1
ATOM 1546 N N . ASN A 1 193 ? -3.968 -0.633 54.932 1.00 35.97 193 ASN A N 1
ATOM 1547 C CA . ASN A 1 193 ? -4.384 -1.997 55.345 1.00 35.97 193 ASN A CA 1
ATOM 1548 C C . ASN A 1 193 ? -5.764 -2.521 54.876 1.00 35.97 193 ASN A C 1
ATOM 1550 O O . ASN A 1 193 ? -6.271 -3.474 55.468 1.00 35.97 193 ASN A O 1
ATOM 1554 N N . THR A 1 194 ? -6.339 -2.049 53.759 1.00 38.53 194 THR A N 1
ATOM 1555 C CA . THR A 1 194 ? -7.260 -2.914 52.980 1.00 38.53 194 THR A CA 1
ATOM 1556 C C . THR A 1 194 ? -6.914 -2.937 51.488 1.00 38.53 194 THR A C 1
ATOM 1558 O O . THR A 1 194 ? -6.779 -1.896 50.854 1.00 38.53 194 THR A O 1
ATOM 1561 N N . ASN A 1 195 ? -6.787 -4.134 50.901 1.00 34.75 195 ASN A N 1
ATOM 1562 C CA . ASN A 1 195 ? -6.461 -4.324 49.477 1.00 34.75 195 ASN A CA 1
ATOM 1563 C C . ASN A 1 195 ? -7.697 -4.143 48.571 1.00 34.75 195 ASN A C 1
ATOM 1565 O O . ASN A 1 195 ? -8.034 -5.025 47.780 1.00 34.75 195 ASN A O 1
ATOM 1569 N N . LYS A 1 196 ? -8.418 -3.026 48.725 1.00 41.22 196 LYS A N 1
ATOM 1570 C CA . LYS A 1 196 ? -9.584 -2.667 47.905 1.00 41.22 196 LYS A CA 1
ATOM 1571 C C . LYS A 1 196 ? -9.633 -1.161 47.658 1.00 41.22 196 LYS A C 1
ATOM 1573 O O . LYS A 1 196 ? -10.326 -0.437 48.366 1.00 41.22 196 LYS A O 1
ATOM 1578 N N . ASN A 1 197 ? -8.967 -0.714 46.595 1.00 41.16 197 ASN A N 1
ATOM 1579 C CA . ASN A 1 197 ? -9.181 0.623 46.045 1.00 41.16 197 ASN A CA 1
ATOM 1580 C C . ASN A 1 197 ? -10.633 0.721 45.550 1.00 41.16 197 ASN A C 1
ATOM 1582 O O . ASN A 1 197 ? -10.969 0.219 44.476 1.00 41.16 197 ASN A O 1
ATOM 1586 N N . VAL A 1 198 ? -11.510 1.334 46.349 1.00 44.72 198 VAL A N 1
ATOM 1587 C CA . VAL A 1 198 ? -12.887 1.638 45.941 1.00 44.72 198 VAL A CA 1
ATOM 1588 C C . VAL A 1 198 ? -12.849 2.891 45.072 1.00 44.72 198 VAL A C 1
ATOM 1590 O O . VAL A 1 198 ? -13.113 4.001 45.531 1.00 44.72 198 VAL A O 1
ATOM 1593 N N . ASN A 1 199 ? -12.470 2.703 43.809 1.00 54.44 199 ASN A N 1
ATOM 1594 C CA . ASN A 1 199 ? -12.518 3.757 42.804 1.00 54.44 199 ASN A CA 1
ATOM 1595 C C . ASN A 1 199 ? -13.989 4.116 42.569 1.00 54.44 199 ASN A C 1
ATOM 1597 O O . ASN A 1 199 ? -14.734 3.342 41.966 1.00 54.44 199 ASN A O 1
ATOM 1601 N N . ASN A 1 200 ? -14.417 5.278 43.061 1.00 63.69 200 ASN A N 1
ATOM 1602 C CA . ASN A 1 200 ? -15.760 5.779 42.798 1.00 63.69 200 ASN A CA 1
ATOM 1603 C C . ASN A 1 200 ? -15.815 6.244 41.337 1.00 63.69 200 ASN A C 1
ATOM 1605 O O . ASN A 1 200 ? -15.201 7.253 40.983 1.00 63.69 200 ASN A O 1
ATOM 1609 N N . VAL A 1 201 ? -16.519 5.479 40.499 1.00 69.50 201 VAL A N 1
ATOM 1610 C CA . VAL A 1 201 ? -16.704 5.769 39.072 1.00 69.50 201 VAL A CA 1
ATOM 1611 C C . VAL A 1 201 ? -18.063 6.436 38.864 1.00 69.50 201 VAL A C 1
ATOM 1613 O O . VAL A 1 201 ? -19.095 5.825 39.140 1.00 69.50 201 VAL A O 1
ATOM 1616 N N . THR A 1 202 ? -18.073 7.661 38.340 1.00 75.88 202 THR A N 1
ATOM 1617 C CA . THR A 1 202 ? -19.303 8.400 38.008 1.00 75.88 202 THR A CA 1
ATOM 1618 C C . THR A 1 202 ? -19.360 8.634 36.506 1.00 75.88 202 THR A C 1
ATOM 1620 O O . THR A 1 202 ? -18.538 9.369 35.961 1.00 75.88 202 THR A O 1
ATOM 1623 N N . VAL A 1 203 ? -20.333 8.030 35.821 1.00 79.44 203 VAL A N 1
ATOM 1624 C CA . VAL A 1 203 ? -20.562 8.273 34.388 1.00 79.44 203 VAL A CA 1
ATOM 1625 C C . VAL A 1 203 ? -21.061 9.707 34.188 1.00 79.44 203 VAL A C 1
ATOM 1627 O O . VAL A 1 203 ? -22.048 10.110 34.795 1.00 79.44 203 VAL A O 1
ATOM 1630 N N . ILE A 1 204 ? -20.366 10.472 33.343 1.00 81.25 204 ILE A N 1
ATOM 1631 C CA . ILE A 1 204 ? -20.729 11.847 32.959 1.00 81.25 204 ILE A CA 1
ATOM 1632 C C . ILE A 1 204 ? -21.609 11.818 31.704 1.00 81.25 204 ILE A C 1
ATOM 1634 O O . ILE A 1 204 ? -22.606 12.528 31.597 1.00 81.25 204 ILE A O 1
ATOM 1638 N N . VAL A 1 205 ? -21.200 10.991 30.738 1.00 84.25 205 VAL A N 1
ATOM 1639 C CA . VAL A 1 205 ? -21.829 10.835 29.428 1.00 84.25 205 VAL A CA 1
ATOM 1640 C C . VAL A 1 205 ? -21.854 9.353 29.104 1.00 84.25 205 VAL A C 1
ATOM 1642 O O . VAL A 1 205 ? -20.826 8.683 29.203 1.00 84.25 205 VAL A O 1
ATOM 1645 N N . ASP A 1 206 ? -23.017 8.848 28.712 1.00 86.44 206 ASP A N 1
ATOM 1646 C CA . ASP A 1 206 ? -23.166 7.456 28.308 1.00 86.44 206 ASP A CA 1
ATOM 1647 C C . ASP A 1 206 ? -22.868 7.244 26.811 1.00 86.44 206 ASP A C 1
ATOM 1649 O O . ASP A 1 206 ? -22.871 8.184 26.013 1.00 86.44 206 ASP A O 1
ATOM 1653 N N . ARG A 1 207 ? -22.633 5.989 26.427 1.00 87.50 207 ARG A N 1
ATOM 1654 C CA . ARG A 1 207 ? -22.578 5.559 25.029 1.00 87.50 207 ARG A CA 1
ATOM 1655 C C . ARG A 1 207 ? -23.908 5.824 24.320 1.00 87.50 207 ARG A C 1
ATOM 1657 O O . ARG A 1 207 ? -24.964 5.863 24.945 1.00 87.50 207 ARG A O 1
ATOM 1664 N N . ASN A 1 208 ? -23.849 5.985 23.003 1.00 90.56 208 ASN A N 1
ATOM 1665 C CA . ASN A 1 208 ? -24.987 6.241 22.114 1.00 90.56 208 ASN A CA 1
ATOM 1666 C C . ASN A 1 208 ? -25.774 7.533 22.417 1.00 90.56 208 ASN A C 1
ATOM 1668 O O . ASN A 1 208 ? -26.874 7.745 21.908 1.00 90.56 208 ASN A O 1
ATOM 1672 N N . VAL A 1 209 ? -25.187 8.446 23.196 1.00 89.31 209 VAL A N 1
ATOM 1673 C CA . VAL A 1 209 ? -25.701 9.803 23.391 1.00 89.31 209 VAL A CA 1
ATOM 1674 C C . VAL A 1 209 ? -25.484 10.636 22.121 1.00 89.31 209 VAL A C 1
ATOM 1676 O O . VAL A 1 209 ? -24.398 10.631 21.549 1.00 89.31 209 VAL A O 1
ATOM 1679 N N . GLU A 1 210 ? -26.519 11.358 21.687 1.00 91.19 210 GLU A N 1
ATOM 1680 C CA . GLU A 1 210 ? -26.495 12.215 20.489 1.00 91.19 210 GLU A CA 1
ATOM 1681 C C . GLU A 1 210 ? -25.411 13.310 20.565 1.00 91.19 210 GLU A C 1
ATOM 1683 O O . GLU A 1 210 ? -25.158 13.860 21.642 1.00 91.19 210 GLU A O 1
ATOM 1688 N N . LEU A 1 211 ? -24.754 13.591 19.430 1.00 90.19 211 LEU A N 1
ATOM 1689 C CA . LEU A 1 211 ? -23.727 14.638 19.308 1.00 90.19 211 LEU A CA 1
ATOM 1690 C C . LEU A 1 211 ? -24.328 16.058 19.361 1.00 90.19 211 LEU A C 1
ATOM 1692 O O . LEU A 1 211 ? -25.543 16.232 19.380 1.00 90.19 211 LEU A O 1
ATOM 1696 N N . GLU A 1 212 ? -23.460 17.077 19.399 1.00 88.44 212 GLU A N 1
ATOM 1697 C CA . GLU A 1 212 ? -23.819 18.483 19.679 1.00 88.44 212 GLU A CA 1
ATOM 1698 C C . GLU A 1 212 ? -24.524 18.653 21.034 1.00 88.44 212 GLU A C 1
ATOM 1700 O O . GLU A 1 212 ? -25.524 19.356 21.184 1.00 88.44 212 GLU A O 1
ATOM 1705 N N . LYS A 1 213 ? -23.962 17.997 22.057 1.00 88.06 213 LYS A N 1
ATOM 1706 C CA . LYS A 1 213 ? -24.512 17.962 23.411 1.00 88.06 213 LYS A CA 1
ATOM 1707 C C . LYS A 1 213 ? -23.515 18.472 24.439 1.00 88.06 213 LYS A C 1
ATOM 1709 O O . LYS A 1 213 ? -22.393 17.977 24.540 1.00 88.06 213 LYS A O 1
ATOM 1714 N N . SER A 1 214 ? -23.964 19.416 25.255 1.00 89.31 214 SER A N 1
ATOM 1715 C CA . SER A 1 214 ? -23.265 19.872 26.453 1.00 89.31 214 SER A CA 1
ATOM 1716 C C . SER A 1 214 ? -23.990 19.437 27.727 1.00 89.31 214 SER A C 1
ATOM 1718 O O . SER A 1 214 ? -25.143 18.994 27.703 1.00 89.31 214 SER A O 1
ATOM 1720 N N . GLY A 1 215 ? -23.299 19.545 28.857 1.00 86.69 215 GLY A N 1
ATOM 1721 C CA . GLY A 1 215 ? -23.865 19.273 30.170 1.00 86.69 215 GLY A CA 1
ATOM 1722 C C . GLY A 1 215 ? -22.898 19.595 31.301 1.00 86.69 215 GLY A C 1
ATOM 1723 O O . GLY A 1 215 ? -21.786 20.075 31.085 1.00 86.69 215 GLY A O 1
ATOM 1724 N N . ASN A 1 216 ? -23.347 19.337 32.524 1.00 82.50 216 ASN A N 1
ATOM 1725 C CA . ASN A 1 216 ? -22.625 19.618 33.757 1.00 82.50 216 ASN A CA 1
ATOM 1726 C C . ASN A 1 216 ? -22.778 18.429 34.713 1.00 82.50 216 ASN A C 1
ATOM 1728 O O . ASN A 1 216 ? -23.875 17.892 34.869 1.00 82.50 216 ASN A O 1
ATOM 1732 N N . CYS A 1 217 ? -21.681 18.045 35.359 1.00 79.75 217 CYS A N 1
ATOM 1733 C CA . CYS A 1 217 ? -21.670 17.159 36.510 1.00 79.75 217 CYS A CA 1
ATOM 1734 C C . CYS A 1 217 ? -21.114 17.924 37.714 1.00 79.75 217 CYS A C 1
ATOM 1736 O O . CYS A 1 217 ? -19.972 18.389 37.695 1.00 79.75 217 CYS A O 1
ATOM 1738 N N . LEU A 1 218 ? -21.909 18.025 38.778 1.00 74.56 218 LEU A N 1
ATOM 1739 C CA . LEU A 1 218 ? -21.497 18.654 40.026 1.00 74.56 218 LEU A CA 1
ATOM 1740 C C . LEU A 1 218 ? -20.719 17.654 40.891 1.00 74.56 218 LEU A C 1
ATOM 1742 O O . LEU A 1 218 ? -21.308 16.753 41.489 1.00 74.56 218 LEU A O 1
ATOM 1746 N N . LEU A 1 219 ? -19.402 17.827 40.990 1.00 73.31 219 LEU A N 1
ATOM 1747 C CA . LEU A 1 219 ? -18.568 17.057 41.910 1.00 73.31 219 LEU A CA 1
ATOM 1748 C C . LEU A 1 219 ? -18.576 17.729 43.291 1.00 73.31 219 LEU A C 1
ATOM 1750 O O . LEU A 1 219 ? -18.089 18.850 43.448 1.00 73.31 219 LEU A O 1
ATOM 1754 N N . ALA A 1 220 ? -19.102 17.029 44.298 1.00 70.00 220 ALA A N 1
ATOM 1755 C CA . ALA A 1 220 ? -19.090 17.472 45.689 1.00 70.00 220 ALA A CA 1
ATOM 1756 C C . ALA A 1 220 ? -17.974 16.773 46.480 1.00 70.00 220 ALA A C 1
ATOM 1758 O O . ALA A 1 220 ? -18.046 15.575 46.755 1.00 70.00 220 ALA A O 1
ATOM 1759 N N . MET A 1 221 ? -16.946 17.528 46.865 1.00 65.31 221 MET A N 1
ATOM 1760 C CA . MET A 1 221 ? -15.835 17.056 47.693 1.00 65.31 221 MET A CA 1
ATOM 1761 C C . MET A 1 221 ? -16.103 17.397 49.160 1.00 65.31 221 MET A C 1
ATOM 1763 O O . MET A 1 221 ? -16.454 18.534 49.459 1.00 65.31 221 MET A O 1
ATOM 1767 N N . LYS A 1 222 ? -15.917 16.442 50.078 1.00 61.41 222 LYS A N 1
ATOM 1768 C CA . LYS A 1 222 ? -16.104 16.624 51.529 1.00 61.41 222 LYS A CA 1
ATOM 1769 C C . LYS A 1 222 ? -14.755 16.628 52.243 1.00 61.41 222 LYS A C 1
ATOM 1771 O O . LYS A 1 222 ? -13.953 15.726 52.011 1.00 61.41 222 LYS A O 1
ATOM 1776 N N . TYR A 1 223 ? -14.517 17.590 53.133 1.00 53.69 223 TYR A N 1
ATOM 1777 C CA . TYR A 1 223 ? -13.319 17.584 53.975 1.00 53.69 223 TYR A CA 1
ATOM 1778 C C . TYR A 1 223 ? -13.493 16.605 55.158 1.00 53.69 223 TYR A C 1
ATOM 1780 O O . TYR A 1 223 ? -14.531 16.666 55.823 1.00 53.69 223 TYR A O 1
ATOM 1788 N N . PRO A 1 224 ? -12.527 15.708 55.458 1.00 48.97 224 PRO A N 1
ATOM 1789 C CA . PRO A 1 224 ? -12.699 14.708 56.520 1.00 48.97 224 PRO A CA 1
ATOM 1790 C C . PRO A 1 224 ? -12.787 15.272 57.947 1.00 48.97 224 PRO A C 1
ATOM 1792 O O . PRO A 1 224 ? -13.470 14.680 58.779 1.00 48.97 224 PRO A O 1
ATOM 1795 N N . ASN A 1 225 ? -12.125 16.401 58.240 1.00 43.44 225 ASN A N 1
ATOM 1796 C CA . ASN A 1 225 ? -11.945 16.900 59.610 1.00 43.44 225 ASN A CA 1
ATOM 1797 C C . ASN A 1 225 ? -12.895 18.052 59.994 1.00 43.44 225 ASN A C 1
ATOM 1799 O O . ASN A 1 225 ? -12.522 19.217 60.092 1.00 43.44 225 ASN A O 1
ATOM 1803 N N . SER A 1 226 ? -14.132 17.679 60.314 1.00 44.19 226 SER A N 1
ATOM 1804 C CA . SER A 1 226 ? -14.843 18.173 61.507 1.00 44.19 226 SER A CA 1
ATOM 1805 C C . SER A 1 226 ? -15.681 17.007 62.051 1.00 44.19 226 SER A C 1
ATOM 1807 O O . SER A 1 226 ? -15.994 16.096 61.284 1.00 44.19 226 SER A O 1
ATOM 1809 N N . GLU A 1 227 ? -15.944 16.957 63.362 1.00 36.97 227 GLU A N 1
ATOM 1810 C CA . GLU A 1 227 ? -16.361 15.711 64.033 1.00 36.97 227 GLU A CA 1
ATOM 1811 C C . GLU A 1 227 ? -17.579 15.032 63.373 1.00 36.97 227 GLU A C 1
ATOM 1813 O O . GLU A 1 227 ? -18.546 15.675 62.961 1.00 36.97 227 GLU A O 1
ATOM 1818 N N . LYS A 1 228 ? -17.467 13.707 63.201 1.00 36.28 228 LYS A N 1
ATOM 1819 C CA . LYS A 1 228 ? -18.180 12.959 62.154 1.00 36.28 228 LYS A CA 1
ATOM 1820 C C . LYS A 1 228 ? -19.713 13.061 62.226 1.00 36.28 228 LYS A C 1
ATOM 1822 O O . LYS A 1 228 ? -20.297 12.842 63.285 1.00 36.28 228 LYS A O 1
ATOM 1827 N N . PRO A 1 229 ? -20.357 13.065 61.049 1.00 31.88 229 PRO A N 1
ATOM 1828 C CA . PRO A 1 229 ? -21.489 12.206 60.754 1.00 31.88 229 PRO A CA 1
ATOM 1829 C C . PRO A 1 229 ? -20.985 10.947 60.025 1.00 31.88 229 PRO A C 1
ATOM 1831 O O . PRO A 1 229 ? -20.722 10.954 58.816 1.00 31.88 229 PRO A O 1
ATOM 1834 N N . LYS A 1 230 ? -20.838 9.844 60.760 1.00 34.22 230 LYS A N 1
ATOM 1835 C CA . LYS A 1 230 ? -20.850 8.491 60.184 1.00 34.22 230 LYS A CA 1
ATOM 1836 C C . LYS A 1 230 ? -22.300 8.304 59.681 1.00 34.22 230 LYS A C 1
ATOM 1838 O O . LYS A 1 230 ? -23.253 8.646 60.362 1.00 34.22 230 LYS A O 1
ATOM 1843 N N . ASN A 1 231 ? -22.462 7.901 58.419 1.00 38.16 231 ASN A N 1
ATOM 1844 C CA . ASN A 1 231 ? -23.497 8.381 57.467 1.00 38.16 231 ASN A CA 1
ATOM 1845 C C . ASN A 1 231 ? -23.169 9.703 56.764 1.00 38.16 231 ASN A C 1
ATOM 1847 O O . ASN A 1 231 ? -23.526 10.791 57.212 1.00 38.16 231 ASN A O 1
ATOM 1851 N N . SER A 1 232 ? -22.678 9.597 55.532 1.00 28.64 232 SER A N 1
ATOM 1852 C CA . SER A 1 232 ? -23.531 9.738 54.332 1.00 28.64 232 SER A CA 1
ATOM 1853 C C . SER A 1 232 ? -22.662 10.003 53.103 1.00 28.64 232 SER A C 1
ATOM 1855 O O . SER A 1 232 ? -21.744 10.820 53.154 1.00 28.64 232 SER A O 1
ATOM 1857 N N . ILE A 1 233 ? -22.977 9.336 51.989 1.00 30.86 233 ILE A N 1
ATOM 1858 C CA . ILE A 1 233 ? -22.565 9.750 50.643 1.00 30.86 233 ILE A CA 1
ATOM 1859 C C . ILE A 1 233 ? -23.761 9.503 49.722 1.00 30.86 233 ILE A C 1
ATOM 1861 O O . ILE A 1 233 ? -23.996 8.376 49.294 1.00 30.86 233 ILE A O 1
ATOM 1865 N N . THR A 1 234 ? -24.517 10.560 49.428 1.00 26.17 234 THR A N 1
ATOM 1866 C CA . THR A 1 234 ? -25.576 10.544 48.414 1.00 26.17 234 THR A CA 1
ATOM 1867 C C . THR A 1 234 ? -25.684 11.936 47.804 1.00 26.17 234 THR A C 1
ATOM 1869 O O . THR A 1 234 ? -26.109 12.866 48.483 1.00 26.17 234 THR A O 1
ATOM 1872 N N . PHE A 1 235 ? -25.354 12.080 46.520 1.00 30.83 235 PHE A N 1
ATOM 1873 C CA . PHE A 1 235 ? -25.682 13.278 45.749 1.00 30.83 235 PHE A CA 1
ATOM 1874 C C . PHE A 1 235 ? -26.108 12.902 44.328 1.00 30.83 235 PHE A C 1
ATOM 1876 O O . PHE A 1 235 ? -25.348 12.298 43.581 1.00 30.83 235 PHE A O 1
ATOM 1883 N N . GLY A 1 236 ? -27.320 13.318 43.956 1.00 25.08 236 GLY A N 1
ATOM 1884 C CA . GLY A 1 236 ? -27.601 13.774 42.595 1.00 25.08 236 GLY A CA 1
ATOM 1885 C C . GLY A 1 236 ? -27.508 12.771 41.443 1.00 25.08 236 GLY A C 1
ATOM 1886 O O . GLY A 1 236 ? -26.930 13.115 40.418 1.00 25.08 236 GLY A O 1
ATOM 1887 N N . HIS A 1 237 ? -28.167 11.613 41.531 1.00 28.84 237 HIS A N 1
ATOM 1888 C CA . HIS A 1 237 ? -28.788 11.016 40.339 1.00 28.84 237 HIS A CA 1
ATOM 1889 C C . HIS A 1 237 ? -30.202 10.528 40.651 1.00 28.84 237 HIS A C 1
ATOM 1891 O O . HIS A 1 237 ? -30.477 9.997 41.729 1.00 28.84 237 HIS A O 1
ATOM 1897 N N . SER A 1 238 ? -31.116 10.712 39.701 1.00 29.17 238 SER A N 1
ATOM 1898 C CA . SER A 1 238 ? -32.529 10.356 39.825 1.00 29.17 238 SER A CA 1
ATOM 1899 C C . SER A 1 238 ? -32.787 8.865 39.579 1.00 29.17 238 SER A C 1
ATOM 1901 O O . SER A 1 238 ? -33.637 8.516 38.767 1.00 29.17 238 SER A O 1
ATOM 1903 N N . ASN A 1 239 ? -32.088 7.981 40.305 1.00 30.66 239 ASN A N 1
ATOM 1904 C CA . ASN A 1 239 ? -32.606 6.657 40.672 1.00 30.66 239 ASN A CA 1
ATOM 1905 C C . ASN A 1 239 ? -31.771 5.965 41.774 1.00 30.66 239 ASN A C 1
ATOM 1907 O O . ASN A 1 239 ? -30.595 5.685 41.587 1.00 30.66 239 ASN A O 1
ATOM 1911 N N . LYS A 1 240 ? -32.446 5.659 42.894 1.00 36.81 240 LYS A N 1
ATOM 1912 C CA . LYS A 1 240 ? -32.195 4.601 43.903 1.00 36.81 240 LYS A CA 1
ATOM 1913 C C . LYS A 1 240 ? -30.742 4.135 44.156 1.00 36.81 240 LYS A C 1
ATOM 1915 O O . LYS A 1 240 ? -30.229 3.350 43.377 1.00 36.81 240 LYS A O 1
ATOM 1920 N N . TYR A 1 241 ? -30.211 4.412 45.356 1.00 27.38 241 TYR A N 1
ATOM 1921 C CA . TYR A 1 241 ? -29.810 3.407 46.377 1.00 27.38 241 TYR A CA 1
ATOM 1922 C C . TYR A 1 241 ? -29.528 4.107 47.739 1.00 27.38 241 TYR A C 1
ATOM 1924 O O . TYR A 1 241 ? -29.143 5.272 47.763 1.00 27.38 241 TYR A O 1
ATOM 1932 N N . ASN A 1 242 ? -29.753 3.418 48.872 1.00 31.70 242 ASN A N 1
ATOM 1933 C CA . ASN A 1 242 ? -29.645 3.927 50.266 1.00 31.70 242 ASN A CA 1
ATOM 1934 C C . ASN A 1 242 ? -28.581 3.149 51.077 1.00 31.70 242 ASN A C 1
ATOM 1936 O O . ASN A 1 242 ? -28.395 1.973 50.775 1.00 31.70 242 ASN A O 1
ATOM 1940 N N . LEU A 1 243 ? -27.994 3.722 52.155 1.00 26.06 243 LEU A N 1
ATOM 1941 C CA . LEU A 1 243 ? -27.306 2.983 53.256 1.00 26.06 243 LEU A CA 1
ATOM 1942 C C . LEU A 1 243 ? -27.028 3.832 54.544 1.00 26.06 243 LEU A C 1
ATOM 1944 O O . LEU A 1 243 ? -27.176 5.052 54.503 1.00 26.06 243 LEU A O 1
ATOM 1948 N N . LYS A 1 244 ? -26.670 3.184 55.684 1.00 31.42 244 LYS A N 1
ATOM 1949 C CA . LYS A 1 244 ? -26.579 3.720 57.088 1.00 31.42 244 LYS A CA 1
ATOM 1950 C C . LYS A 1 244 ? -25.500 2.985 57.973 1.00 31.42 244 LYS A C 1
ATOM 1952 O O . LYS A 1 244 ? -24.973 2.002 57.461 1.00 31.42 244 LYS A O 1
ATOM 1957 N N . ASN A 1 245 ? -25.078 3.279 59.237 1.00 26.33 245 ASN A N 1
ATOM 1958 C CA . ASN A 1 245 ? -25.488 4.169 60.372 1.00 26.33 245 ASN A CA 1
ATOM 1959 C C . ASN A 1 245 ? -24.281 4.828 61.154 1.00 26.33 245 ASN A C 1
ATOM 1961 O O . ASN A 1 245 ? -23.304 4.121 61.414 1.00 26.33 245 ASN A O 1
ATOM 1965 N N . GLU A 1 246 ? -24.388 6.065 61.701 1.00 29.95 246 GLU A N 1
ATOM 1966 C CA . GLU A 1 246 ? -24.045 6.382 63.130 1.00 29.95 246 GLU A CA 1
ATOM 1967 C C . GLU A 1 246 ? -23.045 7.530 63.543 1.00 29.95 246 GLU A C 1
ATOM 1969 O O . GLU A 1 246 ? -23.144 8.678 63.137 1.00 29.95 246 GLU A O 1
ATOM 1974 N N . ASP A 1 247 ? -22.142 7.225 64.494 1.00 23.80 247 ASP A N 1
ATOM 1975 C CA . ASP A 1 247 ? -21.354 8.106 65.419 1.00 23.80 247 ASP A CA 1
ATOM 1976 C C . ASP A 1 247 ? -19.984 8.751 64.967 1.00 23.80 247 ASP A C 1
ATOM 1978 O O . ASP A 1 247 ? -19.810 9.156 63.823 1.00 23.80 247 ASP A O 1
ATOM 1982 N N . SER A 1 248 ? -19.015 8.949 65.887 1.00 28.05 248 SER A N 1
ATOM 1983 C CA . SER A 1 248 ? -18.057 10.088 65.984 1.00 28.05 248 SER A CA 1
ATOM 1984 C C . SER A 1 248 ? -16.554 9.713 66.145 1.00 28.05 248 SER A C 1
ATOM 1986 O O . SER A 1 248 ? -16.232 8.527 66.175 1.00 28.05 248 SER A O 1
ATOM 1988 N N . PHE A 1 249 ? -15.629 10.705 66.124 1.00 21.33 249 PHE A N 1
ATOM 1989 C CA . PHE A 1 249 ? -14.250 10.807 66.720 1.00 21.33 249 PHE A CA 1
ATOM 1990 C C . PHE A 1 249 ? -13.341 11.840 65.988 1.00 21.33 249 PHE A C 1
ATOM 1992 O O . PHE A 1 249 ? -13.766 12.364 64.958 1.00 21.33 249 PHE A O 1
ATOM 1999 N N . SER A 1 250 ? -12.161 12.189 66.544 1.00 23.94 250 SER A N 1
ATOM 2000 C CA . SER A 1 250 ? -11.632 13.573 66.522 1.00 23.94 250 SER A CA 1
ATOM 2001 C C . SER A 1 250 ? -10.100 13.799 66.408 1.00 23.94 250 SER A C 1
ATOM 2003 O O . SER A 1 250 ? -9.300 12.890 66.606 1.00 23.94 250 SER A O 1
ATOM 2005 N N . ASN A 1 251 ? -9.747 15.083 66.196 1.00 24.14 251 ASN A N 1
ATOM 2006 C CA . ASN A 1 251 ? -8.450 15.782 66.348 1.00 24.14 251 ASN A CA 1
ATOM 2007 C C . ASN A 1 251 ? -7.297 15.557 65.340 1.00 24.14 251 ASN A C 1
ATOM 2009 O O . ASN A 1 251 ? -6.892 14.443 65.039 1.00 24.14 251 ASN A O 1
ATOM 2013 N N . GLY A 1 252 ? -6.703 16.684 64.907 1.00 22.92 252 GLY A N 1
ATOM 2014 C CA . GLY A 1 252 ? -5.494 16.767 64.072 1.00 22.92 252 GLY A CA 1
ATOM 2015 C C . GLY A 1 252 ? -5.572 17.896 63.032 1.00 22.92 252 GLY A C 1
ATOM 2016 O O . GLY A 1 252 ? -6.148 17.703 61.964 1.00 22.92 252 GLY A O 1
ATOM 2017 N N . TYR A 1 253 ? -5.006 19.073 63.333 1.00 23.73 253 TYR A N 1
ATOM 2018 C CA . TYR A 1 253 ? -4.941 20.221 62.412 1.00 23.73 253 TYR A CA 1
ATOM 2019 C C . TYR A 1 253 ? -3.487 20.632 62.143 1.00 23.73 253 TYR A C 1
ATOM 2021 O O . TYR A 1 253 ? -2.868 21.288 62.977 1.00 23.73 253 TYR A O 1
ATOM 2029 N N . GLU A 1 254 ? -2.993 20.345 60.939 1.00 25.58 254 GLU A N 1
ATOM 2030 C CA . GLU A 1 254 ? -1.838 21.028 60.344 1.00 25.58 254 GLU A CA 1
ATOM 2031 C C . GLU A 1 254 ? -2.236 21.640 58.993 1.00 25.58 254 GLU A C 1
ATOM 2033 O O . GLU A 1 254 ? -3.144 21.160 58.310 1.00 25.58 254 GLU A O 1
ATOM 2038 N N . LYS A 1 255 ? -1.593 22.752 58.618 1.00 33.19 255 LYS A N 1
ATOM 2039 C CA . LYS A 1 255 ? -1.877 23.452 57.358 1.00 33.19 255 LYS A CA 1
ATOM 2040 C C . LYS A 1 255 ? -1.096 22.825 56.206 1.00 33.19 255 LYS A C 1
ATOM 2042 O O . LYS A 1 255 ? 0.101 23.067 56.081 1.00 33.19 255 LYS A O 1
ATOM 2047 N N . HIS A 1 256 ? -1.806 22.159 55.302 1.00 34.31 256 HIS A N 1
ATOM 2048 C CA . HIS A 1 256 ? -1.295 21.811 53.978 1.00 34.31 256 HIS A CA 1
ATOM 2049 C C . HIS A 1 256 ? -2.213 22.359 52.883 1.00 34.31 256 HIS A C 1
ATOM 2051 O O . HIS A 1 256 ? -3.435 22.184 52.945 1.00 34.31 256 HIS A O 1
ATOM 2057 N N . ASP A 1 257 ? -1.619 22.985 51.862 1.00 39.38 257 ASP A N 1
ATOM 2058 C CA . ASP A 1 257 ? -2.307 23.333 50.617 1.00 39.38 257 ASP A CA 1
ATOM 2059 C C . ASP A 1 257 ? -2.765 22.039 49.935 1.00 39.38 257 ASP A C 1
ATOM 2061 O O . ASP A 1 257 ? -2.001 21.320 49.291 1.00 39.38 257 ASP A O 1
ATOM 2065 N N . SER A 1 258 ? -4.028 21.693 50.172 1.00 53.69 258 SER A N 1
ATOM 2066 C CA . SER A 1 258 ? -4.557 20.360 49.904 1.00 53.69 258 SER A CA 1
ATOM 2067 C C . SER A 1 258 ? -4.953 20.246 48.433 1.00 53.69 258 SER A C 1
ATOM 2069 O O . SER A 1 258 ? -6.083 20.570 48.064 1.00 53.69 258 SER A O 1
ATOM 2071 N N . SER A 1 259 ? -4.014 19.814 47.584 1.00 55.69 259 SER A N 1
ATOM 2072 C CA . SER A 1 259 ? -4.295 19.538 46.173 1.00 55.69 259 SER A CA 1
ATOM 2073 C C . SER A 1 259 ? -5.059 18.225 46.020 1.00 55.69 259 SER A C 1
ATOM 2075 O O . SER A 1 259 ? -4.590 17.182 46.473 1.00 55.69 259 SER A O 1
ATOM 2077 N N . PHE A 1 260 ? -6.191 18.260 45.327 1.00 61.88 260 PHE A N 1
ATOM 2078 C CA . PHE A 1 260 ? -6.934 17.068 44.929 1.00 61.88 260 PHE A CA 1
ATOM 2079 C C . PHE A 1 260 ? -6.604 16.702 43.479 1.00 61.88 260 PHE A C 1
ATOM 2081 O O . PHE A 1 260 ? -6.269 17.580 42.682 1.00 61.88 260 PHE A O 1
ATOM 2088 N N . SER A 1 261 ? -6.732 15.426 43.110 1.00 65.00 261 SER A N 1
ATOM 2089 C CA . SER A 1 261 ? -6.716 15.033 41.700 1.00 65.00 261 SER A CA 1
ATOM 2090 C C . SER A 1 261 ? -7.798 14.012 41.375 1.00 65.00 261 SER A C 1
ATOM 2092 O O . SER A 1 261 ? -8.106 13.124 42.171 1.00 65.00 261 SER A O 1
ATOM 2094 N N . PHE A 1 262 ? -8.366 14.158 40.185 1.00 71.38 262 PHE A N 1
ATOM 2095 C CA . PHE A 1 262 ? -9.324 13.230 39.609 1.00 71.38 262 PHE A CA 1
ATOM 2096 C C . PHE A 1 262 ? -9.039 13.074 38.121 1.00 71.38 262 PHE A C 1
ATOM 2098 O O . PHE A 1 262 ? -8.472 13.965 37.481 1.00 71.38 262 PHE A O 1
ATOM 2105 N N . ASN A 1 263 ? -9.475 11.951 37.568 1.00 74.12 263 ASN A N 1
ATOM 2106 C CA . ASN A 1 263 ? -9.352 11.692 36.144 1.00 74.12 263 ASN A CA 1
ATOM 2107 C C . ASN A 1 263 ? -10.726 11.712 35.480 1.00 74.12 263 ASN A C 1
ATOM 2109 O O . ASN A 1 263 ? -11.734 11.354 36.098 1.00 74.12 263 ASN A O 1
ATOM 2113 N N . ILE A 1 264 ? -10.741 12.081 34.204 1.00 76.88 264 ILE A N 1
ATOM 2114 C CA . ILE A 1 264 ? -11.804 11.735 33.268 1.00 76.88 264 ILE A CA 1
ATOM 2115 C C . ILE A 1 264 ? -11.248 10.649 32.352 1.00 76.88 264 ILE A C 1
ATOM 2117 O O . ILE A 1 264 ? -10.190 10.818 31.743 1.00 76.88 264 ILE A O 1
ATOM 2121 N N . ASN A 1 265 ? -11.971 9.540 32.262 1.00 79.69 265 ASN A N 1
ATOM 2122 C CA . ASN A 1 265 ? -11.564 8.340 31.546 1.00 79.69 265 ASN A CA 1
ATOM 2123 C C . ASN A 1 265 ? -12.600 7.981 30.475 1.00 79.69 265 ASN A C 1
ATOM 2125 O O . ASN A 1 265 ? -13.790 8.281 30.622 1.00 79.69 265 ASN A O 1
ATOM 2129 N N . VAL A 1 266 ? -12.162 7.270 29.438 1.00 81.31 266 VAL A N 1
ATOM 2130 C CA . VAL A 1 266 ? -13.061 6.531 28.539 1.00 81.31 266 VAL A CA 1
ATOM 2131 C C . VAL A 1 266 ? -13.233 5.124 29.101 1.00 81.31 266 VAL A C 1
ATOM 2133 O O . VAL A 1 266 ? -12.244 4.451 29.377 1.00 81.31 266 VAL A O 1
ATOM 2136 N N . VAL A 1 267 ? -14.475 4.673 29.279 1.00 80.19 267 VAL A N 1
ATOM 2137 C CA . VAL A 1 267 ? -14.772 3.287 29.672 1.00 80.19 267 VAL A CA 1
ATOM 2138 C C . VAL A 1 267 ? -14.577 2.382 28.455 1.00 80.19 267 VAL A C 1
ATOM 2140 O O . VAL A 1 267 ? -15.235 2.578 27.433 1.00 80.19 267 VAL A O 1
ATOM 2143 N N . THR A 1 268 ? -13.665 1.416 28.564 1.00 76.12 268 THR A N 1
ATOM 2144 C CA . THR A 1 268 ? -13.235 0.531 27.467 1.00 76.12 268 THR A CA 1
ATOM 2145 C C . THR A 1 268 ? -13.884 -0.851 27.520 1.00 76.12 268 THR A C 1
ATOM 2147 O O . THR A 1 268 ? -14.143 -1.434 26.470 1.00 76.12 268 THR A O 1
ATOM 2150 N N . ASP A 1 269 ? -14.233 -1.339 28.712 1.00 73.19 269 ASP A N 1
ATOM 2151 C CA . ASP A 1 269 ? -15.166 -2.454 28.897 1.00 73.19 269 ASP A CA 1
ATOM 2152 C C . ASP A 1 269 ? -16.073 -2.212 30.109 1.00 73.19 269 ASP A C 1
ATOM 2154 O O . ASP A 1 269 ? -15.621 -1.890 31.210 1.00 73.19 269 ASP A O 1
ATOM 2158 N N . ASP A 1 270 ? -17.367 -2.391 29.873 1.00 70.31 270 ASP A N 1
ATOM 2159 C CA . ASP A 1 270 ? -18.479 -2.259 30.807 1.00 70.31 270 ASP A CA 1
ATOM 2160 C C . ASP A 1 270 ? -19.342 -3.529 30.905 1.00 70.31 270 ASP A C 1
ATOM 2162 O O . ASP A 1 270 ? -20.354 -3.526 31.605 1.00 70.31 270 ASP A O 1
ATOM 2166 N N . THR A 1 271 ? -18.949 -4.619 30.236 1.00 68.50 271 THR A N 1
ATOM 2167 C CA . THR A 1 271 ? -19.553 -5.947 30.432 1.00 68.50 271 THR A CA 1
ATOM 2168 C C . THR A 1 271 ? -19.126 -6.555 31.771 1.00 68.50 271 THR A C 1
ATOM 2170 O O . THR A 1 271 ? -19.880 -7.299 32.403 1.00 68.50 271 THR A O 1
ATOM 2173 N N . ASN A 1 272 ? -17.933 -6.194 32.253 1.00 61.97 272 ASN A N 1
ATOM 2174 C CA . ASN A 1 272 ? -17.452 -6.551 33.579 1.00 61.97 272 ASN A CA 1
ATOM 2175 C C . ASN A 1 272 ? -18.114 -5.723 34.694 1.00 61.97 272 ASN A C 1
ATOM 2177 O O . ASN A 1 272 ? -18.269 -4.507 34.611 1.00 61.97 272 ASN A O 1
ATOM 2181 N N . LYS A 1 273 ? -18.399 -6.387 35.825 1.00 56.00 273 LYS A N 1
ATOM 2182 C CA . LYS A 1 273 ? -18.939 -5.760 37.051 1.00 56.00 273 LYS A CA 1
ATOM 2183 C C . LYS A 1 273 ? -18.025 -4.669 37.638 1.00 56.00 273 LYS A C 1
ATOM 2185 O O . LYS A 1 273 ? -18.483 -3.834 38.416 1.00 56.00 273 LYS A O 1
ATOM 2190 N N . PHE A 1 274 ? -16.745 -4.689 37.279 1.00 61.50 274 PHE A N 1
ATOM 2191 C CA . PHE A 1 274 ? -15.809 -3.594 37.494 1.00 61.50 274 PHE A CA 1
ATOM 2192 C C . PHE A 1 274 ? -15.491 -2.996 36.125 1.00 61.50 274 PHE A C 1
ATOM 2194 O O . PHE A 1 274 ? -14.916 -3.685 35.286 1.00 61.50 274 PHE A O 1
ATOM 2201 N N . LEU A 1 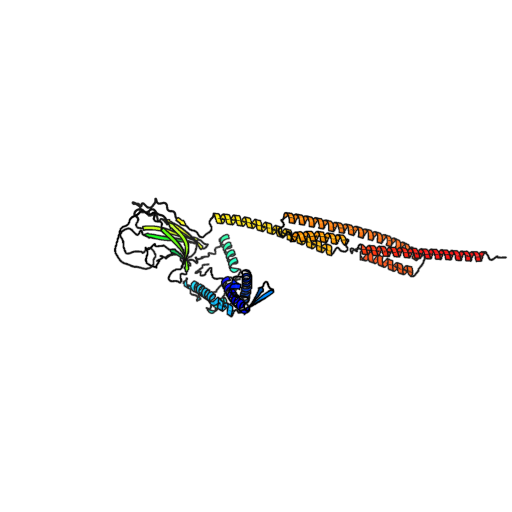275 ? -15.883 -1.738 35.907 1.00 67.06 275 LEU A N 1
ATOM 2202 C CA . LEU A 1 275 ? -15.614 -1.028 34.656 1.00 67.06 275 LEU A CA 1
ATOM 2203 C C . LEU A 1 275 ? -14.101 -0.934 34.428 1.00 67.06 275 LEU A C 1
ATOM 2205 O O . LEU A 1 275 ? -13.376 -0.504 35.328 1.00 67.06 275 LEU A O 1
ATOM 2209 N N . THR A 1 276 ? -13.636 -1.282 33.229 1.00 73.88 276 THR A N 1
ATOM 2210 C CA . THR A 1 276 ? -12.265 -0.980 32.791 1.00 73.88 276 THR A CA 1
ATOM 2211 C C . THR A 1 276 ? -12.261 0.299 31.962 1.00 73.88 276 THR A C 1
ATOM 2213 O O . THR A 1 276 ? -13.269 0.658 31.345 1.00 73.88 276 THR A O 1
ATOM 2216 N N . TYR A 1 277 ? -11.164 1.049 32.018 1.00 74.62 277 TYR A N 1
ATOM 2217 C CA . TYR A 1 277 ? -11.115 2.398 31.471 1.00 74.62 277 TYR A CA 1
ATOM 2218 C C . TYR A 1 277 ? -9.684 2.854 31.176 1.00 74.62 277 TYR A C 1
ATOM 2220 O O . TYR A 1 277 ? -8.736 2.434 31.840 1.00 74.62 277 TYR A O 1
ATOM 2228 N N . GLU A 1 278 ? -9.547 3.762 30.214 1.00 76.38 278 GLU A N 1
ATOM 2229 C CA . GLU A 1 278 ? -8.294 4.434 29.855 1.00 76.38 278 GLU A CA 1
ATOM 2230 C C . GLU A 1 278 ? -8.335 5.903 30.303 1.00 76.38 278 GLU A C 1
ATOM 2232 O O . GLU A 1 278 ? -9.333 6.599 30.093 1.00 76.38 278 GLU A O 1
ATOM 2237 N N . GLU A 1 279 ? -7.260 6.377 30.946 1.00 75.50 279 GLU A N 1
ATOM 2238 C CA . GLU A 1 279 ? -7.121 7.770 31.394 1.00 75.50 279 GLU A CA 1
ATOM 2239 C C . GLU A 1 279 ? -7.061 8.702 30.175 1.00 75.50 279 GLU A C 1
ATOM 2241 O O . GLU A 1 279 ? -6.117 8.646 29.389 1.00 75.50 279 GLU A O 1
ATOM 2246 N N . LEU A 1 280 ? -8.081 9.553 30.008 1.00 76.25 280 LEU A N 1
ATOM 2247 C CA . LEU A 1 280 ? -8.160 10.501 28.893 1.00 76.25 280 LEU A CA 1
ATOM 2248 C C . LEU A 1 280 ? -7.575 11.858 29.289 1.00 76.25 280 LEU A C 1
ATOM 2250 O O . LEU A 1 280 ? -6.826 12.454 28.520 1.00 76.25 280 LEU A O 1
ATOM 2254 N N . LEU A 1 281 ? -7.947 12.344 30.477 1.00 76.25 281 LEU A N 1
ATOM 2255 C CA . LEU A 1 281 ? -7.484 13.599 31.062 1.00 76.25 281 LEU A CA 1
ATOM 2256 C C . LEU A 1 281 ? -7.310 13.436 32.569 1.00 76.25 281 LEU A C 1
ATOM 2258 O O . LEU A 1 281 ? -8.241 13.022 33.265 1.00 76.25 281 LEU A O 1
ATOM 2262 N N . LYS A 1 282 ? -6.166 13.875 33.086 1.00 72.75 282 LYS A N 1
ATOM 2263 C CA . LYS A 1 282 ? -5.959 14.075 34.520 1.00 72.75 282 LYS A CA 1
ATOM 2264 C C . LYS A 1 282 ? -6.086 15.549 34.873 1.00 72.75 282 LYS A C 1
ATOM 2266 O O . LYS A 1 282 ? -5.489 16.397 34.208 1.00 72.75 282 LYS A O 1
ATOM 2271 N N . PHE A 1 283 ? -6.838 15.823 35.936 1.00 71.00 283 PHE A N 1
ATOM 2272 C CA . PHE A 1 283 ? -7.020 17.146 36.518 1.00 71.00 283 PHE A CA 1
ATOM 2273 C C . PHE A 1 283 ? -6.463 17.160 37.939 1.00 71.00 283 PHE A C 1
ATOM 2275 O O . PHE A 1 283 ? -6.883 16.372 38.788 1.00 71.00 283 PHE A O 1
ATOM 2282 N N . GLN A 1 284 ? -5.546 18.085 38.216 1.00 67.75 284 GLN A N 1
ATOM 2283 C CA . GLN A 1 284 ? -5.170 18.455 39.581 1.00 67.75 284 GLN A CA 1
ATOM 2284 C C . GLN A 1 284 ? -5.769 19.826 39.899 1.00 67.75 284 GLN A C 1
ATOM 2286 O O . GLN A 1 284 ? -5.691 20.739 39.076 1.00 67.75 284 GLN A O 1
ATOM 2291 N N . VAL A 1 285 ? -6.377 19.951 41.079 1.00 65.38 285 VAL A N 1
ATOM 2292 C CA . VAL A 1 285 ? -7.019 21.176 41.569 1.00 65.38 285 VAL A CA 1
ATOM 2293 C C . VAL A 1 285 ? -6.404 21.546 42.912 1.00 65.38 285 VAL A C 1
ATOM 2295 O O . VAL A 1 285 ? -6.521 20.808 43.892 1.00 65.38 285 VAL A O 1
ATOM 2298 N N . THR A 1 286 ? -5.756 22.705 42.958 1.00 61.19 286 THR A N 1
ATOM 2299 C CA . THR A 1 286 ? -5.287 23.350 44.189 1.00 61.19 286 THR A CA 1
ATOM 2300 C C . THR A 1 286 ? -6.334 24.343 44.703 1.00 61.19 286 THR A C 1
ATOM 2302 O O . THR A 1 286 ? -7.018 25.014 43.925 1.00 61.19 286 THR A O 1
ATOM 2305 N N . HIS A 1 287 ? -6.491 24.421 46.028 1.00 57.84 287 HIS A N 1
ATOM 2306 C CA . HIS A 1 287 ? -7.372 25.384 46.694 1.00 57.84 287 HIS A CA 1
ATOM 2307 C C . HIS A 1 287 ? -6.906 25.631 48.138 1.00 57.84 287 HIS A C 1
ATOM 2309 O O . HIS A 1 287 ? -6.499 24.697 48.834 1.00 57.84 287 HIS A O 1
ATOM 2315 N N . SER A 1 288 ? -6.982 26.883 48.595 1.00 50.97 288 SER A N 1
ATOM 2316 C CA . SER A 1 288 ? -6.593 27.307 49.944 1.00 50.97 288 SER A CA 1
ATOM 2317 C C . SER A 1 288 ? -7.831 27.542 50.819 1.00 50.97 288 SER A C 1
ATOM 2319 O O . SER A 1 288 ? -8.464 28.596 50.805 1.00 50.97 288 SER A O 1
ATOM 2321 N N . TRP A 1 289 ? -8.180 26.502 51.576 1.00 53.88 289 TRP A N 1
ATOM 2322 C CA . TRP A 1 289 ? -9.441 26.355 52.302 1.00 53.88 289 TRP A CA 1
ATOM 2323 C C . TRP A 1 289 ? -9.648 27.388 53.423 1.00 53.88 289 TRP A C 1
ATOM 2325 O O . TRP A 1 289 ? -8.736 27.688 54.198 1.00 53.88 289 TRP A O 1
ATOM 2335 N N . LYS A 1 290 ? -10.894 27.859 53.574 1.00 46.62 290 LYS A N 1
ATOM 2336 C CA . LYS A 1 290 ? -11.366 28.643 54.728 1.00 46.62 290 LYS A CA 1
ATOM 2337 C C . LYS A 1 290 ? -12.790 28.227 55.118 1.00 46.62 290 LYS A C 1
ATOM 2339 O O . LYS A 1 290 ? -13.744 28.595 54.446 1.00 46.62 290 LYS A O 1
ATOM 2344 N N . ASN A 1 291 ? -12.918 27.509 56.235 1.00 46.47 291 ASN A N 1
ATOM 2345 C CA . ASN A 1 291 ? -14.173 27.198 56.941 1.00 46.47 291 ASN A CA 1
ATOM 2346 C C . ASN A 1 291 ? -15.326 26.606 56.094 1.00 46.47 291 ASN A C 1
ATOM 2348 O O . ASN A 1 291 ? -16.494 26.876 56.367 1.00 46.47 291 ASN A O 1
ATOM 2352 N N . THR A 1 292 ? -15.027 25.757 55.109 1.00 50.69 292 THR A N 1
ATOM 2353 C CA . THR A 1 292 ? -16.033 25.028 54.320 1.00 50.69 292 THR A CA 1
ATOM 2354 C C . THR A 1 292 ? -15.928 23.515 54.531 1.00 50.69 292 THR A C 1
ATOM 2356 O O . THR A 1 292 ? -14.868 22.923 54.359 1.00 50.69 292 THR A O 1
ATOM 2359 N N . GLN A 1 293 ? -17.045 22.861 54.882 1.00 55.75 293 GLN A N 1
ATOM 2360 C CA . GLN A 1 293 ? -17.112 21.390 54.988 1.00 55.75 293 GLN A CA 1
ATOM 2361 C C . GLN A 1 293 ? -17.078 20.690 53.621 1.00 55.75 293 GLN A C 1
ATOM 2363 O O . GLN A 1 293 ? -16.694 19.522 53.532 1.00 55.75 293 GLN A O 1
ATOM 2368 N N . TYR A 1 294 ? -17.494 21.399 52.568 1.00 60.06 294 TYR A N 1
ATOM 2369 C CA . TYR A 1 294 ? -17.541 20.901 51.200 1.00 60.06 294 TYR A CA 1
ATOM 2370 C C . TYR A 1 294 ? -16.951 21.924 50.227 1.00 60.06 294 TYR A C 1
ATOM 2372 O O . TYR A 1 294 ? -17.108 23.130 50.412 1.00 60.06 294 TYR A O 1
ATOM 2380 N N . PHE A 1 295 ? -16.323 21.426 49.167 1.00 66.56 295 PHE A N 1
ATOM 2381 C CA . PHE A 1 295 ? -15.915 22.199 47.997 1.00 66.56 295 PHE A CA 1
ATOM 2382 C C . PHE A 1 295 ? -16.615 21.618 46.765 1.00 66.56 295 PHE A C 1
ATOM 2384 O O . PHE A 1 295 ? -16.747 20.398 46.635 1.00 66.56 295 PHE A O 1
ATOM 2391 N N . LEU A 1 296 ? -17.114 22.492 45.892 1.00 71.31 296 LEU A N 1
ATOM 2392 C CA . LEU A 1 296 ? -17.939 22.122 44.746 1.00 71.31 296 LEU A CA 1
ATOM 2393 C C . LEU A 1 296 ? -17.230 22.484 43.438 1.00 71.31 296 LEU A C 1
ATOM 2395 O O . LEU A 1 296 ? -16.847 23.637 43.235 1.00 71.31 296 LEU A O 1
ATOM 2399 N N . LEU A 1 297 ? -17.115 21.505 42.540 1.00 73.31 297 LEU A N 1
ATOM 2400 C CA . LEU A 1 297 ? -16.625 21.692 41.176 1.00 73.31 297 LEU A CA 1
ATOM 2401 C C . LEU A 1 297 ? -17.746 21.426 40.171 1.00 73.31 297 LEU A C 1
ATOM 2403 O O . LEU A 1 297 ? -18.335 20.346 40.147 1.00 73.31 297 LEU A O 1
ATOM 2407 N N . ASP A 1 298 ? -17.993 22.400 39.306 1.00 76.94 298 ASP A N 1
ATOM 2408 C CA . ASP A 1 298 ? -18.774 22.239 38.089 1.00 76.94 298 ASP A CA 1
ATOM 2409 C C . ASP A 1 298 ? -17.872 21.644 36.998 1.00 76.94 298 ASP A C 1
ATOM 2411 O O . ASP A 1 298 ? -17.033 22.338 36.418 1.00 76.94 298 ASP A O 1
ATOM 2415 N N . VAL A 1 299 ? -18.028 20.343 36.733 1.00 80.38 299 VAL A N 1
ATOM 2416 C CA . VAL A 1 299 ? -17.369 19.642 35.622 1.00 80.38 299 VAL A CA 1
ATOM 2417 C C . VAL A 1 299 ? -18.285 19.732 34.407 1.00 80.38 299 VAL A C 1
ATOM 2419 O O . VAL A 1 299 ? -19.225 18.952 34.251 1.00 80.38 299 VAL A O 1
ATOM 2422 N N . ASN A 1 300 ? -18.033 20.719 33.555 1.00 83.62 300 ASN A N 1
ATOM 2423 C CA . ASN A 1 300 ? -18.798 20.942 32.334 1.00 83.62 300 ASN A CA 1
ATOM 2424 C C . ASN A 1 300 ? -18.200 20.115 31.191 1.00 83.62 300 ASN A C 1
ATOM 2426 O O . ASN A 1 300 ? -16.982 19.929 31.124 1.00 83.62 300 ASN A O 1
ATOM 2430 N N . PHE A 1 301 ? -19.046 19.639 30.283 1.00 86.81 301 PHE A N 1
ATOM 2431 C CA . PHE A 1 301 ? -18.627 18.935 29.074 1.00 86.81 301 PHE A CA 1
ATOM 2432 C C . PHE A 1 301 ? -19.358 19.466 27.839 1.00 86.81 301 PHE A C 1
ATOM 2434 O O . PHE A 1 301 ? -20.475 19.978 27.932 1.00 86.81 301 PHE A O 1
ATOM 2441 N N . GLU A 1 302 ? -18.722 19.324 26.681 1.00 88.50 302 GLU A N 1
ATOM 2442 C CA . GLU A 1 302 ? -19.224 19.761 25.379 1.00 88.50 302 GLU A CA 1
ATOM 2443 C C . GLU A 1 302 ? -18.747 18.776 24.302 1.00 88.50 302 GLU A C 1
ATOM 2445 O O . GLU A 1 302 ? -17.548 18.662 24.050 1.00 88.50 302 GLU A O 1
ATOM 2450 N N . ILE A 1 303 ? -19.675 18.052 23.673 1.00 88.44 303 ILE A N 1
ATOM 2451 C CA . ILE A 1 303 ? -19.402 17.123 22.569 1.00 88.44 303 ILE A CA 1
ATOM 2452 C C . ILE A 1 303 ? -19.862 17.769 21.268 1.00 88.44 303 ILE A C 1
ATOM 2454 O O . ILE A 1 303 ? -21.058 17.972 21.065 1.00 88.44 303 ILE A O 1
ATOM 2458 N N . ASN A 1 304 ? -18.922 18.070 20.373 1.00 88.69 304 ASN A N 1
ATOM 2459 C CA . ASN A 1 304 ? -19.226 18.677 19.074 1.00 88.69 304 ASN A CA 1
ATOM 2460 C C . ASN A 1 304 ? -19.647 17.641 18.008 1.00 88.69 304 ASN A C 1
ATOM 2462 O O . ASN A 1 304 ? -19.570 16.431 18.225 1.00 88.69 304 ASN A O 1
ATOM 2466 N N . TYR A 1 305 ? -20.045 18.116 16.823 1.00 86.06 305 TYR A N 1
ATOM 2467 C CA . TYR A 1 305 ? -20.453 17.282 15.681 1.00 86.06 305 TYR A CA 1
ATOM 2468 C C . TYR A 1 305 ? -19.379 16.302 15.159 1.00 86.06 305 TYR A C 1
ATOM 2470 O O . TYR A 1 305 ? -19.710 15.404 14.392 1.00 86.06 305 TYR A O 1
ATOM 2478 N N . ASN A 1 306 ? -18.105 16.443 15.557 1.00 84.50 306 ASN A N 1
ATOM 2479 C CA . ASN A 1 306 ? -17.037 15.488 15.226 1.00 84.50 306 ASN A CA 1
ATOM 2480 C C . ASN A 1 306 ? -16.874 14.379 16.287 1.00 84.50 306 ASN A C 1
ATOM 2482 O O . ASN A 1 306 ? -15.938 13.588 16.198 1.00 84.50 306 ASN A O 1
ATOM 2486 N N . GLY A 1 307 ? -17.715 14.349 17.327 1.00 84.38 307 GLY A N 1
ATOM 2487 C CA . GLY A 1 307 ? -17.597 13.404 18.443 1.00 84.38 307 GLY A CA 1
ATOM 2488 C C . GLY A 1 307 ? -16.473 13.733 19.431 1.00 84.38 307 GLY A C 1
ATOM 2489 O O . GLY A 1 307 ? -16.167 12.923 20.302 1.00 84.38 307 GLY A O 1
ATOM 2490 N N . ILE A 1 308 ? -15.849 14.911 19.325 1.00 85.38 308 ILE A N 1
ATOM 2491 C CA . ILE A 1 308 ? -14.773 15.325 20.231 1.00 85.38 308 ILE A CA 1
ATOM 2492 C C . ILE A 1 308 ? -15.403 15.937 21.484 1.00 85.38 308 ILE A C 1
ATOM 2494 O O . ILE A 1 308 ? -16.033 16.994 21.409 1.00 85.38 308 ILE A O 1
ATOM 2498 N N . CYS A 1 309 ? -15.204 15.281 22.631 1.00 83.25 309 CYS A N 1
ATOM 2499 C CA . CYS A 1 309 ? -15.618 15.784 23.937 1.00 83.25 309 CYS A CA 1
ATOM 2500 C C . CYS A 1 309 ? -14.548 16.703 24.542 1.00 83.25 309 CYS A C 1
ATOM 2502 O O . CYS A 1 309 ? -13.431 16.272 24.832 1.00 83.25 309 CYS A O 1
ATOM 2504 N N . LYS A 1 310 ? -14.908 17.964 24.775 1.00 84.94 310 LYS A N 1
ATOM 2505 C CA . LYS A 1 310 ? -14.152 18.922 25.583 1.00 84.94 310 LYS A CA 1
ATOM 2506 C C . LYS A 1 310 ? -14.694 18.904 27.013 1.00 84.94 310 LYS A C 1
ATOM 2508 O O . LYS A 1 310 ? -15.903 18.816 27.212 1.00 84.94 310 LYS A O 1
ATOM 2513 N N . PHE A 1 311 ? -13.809 19.044 27.996 1.00 81.50 311 PHE A N 1
ATOM 2514 C CA . PHE A 1 311 ? -14.166 19.188 29.408 1.00 81.50 311 PHE A CA 1
ATOM 2515 C C . PHE A 1 311 ? -13.644 20.518 29.956 1.00 81.50 311 PHE A C 1
ATOM 2517 O O . PHE A 1 311 ? -12.558 20.961 29.584 1.00 81.50 311 PHE A O 1
ATOM 2524 N N . GLU A 1 312 ? -14.411 21.156 30.838 1.00 82.56 312 GLU A N 1
ATOM 2525 C CA . GLU A 1 312 ? -14.034 22.396 31.518 1.00 82.56 312 GLU A CA 1
ATOM 2526 C C . GLU A 1 312 ? -14.453 22.335 32.993 1.00 82.56 312 GLU A C 1
ATOM 2528 O O . GLU A 1 312 ? -15.639 22.293 33.327 1.00 82.56 312 GLU A O 1
ATOM 2533 N N . VAL A 1 313 ? -13.459 22.337 33.879 1.00 77.44 313 VAL A N 1
ATOM 2534 C CA . VAL A 1 313 ? -13.630 22.216 35.330 1.00 77.44 313 VAL A CA 1
ATOM 2535 C C . VAL A 1 313 ? -13.575 23.608 35.952 1.00 77.44 313 VAL A C 1
ATOM 2537 O O . VAL A 1 313 ? -12.589 24.320 35.771 1.00 77.44 313 VAL A O 1
ATOM 2540 N N . LYS A 1 314 ? -14.618 24.000 36.690 1.00 78.00 314 LYS A N 1
ATOM 2541 C CA . LYS A 1 314 ? -14.700 25.302 37.373 1.00 78.00 314 LYS A CA 1
ATOM 2542 C C . LYS A 1 314 ? -15.108 25.145 38.843 1.00 78.00 314 LYS A C 1
ATOM 2544 O O . LYS A 1 314 ? -15.974 24.322 39.133 1.00 78.00 314 LYS A O 1
ATOM 2549 N N . PRO A 1 315 ? -14.549 25.934 39.777 1.00 73.44 315 PRO A N 1
ATOM 2550 C CA . PRO A 1 315 ? -15.123 26.101 41.111 1.00 73.44 315 PRO A CA 1
ATOM 2551 C C . PRO A 1 315 ? -16.549 26.648 41.013 1.00 73.44 315 PRO A C 1
ATOM 2553 O O . PRO A 1 315 ? -16.813 27.551 40.217 1.00 73.44 315 PRO A O 1
ATOM 2556 N N . LYS A 1 316 ? -17.467 26.123 41.827 1.00 72.38 316 LYS A N 1
ATOM 2557 C CA . LYS A 1 316 ? -18.844 26.621 41.883 1.00 72.38 316 LYS A CA 1
ATOM 2558 C C . LYS A 1 316 ? -18.949 27.794 42.853 1.00 72.38 316 LYS A C 1
ATOM 2560 O O . LYS A 1 316 ? -18.829 27.623 44.065 1.00 72.38 316 LYS A O 1
ATOM 2565 N N . GLU A 1 317 ? -19.214 28.982 42.322 1.00 61.25 317 GLU A N 1
ATOM 2566 C CA . GLU A 1 317 ? -19.465 30.178 43.129 1.00 61.25 317 GLU A CA 1
ATOM 2567 C C . GLU A 1 317 ? -20.856 30.126 43.784 1.00 61.25 317 GLU A C 1
ATOM 2569 O O . GLU A 1 317 ? -21.880 29.967 43.113 1.00 61.25 317 GLU A O 1
ATOM 2574 N N . TYR A 1 318 ? -20.902 30.294 45.107 1.00 55.91 318 TYR A N 1
ATOM 2575 C CA . TYR A 1 318 ? -22.148 30.457 45.859 1.00 55.91 318 TYR A CA 1
ATOM 2576 C C . TYR A 1 318 ? -22.606 31.918 45.799 1.00 55.91 318 TYR A C 1
ATOM 2578 O O . TYR A 1 318 ? -21.849 32.817 46.160 1.00 55.91 318 TYR A O 1
ATOM 2586 N N . LYS A 1 319 ? -23.853 32.159 45.373 1.00 45.38 319 LYS A N 1
ATOM 2587 C CA . LYS A 1 319 ? -24.416 33.517 45.230 1.00 45.38 319 LYS A CA 1
ATOM 2588 C C . LYS A 1 319 ? -25.025 34.100 46.510 1.00 45.38 319 LYS A C 1
ATOM 2590 O O . LYS A 1 319 ? -25.324 35.291 46.533 1.00 45.38 319 LYS A O 1
ATOM 2595 N N . ASP A 1 320 ? -25.191 33.299 47.561 1.00 41.81 320 ASP A N 1
ATOM 2596 C CA . ASP A 1 320 ? -25.758 33.759 48.830 1.00 41.81 320 ASP A CA 1
ATOM 2597 C C . ASP A 1 320 ? -24.723 34.547 49.644 1.00 41.81 320 ASP A C 1
ATOM 2599 O O . ASP A 1 320 ? -23.777 34.008 50.223 1.00 41.81 320 ASP A O 1
ATOM 2603 N N . ALA A 1 321 ? -24.900 35.865 49.661 1.00 45.12 321 ALA A N 1
ATOM 2604 C CA . ALA A 1 321 ? -23.952 36.802 50.239 1.00 45.12 321 ALA A CA 1
ATOM 2605 C C . ALA A 1 321 ? -24.139 36.994 51.756 1.00 45.12 321 ALA A C 1
ATOM 2607 O O . ALA A 1 321 ? -24.735 37.982 52.170 1.00 45.12 321 ALA A O 1
ATOM 2608 N N . VAL A 1 322 ? -23.535 36.125 52.577 1.00 39.09 322 VAL A N 1
ATOM 2609 C CA . VAL A 1 322 ? -22.962 36.481 53.898 1.00 39.09 322 VAL A CA 1
ATOM 2610 C C . VAL A 1 322 ? -21.737 35.589 54.164 1.00 39.09 322 VAL A C 1
ATOM 2612 O O . VAL A 1 322 ? -21.825 34.368 54.119 1.00 39.09 322 VAL A O 1
ATOM 2615 N N . THR A 1 323 ? -20.580 36.203 54.446 1.00 39.25 323 THR A N 1
ATOM 2616 C CA . THR A 1 323 ? -19.331 35.537 54.892 1.00 39.25 323 THR A CA 1
ATOM 2617 C C . THR A 1 323 ? -18.887 34.292 54.099 1.00 39.25 323 THR A C 1
ATOM 2619 O O . THR A 1 323 ? -18.570 33.266 54.694 1.00 39.25 323 THR A O 1
ATOM 2622 N N . SER A 1 324 ? -18.791 34.381 52.766 1.00 33.22 324 SER A N 1
ATOM 2623 C CA . SER A 1 324 ? -18.156 33.340 51.934 1.00 33.22 324 SER A CA 1
ATOM 2624 C C . SER A 1 324 ? -16.689 33.700 51.622 1.00 33.22 324 SER A C 1
ATOM 2626 O O . SER A 1 324 ? -16.442 34.612 50.832 1.00 33.22 324 SER A O 1
ATOM 2628 N N . PRO A 1 325 ? -15.683 33.038 52.230 1.00 34.88 325 PRO A N 1
ATOM 2629 C CA . PRO A 1 325 ? -14.268 33.408 52.096 1.00 34.88 325 PRO A CA 1
ATOM 2630 C C . PRO A 1 325 ? -13.555 32.757 50.890 1.00 34.88 325 PRO A C 1
ATOM 2632 O O . PRO A 1 325 ? -12.324 32.733 50.854 1.00 34.88 325 PRO A O 1
ATOM 2635 N N . ILE A 1 326 ? -14.314 32.198 49.939 1.00 41.78 326 ILE A N 1
ATOM 2636 C CA . ILE A 1 326 ? -13.836 31.252 48.914 1.00 41.78 326 ILE A CA 1
ATOM 2637 C C . ILE A 1 326 ? -13.212 31.967 47.696 1.00 41.78 326 ILE A C 1
ATOM 2639 O O . ILE A 1 326 ? -12.220 31.497 47.148 1.00 41.78 326 ILE A O 1
ATOM 2643 N N . CYS A 1 327 ? -13.737 33.130 47.291 1.00 35.97 327 CYS A N 1
ATOM 2644 C CA . CYS A 1 327 ? -13.457 33.737 45.976 1.00 35.97 327 CYS A CA 1
ATOM 2645 C C . CYS A 1 327 ? -12.045 34.334 45.766 1.00 35.97 327 CYS A C 1
ATOM 2647 O O . CYS A 1 327 ? -11.779 34.877 44.698 1.00 35.97 327 CYS A O 1
ATOM 2649 N N . ASN A 1 328 ? -11.135 34.249 46.745 1.00 34.66 328 ASN A N 1
ATOM 2650 C CA . ASN A 1 328 ? -9.796 34.861 46.668 1.00 34.66 328 ASN A CA 1
ATOM 2651 C C . ASN A 1 328 ? -8.637 33.852 46.524 1.00 34.66 328 ASN A C 1
ATOM 2653 O O . ASN A 1 328 ? -7.474 34.259 46.547 1.00 34.66 328 ASN A O 1
ATOM 2657 N N . SER A 1 329 ? -8.905 32.550 46.387 1.00 39.06 329 SER A N 1
ATOM 2658 C CA . SER A 1 329 ? -7.858 31.568 46.075 1.00 39.06 329 SER A CA 1
ATOM 2659 C C . SER A 1 329 ? -7.540 31.552 44.580 1.00 39.06 329 SER A C 1
ATOM 2661 O O . SER A 1 329 ? -8.449 31.436 43.758 1.00 39.06 329 SER A O 1
ATOM 2663 N N . LYS A 1 330 ? -6.250 31.558 44.216 1.00 38.28 330 LYS A N 1
ATOM 2664 C CA . LYS A 1 330 ? -5.840 31.138 42.870 1.00 38.28 330 LYS A CA 1
ATOM 2665 C C . LYS A 1 330 ? -6.305 29.701 42.633 1.00 38.28 330 LYS A C 1
ATOM 2667 O O . LYS A 1 330 ? -6.032 28.834 43.460 1.00 38.28 330 LYS A O 1
ATOM 2672 N N . HIS A 1 331 ? -6.944 29.464 41.495 1.00 42.12 331 HIS A N 1
ATOM 2673 C CA . HIS A 1 331 ? -7.226 28.126 40.997 1.00 42.12 331 HIS A CA 1
ATOM 2674 C C . HIS A 1 331 ? -6.360 27.860 39.775 1.00 42.12 331 HIS A C 1
ATOM 2676 O O . HIS A 1 331 ? -6.488 28.537 38.757 1.00 42.12 331 HIS A O 1
ATOM 2682 N N . GLU A 1 332 ? -5.498 26.856 39.878 1.00 44.12 332 GLU A N 1
ATOM 2683 C CA . GLU A 1 332 ? -4.741 26.327 38.752 1.00 44.12 332 GLU A CA 1
ATOM 2684 C C . GLU A 1 332 ? -5.273 24.920 38.467 1.00 44.12 332 GLU A C 1
ATOM 2686 O O . GLU A 1 332 ? -5.393 24.087 39.364 1.00 44.12 332 GLU A O 1
ATOM 2691 N N . THR A 1 333 ? -5.689 24.695 37.221 1.00 50.06 333 THR A N 1
ATOM 2692 C CA . THR A 1 333 ? -6.256 23.429 36.742 1.00 50.06 333 THR A CA 1
ATOM 2693 C C . THR A 1 333 ? -5.355 22.919 35.633 1.00 50.06 333 THR A C 1
ATOM 2695 O O . THR A 1 333 ? -5.429 23.384 34.496 1.00 50.06 333 THR A O 1
ATOM 2698 N N . VAL A 1 334 ? -4.455 21.999 35.974 1.00 51.69 334 VAL A N 1
ATOM 2699 C CA . VAL A 1 334 ? -3.515 21.424 35.004 1.00 51.69 334 VAL A CA 1
ATOM 2700 C C . VAL A 1 334 ? -4.211 20.284 34.271 1.00 51.69 334 VAL A C 1
ATOM 2702 O O . VAL A 1 334 ? -4.514 19.258 34.875 1.00 51.69 334 VAL A O 1
ATOM 2705 N N . GLN A 1 335 ? -4.461 20.476 32.975 1.00 56.84 335 GLN A N 1
ATOM 2706 C CA . GLN A 1 335 ? -4.973 19.449 32.069 1.00 56.84 335 GLN A CA 1
ATOM 2707 C C . GLN A 1 335 ? -3.792 18.733 31.401 1.00 56.84 335 GLN A C 1
ATOM 2709 O O . GLN A 1 335 ? -3.175 19.265 30.475 1.00 56.84 335 GLN A O 1
ATOM 2714 N N . LEU A 1 336 ? -3.478 17.521 31.858 1.00 54.38 336 LEU A N 1
ATOM 2715 C CA . LEU A 1 336 ? -2.459 16.682 31.223 1.00 54.38 336 LEU A CA 1
ATOM 2716 C C . LEU A 1 336 ? -3.059 16.024 29.970 1.00 54.38 336 LEU A C 1
ATOM 2718 O O . LEU A 1 336 ? -3.806 15.055 30.065 1.00 54.38 336 LEU A O 1
ATOM 2722 N N . ASN A 1 337 ? -2.770 16.600 28.800 1.00 61.19 337 ASN A N 1
ATOM 2723 C CA . ASN A 1 337 ? -3.270 16.130 27.507 1.00 61.19 337 ASN A CA 1
ATOM 2724 C C . ASN A 1 337 ? -2.328 15.086 26.874 1.00 61.19 337 ASN A C 1
ATOM 2726 O O . ASN A 1 337 ? -1.143 15.379 26.723 1.00 61.19 337 ASN A O 1
ATOM 2730 N N . PRO A 1 338 ? -2.840 13.939 26.386 1.00 61.06 338 PRO A N 1
ATOM 2731 C CA . PRO A 1 338 ? -2.081 13.000 25.550 1.00 61.06 338 PRO A CA 1
ATOM 2732 C C . PRO A 1 338 ? -2.024 13.408 24.059 1.00 61.06 338 PRO A C 1
ATOM 2734 O O . PRO A 1 338 ? -1.489 12.671 23.233 1.00 61.06 338 PRO A O 1
ATOM 2737 N N . GLY A 1 339 ? -2.613 14.552 23.689 1.00 68.44 339 GLY A N 1
ATOM 2738 C CA . GLY A 1 339 ? -2.639 15.080 22.321 1.00 68.44 339 GLY A CA 1
ATOM 2739 C C . GLY A 1 339 ? -1.512 16.074 22.020 1.00 68.44 339 GLY A C 1
ATOM 2740 O O . GLY A 1 339 ? -0.950 16.684 22.925 1.00 68.44 339 GLY A O 1
ATOM 2741 N N . LEU A 1 340 ? -1.223 16.270 20.729 1.00 80.12 340 LEU A N 1
ATOM 2742 C CA . LEU A 1 340 ? -0.188 17.193 20.247 1.00 80.12 340 LEU A CA 1
ATOM 2743 C C . LEU A 1 340 ? -0.446 18.642 20.687 1.00 80.12 340 LEU A C 1
ATOM 2745 O O . LEU A 1 340 ? -1.548 19.170 20.510 1.00 80.12 340 LEU A O 1
ATOM 2749 N N . SER A 1 341 ? 0.597 19.313 21.173 1.00 82.38 341 SER A N 1
ATOM 2750 C CA . SER A 1 341 ? 0.559 20.745 21.475 1.00 82.38 341 SER A CA 1
ATOM 2751 C C . SER A 1 341 ? 0.473 21.611 20.210 1.00 82.38 341 SER A C 1
ATOM 2753 O O . SER A 1 341 ? 0.803 21.186 19.099 1.00 82.38 341 SER A O 1
ATOM 2755 N N . ILE A 1 342 ? 0.069 22.876 20.376 1.00 84.38 342 ILE A N 1
ATOM 2756 C CA . ILE A 1 342 ? -0.007 23.856 19.277 1.00 84.38 342 ILE A CA 1
ATOM 2757 C C . ILE A 1 342 ? 1.370 24.046 18.614 1.00 84.38 342 ILE A C 1
ATOM 2759 O O . ILE A 1 342 ? 1.457 24.100 17.385 1.00 84.38 342 ILE A O 1
ATOM 2763 N N . ASP A 1 343 ? 2.445 24.061 19.406 1.00 85.88 343 ASP A N 1
ATOM 2764 C CA . ASP A 1 343 ? 3.823 24.181 18.919 1.00 85.88 343 ASP A CA 1
ATOM 2765 C C . ASP A 1 343 ? 4.277 22.941 18.141 1.00 85.88 343 ASP A C 1
ATOM 2767 O O . ASP A 1 343 ? 4.945 23.065 17.114 1.00 85.88 343 ASP A O 1
ATOM 2771 N N . GLU A 1 344 ? 3.902 21.737 18.577 1.00 88.44 344 GLU A N 1
ATOM 2772 C CA . GLU A 1 344 ? 4.174 20.507 17.825 1.00 88.44 344 GLU A CA 1
ATOM 2773 C C . GLU A 1 344 ? 3.395 20.473 16.511 1.00 88.44 344 GLU A C 1
ATOM 2775 O O . GLU A 1 344 ? 3.975 20.154 15.476 1.00 88.44 344 GLU A O 1
ATOM 2780 N N . ILE A 1 345 ? 2.126 20.890 16.509 1.00 88.69 345 ILE A N 1
ATOM 2781 C CA . ILE A 1 345 ? 1.320 21.029 15.288 1.00 88.69 345 ILE A CA 1
ATOM 2782 C C . ILE A 1 345 ? 1.955 22.051 14.328 1.00 88.69 345 ILE A C 1
ATOM 2784 O O . ILE A 1 345 ? 2.008 21.811 13.119 1.00 88.69 345 ILE A O 1
ATOM 2788 N N . ALA A 1 346 ? 2.481 23.170 14.835 1.00 90.81 346 ALA A N 1
ATOM 2789 C CA . ALA A 1 346 ? 3.199 24.159 14.029 1.00 90.81 346 ALA A CA 1
ATOM 2790 C C . ALA A 1 346 ? 4.511 23.594 13.448 1.00 90.81 346 ALA A C 1
ATOM 2792 O O . ALA A 1 346 ? 4.773 23.741 12.250 1.00 90.81 346 ALA A O 1
ATOM 2793 N N . ARG A 1 347 ? 5.303 22.874 14.256 1.00 94.00 347 ARG A N 1
ATOM 2794 C CA . ARG A 1 347 ? 6.527 22.178 13.813 1.00 94.00 347 ARG A CA 1
ATOM 2795 C C . ARG A 1 347 ? 6.221 21.099 12.770 1.00 94.00 347 ARG A C 1
ATOM 2797 O O . ARG A 1 347 ? 6.917 21.023 11.762 1.00 94.00 347 ARG A O 1
ATOM 2804 N N . MET A 1 348 ? 5.162 20.310 12.957 1.00 93.06 348 MET A N 1
ATOM 2805 C CA . MET A 1 348 ? 4.727 19.288 11.999 1.00 93.06 348 MET A CA 1
ATOM 2806 C C . MET A 1 348 ? 4.286 19.896 10.664 1.00 93.06 348 MET A C 1
ATOM 2808 O O . MET A 1 348 ? 4.682 19.382 9.621 1.00 93.06 348 MET A O 1
ATOM 2812 N N . LYS A 1 349 ? 3.548 21.016 10.670 1.00 93.31 349 LYS A N 1
ATOM 2813 C CA . LYS A 1 349 ? 3.201 21.760 9.444 1.00 93.31 349 LYS A CA 1
ATOM 2814 C C . LYS A 1 349 ? 4.444 22.285 8.716 1.00 93.31 349 LYS A C 1
ATOM 2816 O O . LYS A 1 349 ? 4.550 22.129 7.505 1.00 93.31 349 LYS A O 1
ATOM 2821 N N . SER A 1 350 ? 5.410 22.844 9.449 1.00 93.81 350 SER A N 1
ATOM 2822 C CA . SER A 1 350 ? 6.685 23.300 8.872 1.00 93.81 350 SER A CA 1
ATOM 2823 C C . SER A 1 350 ? 7.472 22.145 8.232 1.00 93.81 350 SER A C 1
ATOM 2825 O O . SER A 1 350 ? 7.896 22.231 7.078 1.00 93.81 350 SER A O 1
ATOM 2827 N N . ASN A 1 351 ? 7.578 21.014 8.938 1.00 93.94 351 ASN A N 1
ATOM 2828 C CA . ASN A 1 351 ? 8.219 19.802 8.429 1.00 93.94 351 ASN A CA 1
ATOM 2829 C C . ASN A 1 351 ? 7.499 19.235 7.195 1.00 93.94 351 ASN A C 1
ATOM 2831 O O . ASN A 1 351 ? 8.166 18.818 6.253 1.00 93.94 351 ASN A O 1
ATOM 2835 N N . PHE A 1 352 ? 6.161 19.246 7.164 1.00 94.19 352 PHE A N 1
ATOM 2836 C CA . PHE A 1 352 ? 5.384 18.801 6.004 1.00 94.19 352 PHE A CA 1
ATOM 2837 C C . PHE A 1 352 ? 5.720 19.620 4.752 1.00 94.19 352 PHE A C 1
ATOM 2839 O O . PHE A 1 352 ? 6.070 19.040 3.728 1.00 94.19 352 PHE A O 1
ATOM 2846 N N . ASN A 1 353 ? 5.714 20.954 4.850 1.00 93.00 353 ASN A N 1
ATOM 2847 C CA . ASN A 1 353 ? 6.059 21.839 3.732 1.00 93.00 353 ASN A CA 1
ATOM 2848 C C . ASN A 1 353 ? 7.502 21.598 3.237 1.00 93.00 353 ASN A C 1
ATOM 2850 O O . ASN A 1 353 ? 7.774 21.607 2.033 1.00 93.00 353 ASN A O 1
ATOM 2854 N N . LYS A 1 354 ? 8.440 21.327 4.157 1.00 95.19 354 LYS A N 1
ATOM 2855 C CA . LYS A 1 354 ? 9.816 20.936 3.813 1.00 95.19 354 LYS A CA 1
ATOM 2856 C C . LYS A 1 354 ? 9.844 19.621 3.026 1.00 95.19 354 LYS A C 1
ATOM 2858 O O . LYS A 1 354 ? 10.4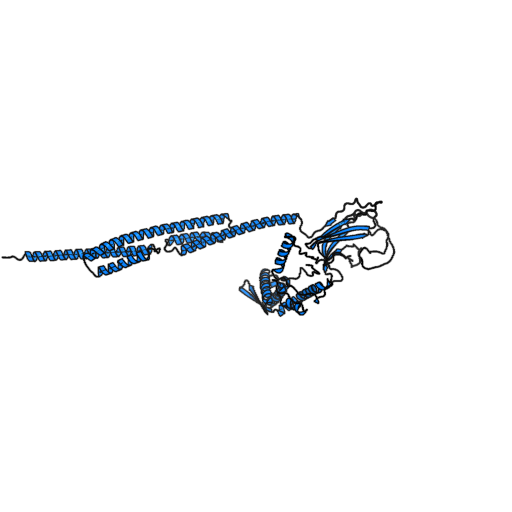18 19.585 1.943 1.00 95.19 354 LYS A O 1
ATOM 2863 N N . TYR A 1 355 ? 9.167 18.575 3.502 1.00 93.69 355 TYR A N 1
ATOM 2864 C CA . TYR A 1 355 ? 9.089 17.303 2.777 1.00 93.69 355 TYR A CA 1
ATOM 2865 C C . TYR A 1 355 ? 8.366 17.425 1.426 1.00 93.69 355 TYR A C 1
ATOM 2867 O O . TYR A 1 355 ? 8.769 16.770 0.471 1.00 93.69 355 TYR A O 1
ATOM 2875 N N . GLU A 1 356 ? 7.350 18.283 1.301 1.00 93.94 356 GLU A N 1
ATOM 2876 C CA . GLU A 1 356 ? 6.675 18.554 0.025 1.00 93.94 356 GLU A CA 1
ATOM 2877 C C . GLU A 1 356 ? 7.636 19.173 -1.004 1.00 93.94 356 GLU A C 1
ATOM 2879 O O . GLU A 1 356 ? 7.708 18.703 -2.142 1.00 93.94 356 GLU A O 1
ATOM 2884 N N . THR A 1 357 ? 8.431 20.170 -0.598 1.00 93.44 357 THR A N 1
ATOM 2885 C CA . THR A 1 357 ? 9.448 20.782 -1.477 1.00 93.44 357 THR A CA 1
ATOM 2886 C C . THR A 1 357 ? 10.583 19.821 -1.838 1.00 93.44 357 THR A C 1
ATOM 2888 O O . THR A 1 357 ? 10.994 19.784 -3.000 1.00 93.44 357 THR A O 1
ATOM 2891 N N . GLU A 1 358 ? 11.031 18.978 -0.903 1.00 92.19 358 GLU A N 1
ATOM 2892 C CA . GLU A 1 358 ? 11.995 17.901 -1.173 1.00 92.19 358 GLU A CA 1
ATOM 2893 C C . GLU A 1 358 ? 11.439 16.901 -2.200 1.00 92.19 358 GLU A C 1
ATOM 2895 O O . GLU A 1 358 ? 12.054 16.683 -3.247 1.00 92.19 358 GLU A O 1
ATOM 2900 N N . ILE A 1 359 ? 10.236 16.367 -1.965 1.00 93.44 359 ILE A N 1
ATOM 2901 C CA . ILE A 1 359 ? 9.539 15.434 -2.865 1.00 93.44 359 ILE A CA 1
ATOM 2902 C C . ILE A 1 359 ? 9.343 16.038 -4.263 1.00 93.44 359 ILE A C 1
ATOM 2904 O O . ILE A 1 359 ? 9.530 15.351 -5.267 1.00 93.44 359 ILE A O 1
ATOM 2908 N N . GLU A 1 360 ? 8.977 17.316 -4.360 1.00 92.75 360 GLU A N 1
ATOM 2909 C CA . GLU A 1 360 ? 8.762 17.984 -5.644 1.00 92.75 360 GLU A CA 1
ATOM 2910 C C . GLU A 1 360 ? 10.075 18.266 -6.398 1.00 92.75 360 GLU A C 1
ATOM 2912 O O . GLU A 1 360 ? 10.107 18.187 -7.629 1.00 92.75 360 GLU A O 1
ATOM 2917 N N . SER A 1 361 ? 11.180 18.524 -5.691 1.00 90.56 361 SER A N 1
ATOM 2918 C CA . SER A 1 361 ? 12.509 18.600 -6.314 1.00 90.56 361 SER A CA 1
ATOM 2919 C C . SER A 1 361 ? 12.977 17.233 -6.836 1.00 90.56 361 SER A C 1
ATOM 2921 O O . SER A 1 361 ? 13.434 17.139 -7.977 1.00 90.56 361 SER A O 1
ATOM 2923 N N . GLU A 1 362 ? 12.759 16.155 -6.076 1.00 91.25 362 GLU A N 1
ATOM 2924 C CA . GLU A 1 362 ? 13.120 14.792 -6.480 1.00 91.25 362 GLU A CA 1
ATOM 2925 C C . GLU A 1 362 ? 12.282 14.308 -7.676 1.00 91.25 362 GLU A C 1
ATOM 2927 O O . GLU A 1 362 ? 12.833 13.731 -8.615 1.00 91.25 362 GLU A O 1
ATOM 2932 N N . LYS A 1 363 ? 10.977 14.627 -7.733 1.00 93.38 363 LYS A N 1
ATOM 2933 C CA . LYS A 1 363 ? 10.151 14.390 -8.937 1.00 93.38 363 LYS A CA 1
ATOM 2934 C C . LYS A 1 363 ? 10.760 15.051 -10.173 1.00 93.38 363 LYS A C 1
ATOM 2936 O O . LYS A 1 363 ? 10.917 14.391 -11.200 1.00 93.38 363 LYS A O 1
ATOM 2941 N N . LYS A 1 364 ? 11.124 16.336 -10.089 1.00 93.19 364 LYS A N 1
ATOM 2942 C CA . LYS A 1 364 ? 11.721 17.088 -11.210 1.00 93.19 364 LYS A CA 1
ATOM 2943 C C . LYS A 1 364 ? 13.055 16.480 -11.649 1.00 93.19 364 LYS A C 1
ATOM 2945 O O . LYS A 1 364 ? 13.281 16.318 -12.847 1.00 93.19 364 LYS A O 1
ATOM 2950 N N . ARG A 1 365 ? 13.887 16.058 -10.694 1.00 93.31 365 ARG A N 1
ATOM 2951 C CA . ARG A 1 365 ? 15.154 15.346 -10.929 1.00 93.31 365 ARG A CA 1
ATOM 2952 C C . ARG A 1 365 ? 14.946 14.017 -11.667 1.00 93.31 365 ARG A C 1
ATOM 2954 O O . ARG A 1 365 ? 15.607 13.765 -12.674 1.00 93.31 365 ARG A O 1
ATOM 2961 N N . ILE A 1 366 ? 13.972 13.209 -11.239 1.00 92.69 366 ILE A N 1
ATOM 2962 C CA . ILE A 1 366 ? 13.603 11.939 -11.889 1.00 92.69 366 ILE A CA 1
ATOM 2963 C C . ILE A 1 366 ? 13.057 12.173 -13.307 1.00 92.69 366 ILE A C 1
ATOM 2965 O O . ILE A 1 366 ? 13.462 11.481 -14.241 1.00 92.69 366 ILE A O 1
ATOM 2969 N N . ILE A 1 367 ? 12.188 13.170 -13.506 1.00 92.88 367 ILE A N 1
ATOM 2970 C CA . ILE A 1 367 ? 11.664 13.540 -14.834 1.00 92.88 367 ILE A CA 1
ATOM 2971 C C . ILE A 1 367 ? 12.803 13.989 -15.765 1.00 92.88 367 ILE A C 1
ATOM 2973 O O . ILE A 1 367 ? 12.827 13.598 -16.935 1.00 92.88 367 ILE A O 1
ATOM 2977 N N . CYS A 1 368 ? 13.780 14.740 -15.248 1.00 93.62 368 CYS A N 1
ATOM 2978 C CA . CYS A 1 368 ? 14.970 15.152 -15.990 1.00 93.62 368 CYS A CA 1
ATOM 2979 C C . CYS A 1 368 ? 15.833 13.942 -16.407 1.00 93.62 368 CYS A C 1
ATOM 2981 O O . CYS A 1 368 ? 16.081 13.755 -17.602 1.00 93.62 368 CYS A O 1
ATOM 2983 N N . LYS A 1 369 ? 16.182 13.039 -15.470 1.00 94.06 369 LYS A N 1
ATOM 2984 C CA . LYS A 1 369 ? 16.917 11.790 -15.778 1.00 94.06 369 LYS A CA 1
ATOM 2985 C C . LYS A 1 369 ? 16.178 10.927 -16.812 1.00 94.06 369 LYS A C 1
ATOM 2987 O O . LYS A 1 369 ? 16.787 10.502 -17.794 1.00 94.06 369 LYS A O 1
ATOM 2992 N N . ASN A 1 370 ? 14.869 10.724 -16.653 1.00 92.69 370 ASN A N 1
ATOM 2993 C CA . ASN A 1 370 ? 14.054 9.954 -17.600 1.00 92.69 370 ASN A CA 1
ATOM 2994 C C . ASN A 1 370 ? 14.025 10.597 -19.000 1.00 92.69 370 ASN A C 1
ATOM 2996 O O . ASN A 1 370 ? 14.055 9.895 -20.013 1.00 92.69 370 ASN A O 1
ATOM 3000 N N . THR A 1 371 ? 14.002 11.932 -19.070 1.00 93.50 371 THR A N 1
ATOM 3001 C CA . THR A 1 371 ? 14.054 12.681 -20.334 1.00 93.50 371 THR A CA 1
ATOM 3002 C C . THR A 1 371 ? 15.395 12.481 -21.039 1.00 93.50 371 THR A C 1
ATOM 3004 O O . THR A 1 371 ? 15.408 12.156 -22.229 1.00 93.50 371 THR A O 1
ATOM 3007 N N . LEU A 1 372 ? 16.510 12.587 -20.307 1.00 94.62 372 LEU A N 1
ATOM 3008 C CA . LEU A 1 372 ? 17.859 12.327 -20.817 1.00 94.62 372 LEU A CA 1
ATOM 3009 C C . LEU A 1 372 ? 18.003 10.886 -21.332 1.00 94.62 372 LEU A C 1
ATOM 3011 O O . LEU A 1 372 ? 18.356 10.683 -22.493 1.00 94.62 372 LEU A O 1
ATOM 3015 N N . GLN A 1 373 ? 17.640 9.882 -20.528 1.00 93.88 373 GLN A N 1
ATOM 3016 C CA . GLN A 1 373 ? 17.716 8.472 -20.937 1.00 93.88 373 GLN A CA 1
ATOM 3017 C C . GLN A 1 373 ? 16.831 8.175 -22.164 1.00 93.88 373 GLN A C 1
ATOM 3019 O O . GLN A 1 373 ? 17.253 7.456 -23.072 1.00 93.88 373 GLN A O 1
ATOM 3024 N N . SER A 1 374 ? 15.648 8.797 -22.270 1.00 94.94 374 SER A N 1
ATOM 3025 C CA . SER A 1 374 ? 14.799 8.693 -23.468 1.00 94.94 374 SER A CA 1
ATOM 3026 C C . SER A 1 374 ? 15.453 9.300 -24.718 1.00 94.94 374 SER A C 1
ATOM 3028 O O . SER A 1 374 ? 15.312 8.743 -25.809 1.00 94.94 374 SER A O 1
ATOM 3030 N N . GLN A 1 375 ? 16.169 10.424 -24.590 1.00 94.38 375 GLN A N 1
ATOM 3031 C CA . GLN A 1 375 ? 16.898 11.047 -25.702 1.00 94.38 375 GLN A CA 1
ATOM 3032 C C . GLN A 1 375 ? 18.082 10.179 -26.150 1.00 94.38 375 GLN A C 1
ATOM 3034 O O . GLN A 1 375 ? 18.172 9.854 -27.336 1.00 94.38 375 GLN A O 1
ATOM 3039 N N . LEU A 1 376 ? 18.920 9.722 -25.213 1.00 95.44 376 LEU A N 1
ATOM 3040 C CA . LEU A 1 376 ? 20.069 8.850 -25.492 1.00 95.44 376 LEU A CA 1
ATOM 3041 C C . LEU A 1 376 ? 19.637 7.548 -26.189 1.00 95.44 376 LEU A C 1
ATOM 3043 O O . LEU A 1 376 ? 20.230 7.161 -27.196 1.00 95.44 376 LEU A O 1
ATOM 3047 N N . PHE A 1 377 ? 18.552 6.913 -25.728 1.00 94.69 377 PHE A N 1
ATOM 3048 C CA . PHE A 1 377 ? 17.994 5.717 -26.368 1.00 94.69 377 PHE A CA 1
ATOM 3049 C C . PHE A 1 377 ? 17.543 5.980 -27.816 1.00 94.69 377 PHE A C 1
ATOM 3051 O O . PHE A 1 377 ? 17.884 5.216 -28.722 1.00 94.69 377 PHE A O 1
ATOM 3058 N N . LYS A 1 378 ? 16.827 7.087 -28.063 1.00 94.38 378 LYS A N 1
ATOM 3059 C CA . LYS A 1 378 ? 16.390 7.489 -29.414 1.00 94.38 378 LYS A CA 1
ATOM 3060 C C . LYS A 1 378 ? 17.577 7.758 -30.343 1.00 94.38 378 LYS A C 1
ATOM 3062 O O . LYS A 1 378 ? 17.540 7.349 -31.501 1.00 94.38 378 LYS A O 1
ATOM 3067 N N . MET A 1 379 ? 18.639 8.393 -29.844 1.00 94.19 379 MET A N 1
ATOM 3068 C CA . MET A 1 379 ? 19.866 8.648 -30.609 1.00 94.19 379 MET A CA 1
ATOM 3069 C C . MET A 1 379 ? 20.611 7.346 -30.938 1.00 94.19 379 MET A C 1
ATOM 3071 O O . MET A 1 379 ? 20.973 7.128 -32.092 1.00 94.19 379 MET A O 1
ATOM 3075 N N . LYS A 1 380 ? 20.754 6.433 -29.967 1.00 93.88 380 LYS A N 1
ATOM 3076 C CA . LYS A 1 380 ? 21.368 5.107 -30.162 1.00 93.88 380 LYS A CA 1
ATOM 3077 C C . LYS A 1 380 ? 20.604 4.262 -31.192 1.00 93.88 380 LYS A C 1
ATOM 3079 O O . LYS A 1 380 ? 21.212 3.627 -32.051 1.00 93.88 380 LYS A O 1
ATOM 3084 N N . HIS A 1 381 ? 19.270 4.307 -31.163 1.00 92.56 381 HIS A N 1
ATOM 3085 C CA . HIS A 1 381 ? 18.421 3.663 -32.170 1.00 92.56 381 HIS A CA 1
ATOM 3086 C C . HIS A 1 381 ? 18.547 4.317 -33.559 1.00 92.56 381 HIS A C 1
ATOM 3088 O O . HIS A 1 381 ? 18.587 3.613 -34.564 1.00 92.56 381 HIS A O 1
ATOM 3094 N N . CYS A 1 382 ? 18.649 5.650 -33.629 1.00 91.19 382 CYS A N 1
ATOM 3095 C CA . CYS A 1 382 ? 18.878 6.379 -34.880 1.00 91.19 382 CYS A CA 1
ATOM 3096 C C . CYS A 1 382 ? 20.198 5.949 -35.544 1.00 91.19 382 CYS A C 1
ATOM 3098 O O . CYS A 1 382 ? 20.196 5.543 -36.703 1.00 91.19 382 CYS A O 1
ATOM 3100 N N . LEU A 1 383 ? 21.303 5.937 -34.787 1.00 91.31 383 LEU A N 1
ATOM 3101 C CA . LEU A 1 383 ? 22.620 5.515 -35.281 1.00 91.31 383 LEU A CA 1
ATOM 3102 C C . LEU A 1 383 ? 22.646 4.061 -35.761 1.00 91.31 383 LEU A C 1
ATOM 3104 O O . LEU A 1 383 ? 23.266 3.777 -36.782 1.00 91.31 383 LEU A O 1
ATOM 3108 N N . LYS A 1 384 ? 21.949 3.146 -35.072 1.00 90.00 384 LYS A N 1
ATOM 3109 C CA . LYS A 1 384 ? 21.851 1.735 -35.488 1.00 90.00 384 LYS A CA 1
ATOM 3110 C C . LYS A 1 384 ? 21.273 1.578 -36.903 1.00 90.00 384 LYS A C 1
ATOM 3112 O O . LYS A 1 384 ? 21.643 0.642 -37.606 1.00 90.00 384 LYS A O 1
ATOM 3117 N N . ASN A 1 385 ? 20.397 2.493 -37.317 1.00 87.56 385 ASN A N 1
ATOM 3118 C CA . ASN A 1 385 ? 19.734 2.459 -38.619 1.00 87.56 385 ASN A CA 1
ATOM 3119 C C . ASN A 1 385 ? 20.417 3.364 -39.668 1.00 87.56 385 ASN A C 1
ATOM 3121 O O . ASN A 1 385 ? 20.058 3.307 -40.840 1.00 87.56 385 ASN A O 1
ATOM 3125 N N . ALA A 1 386 ? 21.414 4.168 -39.280 1.00 86.25 386 ALA A N 1
ATOM 3126 C CA . ALA A 1 386 ? 22.082 5.156 -40.135 1.00 86.25 386 ALA A CA 1
ATOM 3127 C C . ALA A 1 386 ? 23.250 4.587 -40.976 1.00 86.25 386 ALA A C 1
ATOM 3129 O O . ALA A 1 386 ? 24.078 5.348 -41.470 1.00 86.25 386 ALA A O 1
ATOM 3130 N N . VAL A 1 387 ? 23.337 3.262 -41.148 1.00 84.38 387 VAL A N 1
ATOM 3131 C CA . VAL A 1 387 ? 24.490 2.567 -41.770 1.00 84.38 387 VAL A CA 1
ATOM 3132 C C . VAL A 1 387 ? 24.756 3.000 -43.221 1.00 84.38 387 VAL A C 1
ATOM 3134 O O . VAL A 1 387 ? 25.909 3.024 -43.639 1.00 84.38 387 VAL A O 1
ATOM 3137 N N . ASN A 1 388 ? 23.715 3.403 -43.957 1.00 84.50 388 ASN A N 1
ATOM 3138 C CA . ASN A 1 388 ? 23.820 3.927 -45.328 1.00 84.50 388 ASN A CA 1
ATOM 3139 C C . ASN A 1 388 ? 23.828 5.473 -45.380 1.00 84.50 388 ASN A C 1
ATOM 3141 O O . ASN A 1 388 ? 23.801 6.048 -46.462 1.00 84.50 388 ASN A O 1
ATOM 3145 N N . GLN A 1 389 ? 23.816 6.153 -44.227 1.00 86.12 389 GLN A N 1
ATOM 3146 C CA . GLN A 1 389 ? 23.728 7.619 -44.103 1.00 86.12 389 GLN A CA 1
ATOM 3147 C C . GLN A 1 389 ? 25.001 8.257 -43.521 1.00 86.12 389 GLN A C 1
ATOM 3149 O O . GLN A 1 389 ? 25.102 9.482 -43.480 1.00 86.12 389 GLN A O 1
ATOM 3154 N N . MET A 1 390 ? 25.935 7.452 -43.005 1.00 87.88 390 MET A N 1
ATOM 3155 C CA . MET A 1 390 ? 27.162 7.888 -42.333 1.00 87.88 390 MET A CA 1
ATOM 3156 C C . MET A 1 390 ? 28.258 6.830 -42.503 1.00 87.88 390 MET A C 1
ATOM 3158 O O . MET A 1 390 ? 27.969 5.634 -42.537 1.00 87.88 390 MET A O 1
ATOM 3162 N N . ASP A 1 391 ? 29.529 7.239 -42.524 1.00 87.44 391 ASP A N 1
ATOM 3163 C CA . ASP A 1 391 ? 30.640 6.283 -42.457 1.00 87.44 391 ASP A CA 1
ATOM 3164 C C . ASP A 1 391 ? 30.686 5.575 -41.088 1.00 87.44 391 ASP A C 1
ATOM 3166 O O . ASP A 1 391 ? 30.449 6.176 -40.034 1.00 87.44 391 ASP A O 1
ATOM 3170 N N . LYS A 1 392 ? 31.021 4.277 -41.106 1.00 87.88 392 LYS A N 1
ATOM 3171 C CA . LYS A 1 392 ? 30.951 3.363 -39.945 1.00 87.88 392 LYS A CA 1
ATOM 3172 C C . LYS A 1 392 ? 31.770 3.842 -38.736 1.00 87.88 392 LYS A C 1
ATOM 3174 O O . LYS A 1 392 ? 31.377 3.595 -37.597 1.00 87.88 392 LYS A O 1
ATOM 3179 N N . GLU A 1 393 ? 32.867 4.555 -38.976 1.00 88.94 393 GLU A N 1
ATOM 3180 C CA . GLU A 1 393 ? 33.737 5.121 -37.938 1.00 88.94 393 GLU A CA 1
ATOM 3181 C C . GLU A 1 393 ? 33.017 6.189 -37.102 1.00 88.94 393 GLU A C 1
ATOM 3183 O O . GLU A 1 393 ? 33.020 6.110 -35.873 1.00 88.94 393 GLU A O 1
ATOM 3188 N N . TYR A 1 394 ? 32.302 7.125 -37.739 1.00 90.50 394 TYR A N 1
ATOM 3189 C CA . TYR A 1 394 ? 31.493 8.116 -37.020 1.00 90.50 394 TYR A CA 1
ATOM 3190 C C . TYR A 1 394 ? 30.358 7.448 -36.240 1.00 90.50 394 TYR A C 1
ATOM 3192 O O . TYR A 1 394 ? 30.109 7.814 -35.092 1.00 90.50 394 TYR A O 1
ATOM 3200 N N . ILE A 1 395 ? 29.703 6.428 -36.810 1.00 90.88 395 ILE A N 1
ATOM 3201 C CA . ILE A 1 395 ? 28.667 5.657 -36.101 1.00 90.88 395 ILE A CA 1
ATOM 3202 C C . ILE A 1 395 ? 29.240 5.042 -34.813 1.00 90.88 395 ILE A C 1
ATOM 3204 O O . ILE A 1 395 ? 28.586 5.100 -33.769 1.00 90.88 395 ILE A O 1
ATOM 3208 N N . LEU A 1 396 ? 30.462 4.499 -34.848 1.00 92.69 396 LEU A N 1
ATOM 3209 C CA . LEU A 1 396 ? 31.138 3.963 -33.664 1.00 92.69 396 LEU A CA 1
ATOM 3210 C C . LEU A 1 396 ? 31.462 5.068 -32.641 1.00 92.69 396 LEU A C 1
ATOM 3212 O O . LEU A 1 396 ? 31.077 4.949 -31.476 1.00 92.69 396 LEU A O 1
ATOM 3216 N N . VAL A 1 397 ? 32.086 6.170 -33.075 1.00 94.50 397 VAL A N 1
ATOM 3217 C CA . VAL A 1 397 ? 32.428 7.324 -32.217 1.00 94.50 397 VAL A CA 1
ATOM 3218 C C . VAL A 1 397 ? 31.191 7.893 -31.516 1.00 94.50 397 VAL A C 1
ATOM 3220 O O . VAL A 1 397 ? 31.207 8.097 -30.300 1.00 94.50 397 VAL A O 1
ATOM 3223 N N . TYR A 1 398 ? 30.089 8.099 -32.240 1.00 94.88 398 TYR A N 1
ATOM 3224 C CA . TYR A 1 398 ? 28.858 8.633 -31.660 1.00 94.88 398 TYR A CA 1
ATOM 3225 C C . TYR A 1 398 ? 28.165 7.655 -30.708 1.00 94.88 398 TYR A C 1
ATOM 3227 O O . TYR A 1 398 ? 27.641 8.086 -29.680 1.00 94.88 398 TYR A O 1
ATOM 3235 N N . ASN A 1 399 ? 28.221 6.345 -30.973 1.00 94.06 399 ASN A N 1
ATOM 3236 C CA . ASN A 1 399 ? 27.750 5.349 -30.009 1.00 94.06 399 ASN A CA 1
ATOM 3237 C C . ASN A 1 399 ? 28.576 5.370 -28.711 1.00 94.06 399 ASN A C 1
ATOM 3239 O O . ASN A 1 399 ? 27.984 5.289 -27.636 1.00 94.06 399 ASN A O 1
ATOM 3243 N N . HIS A 1 400 ? 29.901 5.551 -28.780 1.00 95.06 400 HIS A N 1
ATOM 3244 C CA . HIS A 1 400 ? 30.734 5.728 -27.584 1.00 95.06 400 HIS A CA 1
ATOM 3245 C C . HIS A 1 400 ? 30.416 7.031 -26.830 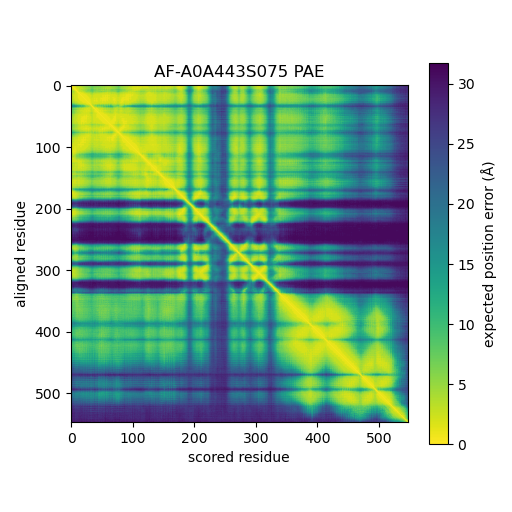1.00 95.06 400 HIS A C 1
ATOM 3247 O O . HIS A 1 400 ? 30.241 6.975 -25.613 1.00 95.06 400 HIS A O 1
ATOM 3253 N N . LYS A 1 401 ? 30.251 8.176 -27.520 1.00 95.50 401 LYS A N 1
ATOM 3254 C CA . LYS A 1 401 ? 29.816 9.440 -26.883 1.00 95.50 401 LYS A CA 1
ATOM 3255 C C . LYS A 1 401 ? 28.485 9.266 -26.127 1.00 95.50 401 LYS A C 1
ATOM 3257 O O . LYS A 1 401 ? 28.367 9.681 -24.979 1.00 95.50 401 LYS A O 1
ATOM 3262 N N . ILE A 1 402 ? 27.491 8.625 -26.751 1.00 95.50 402 ILE A N 1
ATOM 3263 C CA . ILE A 1 402 ? 26.166 8.380 -26.149 1.00 95.50 402 ILE A CA 1
ATOM 3264 C C . ILE A 1 402 ? 26.254 7.408 -24.967 1.00 95.50 402 ILE A C 1
ATOM 3266 O O . ILE A 1 402 ? 25.606 7.634 -23.943 1.00 95.50 402 ILE A O 1
ATOM 3270 N N . GLN A 1 403 ? 27.048 6.339 -25.088 1.00 94.94 403 GLN A N 1
ATOM 3271 C CA . GLN A 1 403 ? 27.210 5.359 -24.016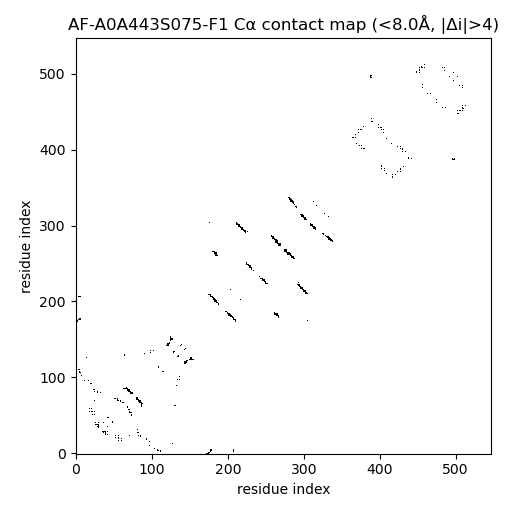 1.00 94.94 403 GLN A CA 1
ATOM 3272 C C . GLN A 1 403 ? 27.880 5.983 -22.787 1.00 94.94 403 GLN A C 1
ATOM 3274 O O . GLN A 1 403 ? 27.385 5.783 -21.686 1.00 94.94 403 GLN A O 1
ATOM 3279 N N . ALA A 1 404 ? 28.905 6.823 -22.970 1.00 95.56 404 ALA A N 1
ATOM 3280 C CA . ALA A 1 404 ? 29.574 7.515 -21.869 1.00 95.56 404 ALA A CA 1
ATOM 3281 C C . ALA A 1 404 ? 28.619 8.401 -21.042 1.00 95.56 404 ALA A C 1
ATOM 3283 O O . ALA A 1 404 ? 28.709 8.417 -19.815 1.00 95.56 404 ALA A O 1
ATOM 3284 N N . ILE A 1 405 ? 27.661 9.090 -21.682 1.00 94.88 405 ILE A N 1
ATOM 3285 C CA . ILE A 1 405 ? 26.633 9.853 -20.952 1.00 94.88 405 ILE A CA 1
ATOM 3286 C C . ILE A 1 405 ? 25.673 8.908 -20.215 1.00 94.88 405 ILE A C 1
ATOM 3288 O O . ILE A 1 405 ? 25.318 9.187 -19.072 1.00 94.88 405 ILE A O 1
ATOM 3292 N N . ASN A 1 406 ? 25.272 7.778 -20.811 1.00 93.62 406 ASN A N 1
ATOM 3293 C CA . ASN A 1 406 ? 24.431 6.801 -20.110 1.00 93.62 406 ASN A CA 1
ATOM 3294 C C . ASN A 1 406 ? 25.142 6.225 -18.872 1.00 93.62 406 ASN A C 1
ATOM 3296 O O . ASN A 1 406 ? 24.565 6.196 -17.788 1.00 93.62 406 ASN A O 1
ATOM 3300 N N . ASP A 1 407 ? 26.397 5.806 -19.024 1.00 94.50 407 ASP A N 1
ATOM 3301 C CA . ASP A 1 407 ? 27.201 5.230 -17.944 1.00 94.50 407 ASP A CA 1
ATOM 3302 C C . ASP A 1 407 ? 27.413 6.251 -16.815 1.00 94.50 407 ASP A C 1
ATOM 3304 O O . ASP A 1 407 ? 27.286 5.907 -15.639 1.00 94.50 407 ASP A O 1
ATOM 3308 N N . TRP A 1 408 ? 27.628 7.529 -17.156 1.00 95.56 408 TRP A N 1
ATOM 3309 C CA . TRP A 1 408 ? 27.644 8.627 -16.188 1.00 95.56 408 TRP A CA 1
ATOM 3310 C C . TRP A 1 408 ? 26.297 8.783 -15.467 1.00 95.56 408 TRP A C 1
ATOM 3312 O O . TRP A 1 408 ? 26.283 8.950 -14.249 1.00 95.56 408 TRP A O 1
ATOM 3322 N N . VAL A 1 409 ? 25.165 8.694 -16.176 1.00 92.69 409 VAL A N 1
ATOM 3323 C CA . VAL A 1 409 ? 23.810 8.813 -15.601 1.00 92.69 409 VAL A CA 1
ATOM 3324 C C . VAL A 1 409 ? 23.484 7.663 -14.641 1.00 92.69 409 VAL A C 1
ATOM 3326 O O . VAL A 1 409 ? 22.719 7.855 -13.689 1.00 92.69 409 VAL A O 1
ATOM 3329 N N . ASP A 1 410 ? 24.038 6.474 -14.868 1.00 90.50 410 ASP A N 1
ATOM 3330 C CA . ASP A 1 410 ? 23.805 5.304 -14.018 1.00 90.50 410 ASP A CA 1
ATOM 3331 C C . ASP A 1 410 ? 24.772 5.236 -12.825 1.00 90.50 410 ASP A C 1
ATOM 3333 O O . ASP A 1 410 ? 24.344 4.880 -11.725 1.00 90.50 410 ASP A O 1
ATOM 3337 N N . GLN A 1 411 ? 26.016 5.704 -12.977 1.00 93.81 411 GLN A N 1
ATOM 3338 C CA . GLN A 1 411 ? 26.934 5.944 -11.853 1.00 93.81 411 GLN A CA 1
ATOM 3339 C C . GLN A 1 411 ? 26.415 7.069 -10.936 1.00 93.81 411 GLN A C 1
ATOM 3341 O O . GLN A 1 411 ? 26.294 6.893 -9.721 1.00 93.81 411 GLN A O 1
ATOM 3346 N N . ASN A 1 412 ? 26.017 8.208 -11.508 1.00 92.56 412 ASN A N 1
ATOM 3347 C CA . ASN A 1 412 ? 25.570 9.396 -10.776 1.00 92.56 412 ASN A CA 1
ATOM 3348 C C . ASN A 1 412 ? 24.056 9.364 -10.507 1.00 92.56 412 ASN A C 1
ATOM 3350 O O . ASN A 1 412 ? 23.310 10.291 -10.815 1.00 92.56 412 ASN A O 1
ATOM 3354 N N . SER A 1 413 ? 23.588 8.284 -9.875 1.00 85.12 413 SER A N 1
ATOM 3355 C CA . SER A 1 413 ? 22.172 8.065 -9.522 1.00 85.12 413 SER A CA 1
ATOM 3356 C C . SER A 1 413 ? 21.511 9.222 -8.742 1.00 85.12 413 SER A C 1
ATOM 3358 O O . SER A 1 413 ? 20.297 9.430 -8.850 1.00 85.12 413 SER A O 1
ATOM 3360 N N . LYS A 1 414 ? 22.307 10.004 -7.998 1.00 87.75 414 LYS A N 1
ATOM 3361 C CA . LYS A 1 414 ? 21.897 11.187 -7.218 1.00 87.75 414 LYS A CA 1
ATOM 3362 C C . LYS A 1 414 ? 22.243 12.542 -7.863 1.00 87.75 414 LYS A C 1
ATOM 3364 O O . LYS A 1 414 ? 22.097 13.553 -7.186 1.00 87.75 414 LYS A O 1
ATOM 3369 N N . ALA A 1 415 ? 22.664 12.575 -9.133 1.00 89.69 415 ALA A N 1
ATOM 3370 C CA . ALA A 1 415 ? 22.961 13.816 -9.857 1.00 89.69 415 ALA A CA 1
ATOM 3371 C C . ALA A 1 415 ? 21.837 14.854 -9.713 1.00 89.69 415 ALA A C 1
ATOM 3373 O O . ALA A 1 415 ? 20.651 14.503 -9.793 1.00 89.69 415 ALA A O 1
ATOM 3374 N N . SER A 1 416 ? 22.232 16.108 -9.508 1.00 92.94 416 SER A N 1
ATOM 3375 C CA . SER A 1 416 ? 21.353 17.270 -9.393 1.00 92.94 416 SER A CA 1
ATOM 3376 C C . SER A 1 416 ? 20.629 17.582 -10.706 1.00 92.94 416 SER A C 1
ATOM 3378 O O . SER A 1 416 ? 20.954 17.062 -11.775 1.00 92.94 416 SER A O 1
ATOM 3380 N N . ILE A 1 417 ? 19.622 18.456 -10.630 1.00 91.25 417 ILE A N 1
ATOM 3381 C CA . ILE A 1 417 ? 18.876 18.910 -11.810 1.00 91.25 417 ILE A CA 1
ATOM 3382 C C . ILE A 1 417 ? 19.805 19.635 -12.797 1.00 91.25 417 ILE A C 1
ATOM 3384 O O . ILE A 1 417 ? 19.658 19.446 -14.003 1.00 91.25 417 ILE A O 1
ATOM 3388 N N . ASP A 1 418 ? 20.782 20.399 -12.308 1.00 92.75 418 ASP A N 1
ATOM 3389 C CA . ASP A 1 418 ? 21.668 21.208 -13.149 1.00 92.75 418 ASP A CA 1
ATOM 3390 C C . ASP A 1 418 ? 22.731 20.364 -13.864 1.00 92.75 418 ASP A C 1
ATOM 3392 O O . ASP A 1 418 ? 22.919 20.523 -15.070 1.00 92.75 418 ASP A O 1
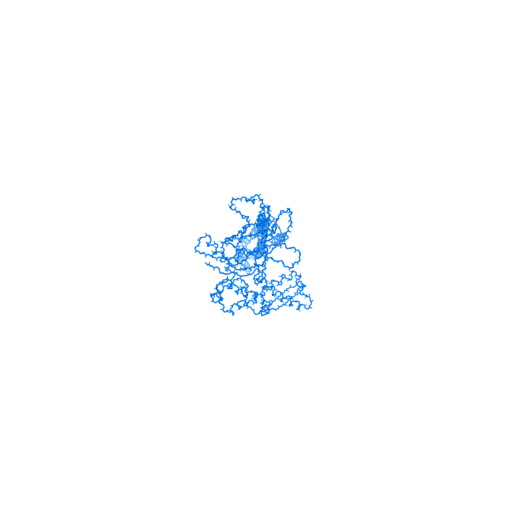ATOM 3396 N N . GLU A 1 419 ? 23.331 19.379 -13.187 1.00 93.81 419 GLU A N 1
ATOM 3397 C CA . GLU A 1 419 ? 24.226 18.402 -13.831 1.00 93.81 419 GLU A CA 1
ATOM 3398 C C . GLU A 1 419 ? 23.480 17.563 -14.888 1.00 93.81 419 GLU A C 1
ATOM 3400 O O . GLU A 1 419 ? 24.001 17.298 -15.974 1.00 93.81 419 GLU A O 1
ATOM 3405 N N . LEU A 1 420 ? 22.226 17.175 -14.613 1.00 93.56 420 LEU A N 1
ATOM 3406 C CA . LEU A 1 420 ? 21.380 16.480 -15.589 1.00 93.56 420 LEU A CA 1
ATOM 3407 C C . LEU A 1 420 ? 21.019 17.384 -16.782 1.00 93.56 420 LEU A C 1
ATOM 3409 O O . LEU A 1 420 ? 21.039 16.916 -17.921 1.00 93.56 420 LEU A O 1
ATOM 3413 N N . ASN A 1 421 ? 20.747 18.673 -16.554 1.00 93.44 421 ASN A N 1
ATOM 3414 C CA . ASN A 1 421 ? 20.513 19.658 -17.616 1.00 93.44 421 ASN A CA 1
ATOM 3415 C C . ASN A 1 421 ? 21.765 19.875 -18.484 1.00 93.44 421 ASN A C 1
ATOM 3417 O O . ASN A 1 421 ? 21.651 19.966 -19.708 1.00 93.44 421 ASN A O 1
ATOM 3421 N N . GLU A 1 422 ? 22.960 19.900 -17.886 1.00 95.06 422 GLU A N 1
ATOM 3422 C CA . GLU A 1 422 ? 24.233 19.948 -18.613 1.00 95.06 422 GLU A CA 1
ATOM 3423 C C . GLU A 1 422 ? 24.383 18.722 -19.527 1.00 95.06 422 GLU A C 1
ATOM 3425 O O . GLU A 1 422 ? 24.636 18.862 -20.722 1.00 95.06 422 GLU A O 1
ATOM 3430 N N . LYS A 1 423 ? 24.126 17.513 -19.014 1.00 95.25 423 LYS A N 1
ATOM 3431 C CA . LYS A 1 423 ? 24.212 16.274 -19.809 1.00 95.25 423 LYS A CA 1
ATOM 3432 C C . LYS A 1 423 ? 23.102 16.155 -20.867 1.00 95.25 423 LYS A C 1
ATOM 3434 O O . LYS A 1 423 ? 23.319 15.535 -21.909 1.00 95.25 423 LYS A O 1
ATOM 3439 N N . ILE A 1 424 ? 21.945 16.799 -20.671 1.00 93.69 424 ILE A N 1
ATOM 3440 C CA . ILE A 1 424 ? 20.940 17.011 -21.731 1.00 93.69 424 ILE A CA 1
ATOM 3441 C C . ILE A 1 424 ? 21.479 17.946 -22.819 1.00 93.69 424 ILE A C 1
ATOM 3443 O O . ILE A 1 424 ? 21.289 17.662 -24.001 1.00 93.69 424 ILE A O 1
ATOM 3447 N N . LYS A 1 425 ? 22.178 19.028 -22.458 1.00 95.06 425 LYS A N 1
ATOM 3448 C CA . LYS A 1 425 ? 22.817 19.929 -23.428 1.00 95.06 425 LYS A CA 1
ATOM 3449 C C . LYS A 1 425 ? 23.910 19.207 -24.226 1.00 95.06 425 LYS A C 1
ATOM 3451 O O . LYS A 1 425 ? 23.941 19.338 -25.446 1.00 95.06 425 LYS A O 1
ATOM 3456 N N . ASP A 1 426 ? 24.723 18.370 -23.583 1.00 94.38 426 ASP A N 1
ATOM 3457 C CA . ASP A 1 426 ? 25.712 17.523 -24.265 1.00 94.38 426 ASP A CA 1
ATOM 3458 C C . ASP A 1 426 ? 25.050 16.557 -25.258 1.00 94.38 426 ASP A C 1
ATOM 3460 O O . ASP A 1 426 ? 25.463 16.470 -26.416 1.00 94.38 426 ASP A O 1
ATOM 3464 N N . ALA A 1 427 ? 23.973 15.877 -24.848 1.00 94.19 427 ALA A N 1
ATOM 3465 C CA . ALA A 1 427 ? 23.206 15.002 -25.732 1.00 94.19 427 ALA A CA 1
ATOM 3466 C C . ALA A 1 427 ? 22.571 15.769 -26.913 1.00 94.19 427 ALA A C 1
ATOM 3468 O O . ALA A 1 427 ? 22.546 15.264 -28.037 1.00 94.19 427 ALA A O 1
ATOM 3469 N N . GLN A 1 428 ? 22.107 17.005 -26.699 1.00 94.56 428 GLN A N 1
ATOM 3470 C CA . GLN A 1 428 ? 21.609 17.876 -27.769 1.00 94.56 428 GLN A CA 1
ATOM 3471 C C . GLN A 1 428 ? 22.717 18.289 -28.745 1.00 94.56 428 GLN A C 1
ATOM 3473 O O . GLN A 1 428 ? 22.489 18.234 -29.953 1.00 94.56 428 GLN A O 1
ATOM 3478 N N . ASN A 1 429 ? 23.910 18.635 -28.252 1.00 95.69 429 ASN A N 1
ATOM 3479 C CA . ASN A 1 429 ? 25.072 18.950 -29.087 1.00 95.69 429 ASN A CA 1
ATOM 3480 C C . ASN A 1 429 ? 25.461 17.736 -29.945 1.00 95.69 429 ASN A C 1
ATOM 3482 O O . ASN A 1 429 ? 25.523 17.841 -31.167 1.00 95.69 429 ASN A O 1
ATOM 3486 N N . ILE A 1 430 ? 25.596 16.553 -29.333 1.00 94.56 430 ILE A N 1
ATOM 3487 C CA . ILE A 1 430 ? 25.891 15.295 -30.040 1.00 94.56 430 ILE A CA 1
ATOM 3488 C C . ILE A 1 430 ? 24.825 14.988 -31.101 1.00 94.56 430 ILE A C 1
ATOM 3490 O O . ILE A 1 430 ? 25.154 14.542 -32.198 1.00 94.56 430 ILE A O 1
ATOM 3494 N N . LYS A 1 431 ? 23.543 15.250 -30.816 1.00 94.12 431 LYS A N 1
ATOM 3495 C CA . LYS A 1 431 ? 22.469 15.092 -31.806 1.00 94.12 431 LYS A CA 1
ATOM 3496 C C . LYS A 1 431 ? 22.647 16.044 -32.999 1.00 94.12 431 LYS A C 1
ATOM 3498 O O . LYS A 1 431 ? 22.393 15.631 -34.126 1.00 94.12 431 LYS A O 1
ATOM 3503 N N . GLN A 1 432 ? 23.063 17.291 -32.771 1.00 94.38 432 GLN A N 1
ATOM 3504 C CA . GLN A 1 432 ? 23.340 18.244 -33.852 1.00 94.38 432 GLN A CA 1
ATOM 3505 C C . GLN A 1 432 ? 24.546 17.803 -34.690 1.00 94.38 432 GLN A C 1
ATOM 3507 O O . GLN A 1 432 ? 24.439 17.797 -35.914 1.00 94.38 432 GLN A O 1
ATOM 3512 N N . GLU A 1 433 ? 25.634 17.352 -34.054 1.00 93.88 433 GLU A N 1
ATOM 3513 C CA . GLU A 1 433 ? 26.797 16.792 -34.755 1.00 93.88 433 GLU A CA 1
ATOM 3514 C C . GLU A 1 433 ? 26.404 15.612 -35.672 1.00 93.88 433 GLU A C 1
ATOM 3516 O O . GLU A 1 433 ? 26.771 15.583 -36.843 1.00 93.88 433 GLU A O 1
ATOM 3521 N N . ILE A 1 434 ? 25.598 14.661 -35.175 1.00 92.50 434 ILE A N 1
ATOM 3522 C CA . ILE A 1 434 ? 25.153 13.484 -35.949 1.00 92.50 434 ILE A CA 1
ATOM 3523 C C . ILE A 1 434 ? 24.393 13.894 -37.220 1.00 92.50 434 ILE A C 1
ATOM 3525 O O . ILE A 1 434 ? 24.663 13.366 -38.300 1.00 92.50 434 ILE A O 1
ATOM 3529 N N . GLU A 1 435 ? 23.445 14.830 -37.115 1.00 91.38 435 GLU A N 1
ATOM 3530 C CA . GLU A 1 435 ? 22.659 15.270 -38.275 1.00 91.38 435 GLU A CA 1
ATOM 3531 C C . GLU A 1 435 ? 23.483 16.148 -39.243 1.00 91.38 435 GLU A C 1
ATOM 3533 O O . GLU A 1 435 ? 23.241 16.110 -40.451 1.00 91.38 435 GLU A O 1
ATOM 3538 N N . GLN A 1 436 ? 24.507 16.863 -38.758 1.00 91.81 436 GLN A N 1
ATOM 3539 C CA . GLN A 1 436 ? 25.498 17.536 -39.611 1.00 91.81 436 GLN A CA 1
ATOM 3540 C C . GLN A 1 436 ? 26.322 16.518 -40.415 1.00 91.81 436 GLN A C 1
ATOM 3542 O O . GLN A 1 436 ? 26.368 16.611 -41.642 1.00 91.81 436 GLN A O 1
ATOM 3547 N N . CYS A 1 437 ? 26.886 15.494 -39.764 1.00 90.62 437 CYS A N 1
ATOM 3548 C CA . CYS A 1 437 ? 27.665 14.453 -40.441 1.00 90.62 437 CYS A CA 1
ATOM 3549 C C . CYS A 1 437 ? 26.847 13.683 -41.494 1.00 90.62 437 CYS A C 1
ATOM 3551 O O . CYS A 1 437 ? 27.368 13.386 -42.568 1.00 90.62 437 CYS A O 1
ATOM 3553 N N . LYS A 1 438 ? 25.556 13.409 -41.244 1.00 90.44 438 LYS A N 1
ATOM 3554 C CA . LYS A 1 438 ? 24.646 12.852 -42.267 1.00 90.44 438 LYS A CA 1
ATOM 3555 C C . LYS A 1 438 ? 24.497 13.773 -43.477 1.00 90.44 438 LYS A C 1
ATOM 3557 O O . LYS A 1 438 ? 24.563 13.315 -44.617 1.00 90.44 438 LYS A O 1
ATOM 3562 N N . ALA A 1 439 ? 24.293 15.071 -43.246 1.00 89.88 439 ALA A N 1
ATOM 3563 C CA . ALA A 1 439 ? 24.141 16.049 -44.320 1.00 89.88 439 ALA A CA 1
ATOM 3564 C C . ALA A 1 439 ? 25.426 16.201 -45.157 1.00 89.88 439 ALA A C 1
ATOM 3566 O O . ALA A 1 439 ? 25.352 16.448 -46.360 1.00 89.88 439 ALA A O 1
ATOM 3567 N N . GLU A 1 440 ? 26.603 16.031 -44.552 1.00 89.56 440 GLU A N 1
ATOM 3568 C CA . GLU A 1 440 ? 27.892 16.026 -45.253 1.00 89.56 440 GLU A CA 1
ATOM 3569 C C . GLU A 1 440 ? 28.138 14.730 -46.031 1.00 89.56 440 GLU A C 1
ATOM 3571 O O . GLU A 1 440 ? 28.456 14.791 -47.220 1.00 89.56 440 GLU A O 1
ATOM 3576 N N . TYR A 1 441 ? 27.900 13.565 -45.418 1.00 89.69 441 TYR A N 1
ATOM 3577 C CA . TYR A 1 441 ? 27.966 12.267 -46.098 1.00 89.69 441 TYR A CA 1
ATOM 3578 C C . TYR A 1 441 ? 27.050 12.243 -47.328 1.00 89.69 441 TYR A C 1
ATOM 3580 O O . TYR A 1 441 ? 27.484 11.882 -48.424 1.00 89.69 441 TYR A O 1
ATOM 3588 N N . ARG A 1 442 ? 25.808 12.726 -47.185 1.00 88.50 442 ARG A N 1
ATOM 3589 C CA . ARG A 1 442 ? 24.851 12.821 -48.291 1.00 88.50 442 ARG A CA 1
ATOM 3590 C C . ARG A 1 442 ? 25.347 13.717 -49.430 1.00 88.50 442 ARG A C 1
ATOM 3592 O O . ARG A 1 442 ? 25.288 13.287 -50.575 1.00 88.50 442 ARG A O 1
ATOM 3599 N N . LYS A 1 443 ? 25.924 14.895 -49.148 1.00 89.50 443 LYS A N 1
ATOM 3600 C CA . LYS A 1 443 ? 26.539 15.746 -50.193 1.00 89.50 443 LYS A CA 1
ATOM 3601 C C . LYS A 1 443 ? 27.630 15.005 -50.976 1.00 89.50 443 LYS A C 1
ATOM 3603 O O . LYS A 1 443 ? 27.723 15.173 -52.188 1.00 89.50 443 LYS A O 1
ATOM 3608 N N . ILE A 1 444 ? 28.444 14.185 -50.305 1.00 87.94 444 ILE A N 1
ATOM 3609 C CA . ILE A 1 444 ? 29.506 13.387 -50.945 1.00 87.94 444 ILE A CA 1
ATOM 3610 C C . ILE A 1 444 ? 28.907 12.277 -51.826 1.00 87.94 444 ILE A C 1
ATOM 3612 O O . ILE A 1 444 ? 29.419 12.018 -52.918 1.00 87.94 444 ILE A O 1
ATOM 3616 N N . VAL A 1 445 ? 27.822 11.635 -51.382 1.00 87.25 445 VAL A N 1
ATOM 3617 C CA . VAL A 1 445 ? 27.064 10.645 -52.168 1.00 87.25 445 VAL A CA 1
ATOM 3618 C C . VAL A 1 445 ? 26.436 11.297 -53.405 1.00 87.25 445 VAL A C 1
ATOM 3620 O O . VAL A 1 445 ? 26.690 10.839 -54.519 1.00 87.25 445 VAL A O 1
ATOM 3623 N N . ASP A 1 446 ? 25.722 12.411 -53.239 1.00 87.38 446 ASP A N 1
ATOM 3624 C CA . ASP A 1 446 ? 25.079 13.157 -54.329 1.00 87.38 446 ASP A CA 1
ATOM 3625 C C . ASP A 1 446 ? 26.116 13.612 -55.384 1.00 87.38 446 ASP A C 1
ATOM 3627 O O . ASP A 1 446 ? 25.939 13.383 -56.582 1.00 87.38 446 ASP A O 1
ATOM 3631 N N . GLN A 1 447 ? 27.270 14.149 -54.961 1.00 87.31 447 GLN A N 1
ATOM 3632 C CA . GLN A 1 447 ? 28.378 14.513 -55.864 1.00 87.31 447 GLN A CA 1
ATOM 3633 C C . GLN A 1 447 ? 28.938 13.317 -56.656 1.00 87.31 447 GLN A C 1
ATOM 3635 O O . GLN A 1 447 ? 29.279 13.451 -57.836 1.00 87.31 447 GLN A O 1
ATOM 3640 N N . LYS A 1 448 ? 29.038 12.134 -56.034 1.00 86.00 448 LYS A N 1
ATOM 3641 C CA . LYS A 1 448 ? 29.468 10.904 -56.720 1.00 86.00 448 LYS A CA 1
ATOM 3642 C C . LYS A 1 448 ? 28.421 10.424 -57.731 1.00 86.00 448 LYS A C 1
ATOM 3644 O O . LYS A 1 448 ? 28.806 9.963 -58.805 1.00 86.00 448 LYS A O 1
ATOM 3649 N N . ILE A 1 449 ? 27.129 10.581 -57.434 1.00 86.94 449 ILE A N 1
ATOM 3650 C CA . ILE A 1 449 ? 26.024 10.251 -58.347 1.00 86.94 449 ILE A CA 1
ATOM 3651 C C . ILE A 1 449 ? 26.030 11.177 -59.576 1.00 86.94 449 ILE A C 1
ATOM 3653 O O . ILE A 1 449 ? 25.915 10.686 -60.699 1.00 86.94 449 ILE A O 1
ATOM 3657 N N . GLU A 1 450 ? 26.246 12.486 -59.416 1.00 86.81 450 GLU A N 1
ATOM 3658 C CA . GLU A 1 450 ? 26.375 13.399 -60.568 1.00 86.81 450 GLU A CA 1
ATOM 3659 C C . GLU A 1 450 ? 27.621 13.100 -61.418 1.00 86.81 450 GLU A C 1
ATOM 3661 O O . GLU A 1 450 ? 27.562 13.118 -62.655 1.00 86.81 450 GLU A O 1
ATOM 3666 N N . LYS A 1 451 ? 28.739 12.709 -60.788 1.00 86.69 451 LYS A N 1
ATOM 3667 C CA . LYS A 1 451 ? 29.909 12.206 -61.525 1.00 86.69 451 LYS A CA 1
ATOM 3668 C C . LYS A 1 451 ? 29.578 10.930 -62.312 1.00 86.69 451 LYS A C 1
ATOM 3670 O O . LYS A 1 451 ? 29.976 10.824 -63.471 1.00 86.69 451 LYS A O 1
ATOM 3675 N N . LEU A 1 452 ? 28.819 9.996 -61.731 1.00 85.31 452 LEU A N 1
ATOM 3676 C CA . LEU A 1 452 ? 28.382 8.766 -62.402 1.00 85.31 452 LEU A CA 1
ATOM 3677 C C . LEU A 1 452 ? 27.487 9.068 -63.613 1.00 85.31 452 LEU A C 1
ATOM 3679 O O . LEU A 1 452 ? 27.751 8.559 -64.699 1.00 85.31 452 LEU A O 1
ATOM 3683 N N . LYS A 1 453 ? 26.496 9.957 -63.472 1.00 85.88 453 LYS A N 1
ATOM 3684 C CA . LYS A 1 453 ? 25.646 10.425 -64.585 1.00 85.88 453 LYS A CA 1
ATOM 3685 C C . LYS A 1 453 ? 26.468 11.045 -65.722 1.00 85.88 453 LYS A C 1
ATOM 3687 O O . LYS A 1 453 ? 26.209 10.763 -66.892 1.00 85.88 453 LYS A O 1
ATOM 3692 N N . THR A 1 454 ? 27.492 11.832 -65.387 1.00 85.50 454 THR A N 1
ATOM 3693 C CA . THR A 1 454 ? 28.398 12.468 -66.362 1.00 85.50 454 THR A CA 1
ATOM 3694 C C . THR A 1 454 ? 29.219 11.426 -67.136 1.00 85.50 454 THR A C 1
ATOM 3696 O O . THR A 1 454 ? 29.321 11.487 -68.365 1.00 85.50 454 THR A O 1
ATOM 3699 N N . VAL A 1 455 ? 29.754 10.417 -66.437 1.00 85.81 455 VAL A N 1
ATOM 3700 C CA . VAL A 1 455 ? 30.482 9.295 -67.055 1.00 85.81 455 VAL A CA 1
ATOM 3701 C C . VAL A 1 455 ? 29.552 8.466 -67.949 1.00 85.81 455 VAL A C 1
ATOM 3703 O O . VAL A 1 455 ? 29.891 8.222 -69.104 1.00 85.81 455 VAL A O 1
ATOM 3706 N N . LEU A 1 456 ? 28.353 8.111 -67.476 1.00 85.75 456 LEU A N 1
ATOM 3707 C CA . LEU A 1 456 ? 27.356 7.365 -68.257 1.00 85.75 456 LEU A CA 1
ATOM 3708 C C . LEU A 1 456 ? 26.903 8.119 -69.517 1.00 85.75 456 LEU A C 1
ATOM 3710 O O . LEU A 1 456 ? 26.772 7.519 -70.579 1.00 85.75 456 LEU A O 1
ATOM 3714 N N . THR A 1 457 ? 26.743 9.442 -69.438 1.00 85.69 457 THR A N 1
ATOM 3715 C CA . THR A 1 457 ? 26.435 10.283 -70.610 1.00 85.69 457 THR A CA 1
ATOM 3716 C C . THR A 1 457 ? 27.552 10.217 -71.655 1.00 85.69 457 THR A C 1
ATOM 3718 O O . THR A 1 457 ? 27.290 10.065 -72.847 1.00 85.69 457 THR A O 1
ATOM 3721 N N . THR A 1 458 ? 28.810 10.262 -71.207 1.00 85.94 458 THR A N 1
ATOM 3722 C CA . THR A 1 458 ? 29.986 10.132 -72.084 1.00 85.94 458 THR A CA 1
ATOM 3723 C C . THR A 1 458 ? 30.047 8.746 -72.738 1.00 85.94 458 THR A C 1
ATOM 3725 O O . THR A 1 458 ? 30.292 8.633 -73.938 1.00 85.94 458 THR A O 1
ATOM 3728 N N . ILE A 1 459 ? 29.763 7.692 -71.966 1.00 85.69 459 ILE A N 1
ATOM 3729 C CA . ILE A 1 459 ? 29.693 6.305 -72.441 1.00 85.69 459 ILE A CA 1
ATOM 3730 C C . ILE A 1 459 ? 28.594 6.137 -73.496 1.00 85.69 459 ILE A C 1
ATOM 3732 O O . ILE A 1 459 ? 28.874 5.587 -74.556 1.00 85.69 459 ILE A O 1
ATOM 3736 N N . ASN A 1 460 ? 27.385 6.659 -73.261 1.00 86.31 460 ASN A N 1
ATOM 3737 C CA . ASN A 1 460 ? 26.283 6.596 -74.227 1.00 86.31 460 ASN A CA 1
ATOM 3738 C C . ASN A 1 460 ? 26.636 7.284 -75.550 1.00 86.31 460 ASN A C 1
ATOM 3740 O O . ASN A 1 460 ? 26.408 6.713 -76.614 1.00 86.31 460 ASN A O 1
ATOM 3744 N N . ASN A 1 461 ? 27.243 8.473 -75.499 1.00 82.62 461 ASN A N 1
ATOM 3745 C CA . ASN A 1 461 ? 27.670 9.187 -76.705 1.00 82.62 461 ASN A CA 1
ATOM 3746 C C . ASN A 1 461 ? 28.695 8.366 -77.511 1.00 82.62 461 ASN A C 1
ATOM 3748 O O . ASN A 1 461 ? 28.554 8.218 -78.725 1.00 82.62 461 ASN A O 1
ATOM 3752 N N . ASN A 1 462 ? 29.682 7.765 -76.838 1.00 82.56 462 ASN A N 1
ATOM 3753 C CA . ASN A 1 462 ? 30.671 6.897 -77.483 1.00 82.56 462 ASN A CA 1
ATOM 3754 C C . ASN A 1 462 ? 30.054 5.595 -78.027 1.00 82.56 462 ASN A C 1
ATOM 3756 O O . ASN A 1 462 ? 30.430 5.153 -79.111 1.00 82.56 462 ASN A O 1
ATOM 3760 N N . LEU A 1 463 ? 29.085 5.004 -77.319 1.00 84.06 463 LEU A N 1
ATOM 3761 C CA . LEU A 1 463 ? 28.352 3.807 -77.744 1.00 84.06 463 LEU A CA 1
ATOM 3762 C C . LEU A 1 463 ? 27.530 4.070 -79.017 1.00 84.06 463 LEU A C 1
ATOM 3764 O O . LEU A 1 463 ? 27.540 3.247 -79.929 1.00 84.06 463 LEU A O 1
ATOM 3768 N N . ILE A 1 464 ? 26.859 5.225 -79.108 1.00 83.69 464 ILE A N 1
ATOM 3769 C CA . ILE A 1 464 ? 26.112 5.653 -80.304 1.00 83.69 464 ILE A CA 1
ATOM 3770 C C . ILE A 1 464 ? 27.056 5.807 -81.506 1.00 83.69 464 ILE A C 1
ATOM 3772 O O . ILE A 1 464 ? 26.729 5.354 -82.603 1.00 83.69 464 ILE A O 1
ATOM 3776 N N . ILE A 1 465 ? 28.240 6.397 -81.302 1.00 80.25 465 ILE A N 1
ATOM 3777 C CA . ILE A 1 465 ? 29.263 6.537 -82.350 1.00 80.25 465 ILE A CA 1
ATOM 3778 C C . ILE A 1 465 ? 29.790 5.163 -82.790 1.00 80.25 465 ILE A C 1
ATOM 3780 O O . ILE A 1 465 ? 29.820 4.882 -83.983 1.00 80.25 465 ILE A O 1
ATOM 3784 N N . ALA A 1 466 ? 30.146 4.274 -81.858 1.00 78.50 466 ALA A N 1
ATOM 3785 C CA . ALA A 1 466 ? 30.617 2.929 -82.199 1.00 78.50 466 ALA A CA 1
ATOM 3786 C C . ALA A 1 466 ? 29.557 2.135 -82.988 1.00 78.50 466 ALA A C 1
ATOM 3788 O O . ALA A 1 466 ? 29.863 1.547 -84.023 1.00 78.50 466 ALA A O 1
ATOM 3789 N N . LYS A 1 467 ? 28.286 2.209 -82.572 1.00 79.62 467 LYS A N 1
ATOM 3790 C CA . LYS A 1 467 ? 27.154 1.567 -83.259 1.00 79.62 467 LYS A CA 1
ATOM 3791 C C . LYS A 1 467 ? 26.865 2.097 -84.668 1.00 79.62 467 LYS A C 1
ATOM 3793 O O . LYS A 1 467 ? 26.259 1.382 -85.461 1.00 79.62 467 LYS A O 1
ATOM 3798 N N . SER A 1 468 ? 27.258 3.331 -84.994 1.00 76.56 468 SER A N 1
ATOM 3799 C CA . SER A 1 468 ? 27.160 3.853 -86.368 1.00 76.56 468 SER A CA 1
ATOM 3800 C C . SER A 1 468 ? 28.346 3.440 -87.248 1.00 76.56 468 SER A C 1
ATOM 3802 O O . SER A 1 468 ? 28.275 3.543 -88.472 1.00 76.56 468 SER A O 1
ATOM 3804 N N . MET A 1 469 ? 29.424 2.944 -86.633 1.00 71.12 469 MET A N 1
ATOM 3805 C CA . MET A 1 469 ? 30.636 2.469 -87.298 1.00 71.12 469 MET A CA 1
ATOM 3806 C C . MET A 1 469 ? 30.647 0.943 -87.492 1.00 71.12 469 MET A C 1
ATOM 3808 O O . MET A 1 469 ? 31.260 0.475 -88.454 1.00 71.12 469 MET A O 1
ATOM 3812 N N . SER A 1 470 ? 29.979 0.184 -86.615 1.00 66.25 470 SER A N 1
ATOM 3813 C CA . SER A 1 470 ? 29.977 -1.284 -86.587 1.00 66.25 470 SER A CA 1
ATOM 3814 C C . SER A 1 470 ? 28.829 -1.850 -85.733 1.00 66.25 470 SER A C 1
ATOM 3816 O O . SER A 1 470 ? 28.209 -1.138 -84.948 1.00 66.25 470 SER A O 1
ATOM 3818 N N . ASN A 1 471 ? 28.533 -3.145 -85.871 1.00 68.12 471 ASN A N 1
ATOM 3819 C CA . ASN A 1 471 ? 27.437 -3.836 -85.173 1.00 68.12 471 ASN A CA 1
ATOM 3820 C C . ASN A 1 471 ? 27.907 -5.196 -84.623 1.00 68.12 471 ASN A C 1
ATOM 3822 O O . ASN A 1 471 ? 27.412 -6.248 -85.033 1.00 68.12 471 ASN A O 1
ATOM 3826 N N . SER A 1 472 ? 28.901 -5.174 -83.729 1.00 76.38 472 SER A N 1
ATOM 3827 C CA . SER A 1 472 ? 29.397 -6.377 -83.049 1.00 76.38 472 SER A CA 1
ATOM 3828 C C . SER A 1 472 ? 28.491 -6.812 -81.888 1.00 76.38 472 SER A C 1
ATOM 3830 O O . SER A 1 472 ? 27.775 -6.009 -81.283 1.00 76.38 472 SER A O 1
ATOM 3832 N N . GLU A 1 473 ? 28.544 -8.100 -81.535 1.00 78.75 473 GLU A N 1
ATOM 3833 C CA . GLU A 1 473 ? 27.832 -8.629 -80.362 1.00 78.75 473 GLU A CA 1
ATOM 3834 C C . GLU A 1 473 ? 28.388 -8.039 -79.049 1.00 78.75 473 GLU A C 1
ATOM 3836 O O . GLU A 1 473 ? 27.653 -7.811 -78.092 1.00 78.75 473 GLU A O 1
ATOM 3841 N N . GLU A 1 474 ? 29.673 -7.683 -79.024 1.00 80.31 474 GLU A N 1
ATOM 3842 C CA . GLU A 1 474 ? 30.347 -7.064 -77.876 1.00 80.31 474 GLU A CA 1
ATOM 3843 C C . GLU A 1 474 ? 29.754 -5.684 -77.543 1.00 80.31 474 GLU A C 1
ATOM 3845 O O . GLU A 1 474 ? 29.550 -5.365 -76.370 1.00 80.31 474 GLU A O 1
ATOM 3850 N N . LEU A 1 475 ? 29.373 -4.895 -78.558 1.00 81.88 475 LEU A N 1
ATOM 3851 C CA . LEU A 1 475 ? 28.667 -3.622 -78.361 1.00 81.88 475 LEU A CA 1
ATOM 3852 C C . LEU A 1 475 ? 27.261 -3.813 -77.763 1.00 81.88 475 LEU A C 1
ATOM 3854 O O . LEU A 1 475 ? 26.791 -2.941 -77.029 1.00 81.88 475 LEU A O 1
ATOM 3858 N N . ARG A 1 476 ? 26.596 -4.951 -78.015 1.00 81.81 476 ARG A N 1
ATOM 3859 C CA . ARG A 1 476 ? 25.306 -5.306 -77.385 1.00 81.81 476 ARG A CA 1
ATOM 3860 C C . ARG A 1 476 ? 25.483 -5.744 -75.932 1.00 81.81 476 ARG A C 1
ATOM 3862 O O . ARG A 1 476 ? 24.678 -5.372 -75.078 1.00 81.81 476 ARG A O 1
ATOM 3869 N N . VAL A 1 477 ? 26.547 -6.492 -75.633 1.00 85.62 477 VAL A N 1
ATOM 3870 C CA . VAL A 1 477 ? 26.917 -6.844 -74.251 1.00 85.62 477 VAL A CA 1
ATOM 3871 C C . VAL A 1 477 ? 27.194 -5.574 -73.445 1.00 85.62 477 VAL A C 1
ATOM 3873 O O . VAL A 1 477 ? 26.616 -5.400 -72.373 1.00 85.62 477 VAL A O 1
ATOM 3876 N N . ILE A 1 478 ? 27.986 -4.644 -73.986 1.00 86.12 478 ILE A N 1
ATOM 3877 C CA . ILE A 1 478 ? 28.280 -3.365 -73.326 1.00 86.12 478 ILE A CA 1
ATOM 3878 C C . ILE A 1 478 ? 27.013 -2.516 -73.149 1.00 86.12 478 ILE A C 1
ATOM 3880 O O . ILE A 1 478 ? 26.785 -1.990 -72.063 1.00 86.12 478 ILE A O 1
ATOM 3884 N N . GLU A 1 479 ? 26.139 -2.419 -74.155 1.00 86.56 479 GLU A N 1
ATOM 3885 C CA . GLU A 1 479 ? 24.846 -1.734 -74.010 1.00 86.56 479 GLU A CA 1
ATOM 3886 C C . GLU A 1 479 ? 24.004 -2.310 -72.859 1.00 86.56 479 GLU A C 1
ATOM 3888 O O . GLU A 1 479 ? 23.373 -1.564 -72.106 1.00 86.56 479 GLU A O 1
ATOM 3893 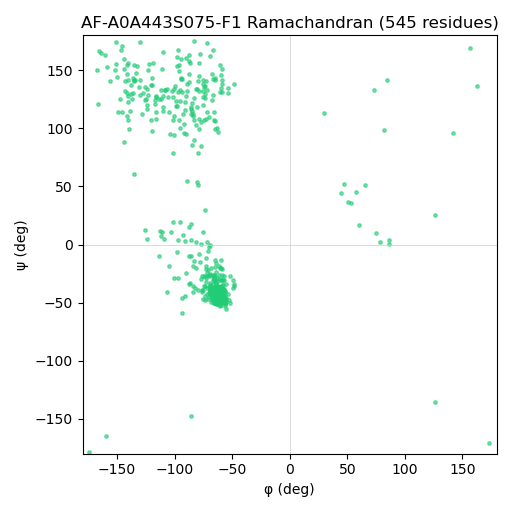N N . LYS A 1 480 ? 24.005 -3.634 -72.682 1.00 89.00 480 LYS A N 1
ATOM 3894 C CA . LYS A 1 480 ? 23.296 -4.304 -71.586 1.00 89.00 480 LYS A CA 1
ATOM 3895 C C . LYS A 1 480 ? 23.925 -4.007 -70.218 1.00 89.00 480 LYS A C 1
ATOM 3897 O O . LYS A 1 480 ? 23.187 -3.788 -69.254 1.00 89.00 480 LYS A O 1
ATOM 3902 N N . GLU A 1 481 ? 25.255 -3.950 -70.125 1.00 89.00 481 GLU A N 1
ATOM 3903 C CA . GLU A 1 481 ? 25.966 -3.509 -68.914 1.00 89.00 481 GLU A CA 1
ATOM 3904 C C . GLU A 1 481 ? 25.599 -2.051 -68.565 1.00 89.00 481 GLU A C 1
ATOM 3906 O O . GLU A 1 481 ? 25.149 -1.771 -67.453 1.00 89.00 481 GLU A O 1
ATOM 3911 N N . VAL A 1 482 ? 25.669 -1.133 -69.535 1.00 88.62 482 VAL A N 1
ATOM 3912 C CA . VAL A 1 482 ? 25.348 0.299 -69.368 1.00 88.62 482 VAL A CA 1
ATOM 3913 C C . VAL A 1 482 ? 23.893 0.528 -68.952 1.00 88.62 482 VAL A C 1
ATOM 3915 O O . VAL A 1 482 ? 23.628 1.263 -67.997 1.00 88.62 482 VAL A O 1
ATOM 3918 N N . ASN A 1 483 ? 22.942 -0.147 -69.603 1.00 89.06 483 ASN A N 1
ATOM 3919 C CA . ASN A 1 483 ? 21.523 -0.069 -69.246 1.00 89.06 483 ASN A CA 1
ATOM 3920 C C . ASN A 1 483 ? 21.238 -0.610 -67.835 1.00 89.06 483 ASN A C 1
ATOM 3922 O O . ASN A 1 483 ? 20.326 -0.125 -67.163 1.00 89.06 483 ASN A O 1
ATOM 3926 N N . THR A 1 484 ? 22.039 -1.563 -67.347 1.00 91.56 484 THR A N 1
ATOM 3927 C CA . THR A 1 484 ? 21.934 -2.062 -65.966 1.00 91.56 484 THR A CA 1
ATOM 3928 C C . THR A 1 484 ? 22.341 -0.986 -64.955 1.00 91.56 484 THR A C 1
ATOM 3930 O O . THR A 1 484 ? 21.645 -0.795 -63.956 1.00 91.56 484 THR A O 1
ATOM 3933 N N . ILE A 1 485 ? 23.400 -0.214 -65.234 1.00 88.56 485 ILE A N 1
ATOM 3934 C CA . ILE A 1 485 ? 23.814 0.906 -64.370 1.00 88.56 485 ILE A CA 1
ATOM 3935 C C . ILE A 1 485 ? 22.807 2.065 -64.450 1.00 88.56 485 ILE A C 1
ATOM 3937 O O . ILE A 1 485 ? 22.435 2.610 -63.413 1.00 88.56 485 ILE A O 1
ATOM 3941 N N . HIS A 1 486 ? 22.296 2.412 -65.638 1.00 87.25 486 HIS A N 1
ATOM 3942 C CA . HIS A 1 486 ? 21.234 3.421 -65.764 1.00 87.25 486 HIS A CA 1
ATOM 3943 C C . HIS A 1 486 ? 19.987 3.051 -64.961 1.00 87.25 486 HIS A C 1
ATOM 3945 O O . HIS A 1 486 ? 19.489 3.883 -64.202 1.00 87.25 486 HIS A O 1
ATOM 3951 N N . LYS A 1 487 ? 19.528 1.795 -65.057 1.00 89.06 487 LYS A N 1
ATOM 3952 C CA . LYS A 1 487 ? 18.417 1.307 -64.237 1.00 89.06 487 LYS A CA 1
ATOM 3953 C C . LYS A 1 487 ? 18.726 1.431 -62.744 1.00 89.06 487 LYS A C 1
ATOM 3955 O O . LYS A 1 487 ? 17.875 1.904 -62.002 1.00 89.06 487 LYS A O 1
ATOM 3960 N N . TRP A 1 488 ? 19.934 1.072 -62.303 1.00 90.38 488 TRP A N 1
ATOM 3961 C CA . TRP A 1 488 ? 20.340 1.226 -60.902 1.00 90.38 488 TRP A CA 1
ATOM 3962 C C . TRP A 1 488 ? 20.299 2.693 -60.433 1.00 90.38 488 TRP A C 1
ATOM 3964 O O . TRP A 1 488 ? 19.837 2.960 -59.324 1.00 90.38 488 TRP A O 1
ATOM 3974 N N . VAL A 1 489 ? 20.711 3.653 -61.272 1.00 86.00 489 VAL A N 1
ATOM 3975 C CA . VAL A 1 489 ? 20.620 5.093 -60.957 1.00 86.00 489 VAL A CA 1
ATOM 3976 C C . VAL A 1 489 ? 19.158 5.549 -60.846 1.00 86.00 489 VAL A C 1
ATOM 3978 O O . VAL A 1 489 ? 18.832 6.306 -59.934 1.00 86.00 489 VAL A O 1
ATOM 3981 N N . SER A 1 490 ? 18.261 5.066 -61.712 1.00 84.62 490 SER A N 1
ATOM 3982 C CA . SER A 1 490 ? 16.819 5.347 -61.621 1.00 84.62 490 SER A CA 1
ATOM 3983 C C . SER A 1 490 ? 16.169 4.710 -60.384 1.00 84.62 490 SER A C 1
ATOM 3985 O O . SER A 1 490 ? 15.482 5.393 -59.626 1.00 84.62 490 SER A O 1
ATOM 3987 N N . ASP A 1 491 ? 16.432 3.426 -60.127 1.00 84.62 491 ASP A N 1
ATOM 3988 C CA . ASP A 1 491 ? 15.857 2.658 -59.011 1.00 84.62 491 ASP A CA 1
ATOM 3989 C C . ASP A 1 491 ? 16.292 3.181 -57.625 1.00 84.62 491 ASP A C 1
ATOM 3991 O O . ASP A 1 491 ? 15.627 2.882 -56.623 1.00 84.62 491 ASP A O 1
ATOM 3995 N N . ASN A 1 492 ? 17.385 3.956 -57.566 1.00 81.19 492 ASN A N 1
ATOM 3996 C CA . ASN A 1 492 ? 17.915 4.603 -56.361 1.00 81.19 492 ASN A CA 1
ATOM 3997 C C . ASN A 1 492 ? 17.797 6.140 -56.369 1.00 81.19 492 ASN A C 1
ATOM 3999 O O . ASN A 1 492 ? 18.237 6.784 -55.424 1.00 81.19 492 ASN A O 1
ATOM 4003 N N . GLN A 1 493 ? 17.114 6.751 -57.346 1.00 67.88 493 GLN A N 1
ATOM 4004 C CA . GLN A 1 493 ? 16.858 8.204 -57.353 1.00 67.88 493 GLN A CA 1
ATOM 4005 C C . GLN A 1 493 ? 16.078 8.691 -56.109 1.00 67.88 493 GLN A C 1
ATOM 4007 O O . GLN A 1 493 ? 16.139 9.868 -55.755 1.00 67.88 493 GLN A O 1
ATOM 4012 N N . TYR A 1 494 ? 15.367 7.780 -55.434 1.00 62.81 494 TYR A N 1
ATOM 4013 C CA . TYR A 1 494 ? 14.558 8.034 -54.235 1.00 62.81 494 TYR A CA 1
ATOM 4014 C C . TYR A 1 494 ? 14.908 7.120 -53.044 1.00 62.81 494 TYR A C 1
ATOM 4016 O O . TYR A 1 494 ? 14.153 7.060 -52.074 1.00 62.81 494 TYR A O 1
ATOM 4024 N N . LYS A 1 495 ? 16.031 6.391 -53.102 1.00 67.12 495 LYS A N 1
ATOM 4025 C CA . LYS A 1 495 ? 16.532 5.542 -52.008 1.00 67.12 495 LYS A CA 1
ATOM 4026 C C . LYS A 1 495 ? 17.957 5.969 -51.706 1.00 67.12 495 LYS A C 1
ATOM 4028 O O . LYS A 1 495 ? 18.766 5.965 -52.619 1.00 67.12 495 LYS A O 1
ATOM 4033 N N . GLU A 1 496 ? 18.261 6.317 -50.460 1.00 71.31 496 GLU A N 1
ATOM 4034 C CA . GLU A 1 496 ? 19.608 6.746 -50.059 1.00 71.31 496 GLU A CA 1
ATOM 4035 C C . GLU A 1 496 ? 20.600 5.569 -50.229 1.00 71.31 496 GLU A C 1
ATOM 4037 O O . GLU A 1 496 ? 20.521 4.603 -49.460 1.00 71.31 496 GLU A O 1
ATOM 4042 N N . PRO A 1 497 ? 21.481 5.585 -51.253 1.00 81.00 497 PRO A N 1
ATOM 4043 C CA . PRO A 1 497 ? 22.369 4.466 -51.548 1.00 81.00 497 PRO A CA 1
ATOM 4044 C C . PRO A 1 497 ? 23.651 4.588 -50.720 1.00 81.00 497 PRO A C 1
ATOM 4046 O O . PRO A 1 497 ? 24.043 5.694 -50.335 1.00 81.00 497 PRO A O 1
ATOM 4049 N N . SER A 1 498 ? 24.350 3.478 -50.472 1.00 83.69 498 SER A N 1
ATOM 4050 C CA . SER A 1 498 ? 25.653 3.576 -49.816 1.00 83.69 498 SER A CA 1
ATOM 4051 C C . SER A 1 498 ? 26.646 4.316 -50.714 1.00 83.69 498 SER A C 1
ATOM 4053 O O . SER A 1 498 ? 26.699 4.124 -51.933 1.00 83.69 498 SER A O 1
ATOM 4055 N N . LYS A 1 499 ? 27.507 5.115 -50.081 1.00 84.25 499 LYS A N 1
ATOM 4056 C CA . LYS A 1 499 ? 28.733 5.669 -50.673 1.00 84.25 499 LYS A CA 1
ATOM 4057 C C . LYS A 1 499 ? 29.568 4.595 -51.379 1.00 84.25 499 LYS A C 1
ATOM 4059 O O . LYS A 1 499 ? 30.169 4.901 -52.408 1.00 84.25 499 LYS A O 1
ATOM 4064 N N . ASP A 1 500 ? 29.564 3.368 -50.857 1.00 84.12 500 ASP A N 1
ATOM 4065 C CA . ASP A 1 500 ? 30.274 2.219 -51.426 1.00 84.12 500 ASP A CA 1
ATOM 4066 C C . ASP A 1 500 ? 29.576 1.698 -52.699 1.00 84.12 500 ASP A C 1
ATOM 4068 O O . ASP A 1 500 ? 30.244 1.526 -53.717 1.00 84.12 500 ASP A O 1
ATOM 4072 N N . ASP A 1 501 ? 28.241 1.570 -52.708 1.00 86.12 501 ASP A N 1
ATOM 4073 C CA . ASP A 1 501 ? 27.463 1.141 -53.887 1.00 86.12 501 ASP A CA 1
ATOM 4074 C C . ASP A 1 501 ? 27.687 2.092 -55.081 1.00 86.12 501 ASP A C 1
ATOM 4076 O O . ASP A 1 501 ? 27.885 1.666 -56.222 1.00 86.12 501 ASP A O 1
ATOM 4080 N N . VAL A 1 502 ? 27.703 3.407 -54.818 1.00 85.56 502 VAL A N 1
ATOM 4081 C CA . VAL A 1 502 ? 27.980 4.429 -55.844 1.00 85.56 502 VAL A CA 1
ATOM 4082 C C . VAL A 1 502 ? 29.430 4.335 -56.343 1.00 85.56 502 VAL A C 1
ATOM 4084 O O . VAL A 1 502 ? 29.688 4.585 -57.521 1.00 85.56 502 VAL A O 1
ATOM 4087 N N . ILE A 1 503 ? 30.388 3.972 -55.481 1.00 83.19 503 ILE A N 1
ATOM 4088 C CA . ILE A 1 503 ? 31.789 3.747 -55.877 1.00 83.19 503 ILE A CA 1
ATOM 4089 C C . ILE A 1 503 ? 31.909 2.500 -56.759 1.00 83.19 503 ILE A C 1
ATOM 4091 O O . ILE A 1 503 ? 32.569 2.573 -57.792 1.00 83.19 503 ILE A O 1
ATOM 4095 N N . GLU A 1 504 ? 31.236 1.401 -56.414 1.00 87.88 504 GLU A N 1
ATOM 4096 C CA . GLU A 1 504 ? 31.183 0.185 -57.235 1.00 87.88 504 GLU A CA 1
ATOM 4097 C C . GLU A 1 504 ? 30.654 0.506 -58.642 1.00 87.88 504 GLU A C 1
ATOM 4099 O O . GLU A 1 504 ? 31.316 0.227 -59.638 1.00 87.88 504 GLU A O 1
ATOM 4104 N N . LYS A 1 505 ? 29.517 1.210 -58.743 1.00 87.69 505 LYS A N 1
ATOM 4105 C CA . LYS A 1 505 ? 28.925 1.591 -60.040 1.00 87.69 505 LYS A CA 1
ATOM 4106 C C . LYS A 1 505 ? 29.767 2.607 -60.828 1.00 87.69 505 LYS A C 1
ATOM 4108 O O . LYS A 1 505 ? 29.727 2.604 -62.058 1.00 87.69 505 LYS A O 1
ATOM 4113 N N . LEU A 1 506 ? 30.563 3.445 -60.155 1.00 81.81 506 LEU A N 1
ATOM 4114 C CA . LEU A 1 506 ? 31.580 4.296 -60.794 1.00 81.81 506 LEU A CA 1
ATOM 4115 C C . LEU A 1 506 ? 32.752 3.483 -61.365 1.00 81.81 506 LEU A C 1
ATOM 4117 O O . LEU A 1 506 ? 33.261 3.835 -62.430 1.00 81.81 506 LEU A O 1
ATOM 4121 N N . ILE A 1 507 ? 33.170 2.411 -60.686 1.00 82.88 507 ILE A N 1
ATOM 4122 C CA . ILE A 1 507 ? 34.215 1.495 -61.164 1.00 82.88 507 ILE A CA 1
ATOM 4123 C C . ILE A 1 507 ? 33.699 0.686 -62.361 1.00 82.88 507 ILE A C 1
ATOM 4125 O O . ILE A 1 507 ? 34.383 0.631 -63.381 1.00 82.88 507 ILE A O 1
ATOM 4129 N N . ASP A 1 508 ? 32.475 0.155 -62.296 1.00 85.19 508 ASP A N 1
ATOM 4130 C CA . ASP A 1 508 ? 31.831 -0.550 -63.415 1.00 85.19 508 ASP A CA 1
ATOM 4131 C C . ASP A 1 508 ? 31.757 0.327 -64.672 1.00 85.19 508 ASP A C 1
ATOM 4133 O O . ASP A 1 508 ? 32.195 -0.077 -65.751 1.00 85.19 508 ASP A O 1
ATOM 4137 N N . ALA A 1 509 ? 31.263 1.563 -64.529 1.00 83.00 509 ALA A N 1
ATOM 4138 C CA . ALA A 1 509 ? 31.199 2.523 -65.626 1.00 83.00 509 ALA A CA 1
ATOM 4139 C C . ALA A 1 509 ? 32.600 2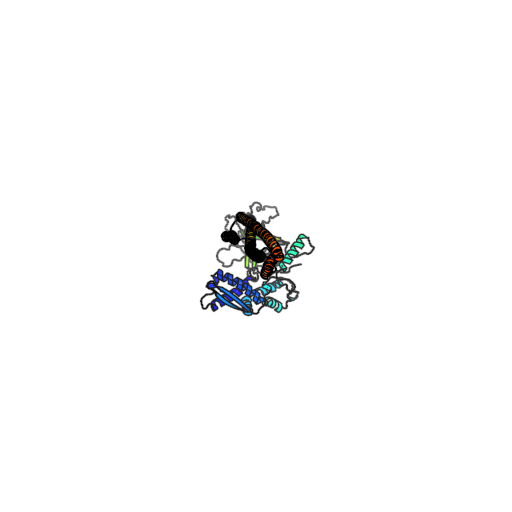.871 -66.170 1.00 83.00 509 ALA A C 1
ATOM 4141 O O . ALA A 1 509 ? 32.789 2.959 -67.383 1.00 83.00 509 ALA A O 1
ATOM 4142 N N . GLY A 1 510 ? 33.605 3.008 -65.297 1.00 81.69 510 GLY A N 1
ATOM 4143 C CA . GLY A 1 510 ? 35.002 3.194 -65.702 1.00 81.69 510 GLY A CA 1
ATOM 4144 C C . GLY A 1 510 ? 35.538 2.025 -66.536 1.00 81.69 510 GLY A C 1
ATOM 4145 O O . GLY A 1 510 ? 36.099 2.242 -67.611 1.00 81.69 510 GLY A O 1
ATOM 4146 N N . ASN A 1 511 ? 35.299 0.789 -66.095 1.00 84.00 511 ASN A N 1
ATOM 4147 C CA . ASN A 1 511 ? 35.697 -0.425 -66.811 1.00 84.00 511 ASN A CA 1
ATOM 4148 C C . ASN A 1 511 ? 35.015 -0.524 -68.186 1.00 84.00 511 ASN A C 1
ATOM 4150 O O . ASN A 1 511 ? 35.668 -0.843 -69.178 1.00 84.00 511 ASN A O 1
ATOM 4154 N N . ILE A 1 512 ? 33.725 -0.183 -68.274 1.00 85.69 512 ILE A N 1
ATOM 4155 C CA . ILE A 1 512 ? 32.984 -0.109 -69.542 1.00 85.69 512 ILE A CA 1
ATOM 4156 C C . ILE A 1 512 ? 33.596 0.927 -70.498 1.00 85.69 512 ILE A C 1
ATOM 4158 O O . ILE A 1 512 ? 33.775 0.640 -71.684 1.00 85.69 512 ILE A O 1
ATOM 4162 N N . ALA A 1 513 ? 33.953 2.115 -70.003 1.00 80.31 513 ALA A N 1
ATOM 4163 C CA . ALA A 1 513 ? 34.592 3.145 -70.822 1.00 80.31 513 ALA A CA 1
ATOM 4164 C C . ALA A 1 513 ? 35.952 2.681 -71.382 1.00 80.31 513 ALA A C 1
ATOM 4166 O O . ALA A 1 513 ? 36.282 2.993 -72.527 1.00 80.31 513 ALA A O 1
ATOM 4167 N N . VAL A 1 514 ? 36.716 1.891 -70.616 1.00 81.81 514 VAL A N 1
ATOM 4168 C CA . VAL A 1 514 ? 37.962 1.264 -71.091 1.00 81.81 514 VAL A CA 1
ATOM 4169 C C . VAL A 1 514 ? 37.681 0.220 -72.179 1.00 81.81 514 VAL A C 1
ATOM 4171 O O . VAL A 1 514 ? 38.293 0.314 -73.243 1.00 81.81 514 VAL A O 1
ATOM 4174 N N . LYS A 1 515 ? 36.717 -0.699 -71.978 1.00 84.06 515 LYS A N 1
ATOM 4175 C CA . LYS A 1 515 ? 36.306 -1.685 -73.005 1.00 84.06 515 LYS A CA 1
ATOM 4176 C C . LYS A 1 515 ? 35.947 -1.004 -74.334 1.00 84.06 515 LYS A C 1
ATOM 4178 O O . LYS A 1 515 ? 36.430 -1.409 -75.387 1.00 84.06 515 LYS A O 1
ATOM 4183 N N . LEU A 1 516 ? 35.128 0.053 -74.289 1.00 81.94 516 LEU A N 1
ATOM 4184 C CA . LEU A 1 516 ? 34.695 0.792 -75.484 1.00 81.94 516 LEU A CA 1
ATOM 4185 C C . LEU A 1 516 ? 35.858 1.463 -76.223 1.00 81.94 516 LEU A C 1
ATOM 4187 O O . LEU A 1 516 ? 35.909 1.417 -77.451 1.00 81.94 516 LEU A O 1
ATOM 4191 N N . ASN A 1 517 ? 36.803 2.060 -75.493 1.00 78.75 517 ASN A N 1
ATOM 4192 C CA . ASN A 1 517 ? 37.981 2.676 -76.104 1.00 78.75 517 ASN A CA 1
ATOM 4193 C C . ASN A 1 517 ? 38.905 1.631 -76.753 1.00 78.75 517 ASN A C 1
ATOM 4195 O O . ASN A 1 517 ? 39.429 1.887 -77.835 1.00 78.75 517 ASN A O 1
ATOM 4199 N N . GLN A 1 518 ? 39.060 0.451 -76.142 1.00 80.94 518 GLN A N 1
ATOM 4200 C CA . GLN A 1 518 ? 39.835 -0.660 -76.709 1.00 80.94 518 GLN A CA 1
ATOM 4201 C C . GLN A 1 518 ? 39.190 -1.219 -77.985 1.00 80.94 518 GLN A C 1
ATOM 4203 O O . GLN A 1 518 ? 39.878 -1.373 -78.992 1.00 80.94 518 GLN A O 1
ATOM 4208 N N . LEU A 1 519 ? 37.870 -1.449 -77.987 1.00 76.38 519 LEU A N 1
ATOM 4209 C CA . LEU A 1 519 ? 37.143 -1.860 -79.196 1.00 76.38 519 LEU A CA 1
ATOM 4210 C C . LEU A 1 519 ? 37.308 -0.835 -80.323 1.00 76.38 519 LEU A C 1
ATOM 4212 O O . LEU A 1 519 ? 37.618 -1.212 -81.450 1.00 76.38 519 LEU A O 1
ATOM 4216 N N . LYS A 1 520 ? 37.185 0.463 -80.016 1.00 71.38 520 LYS A N 1
ATOM 4217 C CA . LYS A 1 520 ? 37.385 1.523 -81.009 1.00 71.38 520 LYS A CA 1
ATOM 4218 C C . LYS A 1 520 ? 38.808 1.527 -81.581 1.00 71.38 520 LYS A C 1
ATOM 4220 O O . LYS A 1 520 ? 38.960 1.624 -82.793 1.00 71.38 520 LYS A O 1
ATOM 4225 N N . GLN A 1 521 ? 39.835 1.393 -80.739 1.00 71.56 521 GLN A N 1
ATOM 4226 C CA . GLN A 1 521 ? 41.228 1.301 -81.196 1.00 71.56 521 GLN A CA 1
ATOM 4227 C C . GLN A 1 521 ? 41.453 0.084 -82.102 1.00 71.56 521 GLN A C 1
ATOM 4229 O O . GLN A 1 521 ? 42.107 0.217 -83.134 1.00 71.56 521 GLN A O 1
ATOM 4234 N N . ASN A 1 522 ? 40.863 -1.066 -81.771 1.00 68.44 522 ASN A N 1
ATOM 4235 C CA . ASN A 1 522 ? 40.940 -2.264 -82.605 1.00 68.44 522 ASN A CA 1
ATOM 4236 C C . ASN A 1 522 ? 40.227 -2.073 -83.956 1.00 68.44 522 ASN A C 1
ATOM 4238 O O . ASN A 1 522 ? 40.771 -2.468 -84.983 1.00 68.44 522 ASN A O 1
ATOM 4242 N N . GLU A 1 523 ? 39.049 -1.439 -83.999 1.00 64.25 523 GLU A N 1
ATOM 4243 C CA . GLU A 1 523 ? 38.366 -1.155 -85.270 1.00 64.25 523 GLU A CA 1
ATOM 4244 C C . GLU A 1 523 ? 39.091 -0.108 -86.120 1.00 64.25 523 GLU A C 1
ATOM 4246 O O . GLU A 1 523 ? 39.196 -0.284 -87.334 1.00 64.25 523 GLU A O 1
ATOM 4251 N N . ASP A 1 524 ? 39.617 0.958 -85.513 1.00 64.62 524 ASP A N 1
ATOM 4252 C CA . ASP A 1 524 ? 40.416 1.963 -86.221 1.00 64.62 524 ASP A CA 1
ATOM 4253 C C . ASP A 1 524 ? 41.720 1.339 -86.771 1.00 64.62 524 ASP A C 1
ATOM 4255 O O . ASP A 1 524 ? 42.097 1.636 -87.908 1.00 64.62 524 ASP A O 1
ATOM 4259 N N . GLN A 1 525 ? 42.345 0.395 -86.048 1.00 63.56 525 GLN A N 1
ATOM 4260 C CA . GLN A 1 525 ? 43.483 -0.397 -86.538 1.00 63.56 525 GLN A CA 1
ATOM 4261 C C . GLN A 1 525 ? 43.084 -1.327 -87.695 1.00 63.56 525 GLN A C 1
ATOM 4263 O O . GLN A 1 525 ? 43.699 -1.264 -88.753 1.00 63.56 525 GLN A O 1
ATOM 4268 N N . ILE A 1 526 ? 42.011 -2.117 -87.564 1.00 61.59 526 ILE A N 1
ATOM 4269 C CA . ILE A 1 526 ? 41.513 -2.998 -88.641 1.00 61.59 526 ILE A CA 1
ATOM 4270 C C . ILE A 1 526 ? 41.168 -2.186 -89.900 1.00 61.59 526 ILE A C 1
ATOM 4272 O O . ILE A 1 526 ? 41.438 -2.619 -91.019 1.00 61.59 526 ILE A O 1
ATOM 4276 N N . ARG A 1 527 ? 40.614 -0.976 -89.745 1.00 60.41 527 ARG A N 1
ATOM 4277 C CA . ARG A 1 527 ? 40.348 -0.039 -90.852 1.00 60.41 527 ARG A CA 1
ATOM 4278 C C . ARG A 1 527 ? 41.630 0.527 -91.467 1.00 60.41 527 ARG A C 1
ATOM 4280 O O . ARG A 1 527 ? 41.651 0.790 -92.670 1.00 60.41 527 ARG A O 1
ATOM 4287 N N . MET A 1 528 ? 42.682 0.725 -90.675 1.00 64.81 528 MET A N 1
ATOM 4288 C CA . MET A 1 528 ? 44.001 1.145 -91.154 1.00 64.81 528 MET A CA 1
ATOM 4289 C C . MET A 1 528 ? 44.693 0.014 -91.925 1.00 64.81 528 MET A C 1
ATOM 4291 O O . MET A 1 528 ? 45.119 0.233 -93.056 1.00 64.81 528 MET A O 1
ATOM 4295 N N . ASP A 1 529 ? 44.689 -1.205 -91.390 1.00 60.38 529 ASP A N 1
ATOM 4296 C CA . ASP A 1 529 ? 45.236 -2.397 -92.040 1.00 60.38 529 ASP A CA 1
ATOM 4297 C C . ASP A 1 529 ? 44.467 -2.725 -93.330 1.00 60.38 529 ASP A C 1
ATOM 4299 O O . ASP A 1 529 ? 45.069 -2.999 -94.367 1.00 60.38 529 ASP A O 1
ATOM 4303 N N . ALA A 1 530 ? 43.135 -2.615 -93.326 1.00 58.81 530 ALA A N 1
ATOM 4304 C CA . ALA A 1 530 ? 42.316 -2.763 -94.530 1.00 58.81 530 ALA A CA 1
ATOM 4305 C C . ALA A 1 530 ? 42.638 -1.696 -95.593 1.00 58.81 530 ALA A C 1
ATOM 4307 O O . ALA A 1 530 ? 42.676 -2.014 -96.780 1.00 58.81 530 ALA A O 1
ATOM 4308 N N . ARG A 1 531 ? 42.922 -0.446 -95.194 1.00 62.25 531 ARG A N 1
ATOM 4309 C CA . ARG A 1 531 ? 43.384 0.612 -96.113 1.00 62.25 531 ARG A CA 1
ATOM 4310 C C . ARG A 1 531 ? 44.781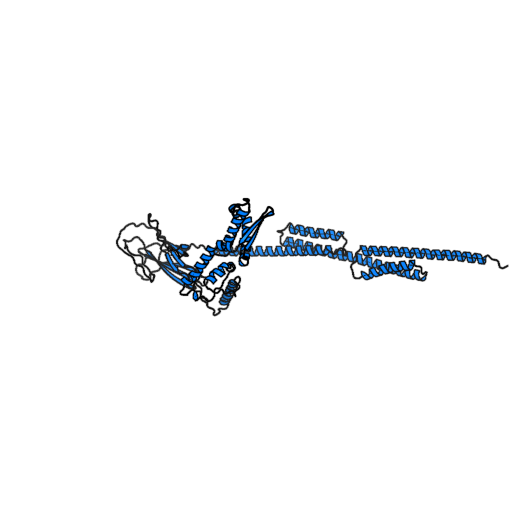 0.344 -96.667 1.00 62.25 531 ARG A C 1
ATOM 4312 O O . ARG A 1 531 ? 45.000 0.614 -97.842 1.00 62.25 531 ARG A O 1
ATOM 4319 N N . ILE A 1 532 ? 45.699 -0.190 -95.862 1.00 67.31 532 ILE A N 1
ATOM 4320 C CA . ILE A 1 532 ? 47.050 -0.574 -96.304 1.00 67.31 532 ILE A CA 1
ATOM 4321 C C . ILE A 1 532 ? 46.960 -1.715 -97.324 1.00 67.31 532 ILE A C 1
ATOM 4323 O O . ILE A 1 532 ? 47.513 -1.597 -98.415 1.00 67.31 532 ILE A O 1
ATOM 4327 N N . ASN A 1 533 ? 46.184 -2.762 -97.027 1.00 61.81 533 ASN A N 1
ATOM 4328 C CA . ASN A 1 533 ? 45.929 -3.865 -97.957 1.00 61.81 533 ASN A CA 1
ATOM 4329 C C . ASN A 1 533 ? 45.244 -3.387 -99.253 1.00 61.81 533 ASN A C 1
ATOM 4331 O O . ASN A 1 533 ? 45.616 -3.825 -100.339 1.00 61.81 533 ASN A O 1
ATOM 4335 N N . LEU A 1 534 ? 44.286 -2.452 -99.172 1.00 59.62 534 LEU A N 1
ATOM 4336 C CA . LEU A 1 534 ? 43.656 -1.858 -100.357 1.00 59.62 534 LEU A CA 1
ATOM 4337 C C . LEU A 1 534 ? 44.649 -1.010 -101.173 1.00 59.62 534 LEU A C 1
ATOM 4339 O O . LEU A 1 534 ? 44.623 -1.058 -102.398 1.00 59.62 534 LEU A O 1
ATOM 4343 N N . GLY A 1 535 ? 45.542 -0.268 -100.511 1.00 60.41 535 GLY A N 1
ATOM 4344 C CA . GLY A 1 535 ? 46.618 0.489 -101.155 1.00 60.41 535 GLY A CA 1
ATOM 4345 C C . GLY A 1 535 ? 47.581 -0.421 -101.914 1.00 60.41 535 GLY A C 1
ATOM 4346 O O . GLY A 1 535 ? 47.789 -0.224 -103.107 1.00 60.41 535 GLY A O 1
ATOM 4347 N N . GLN A 1 536 ? 48.063 -1.485 -101.268 1.00 64.12 536 GLN A N 1
ATOM 4348 C CA . GLN A 1 536 ? 48.902 -2.509 -101.901 1.00 64.12 536 GLN A CA 1
ATOM 4349 C C . GLN A 1 536 ? 48.176 -3.213 -103.058 1.00 64.12 536 GLN A C 1
ATOM 4351 O O . GLN A 1 536 ? 48.780 -3.502 -104.089 1.00 64.12 536 GLN A O 1
ATOM 4356 N N . PHE A 1 537 ? 46.871 -3.470 -102.939 1.00 58.06 537 PHE A N 1
ATOM 4357 C CA . PHE A 1 537 ? 46.067 -4.023 -104.033 1.00 58.06 537 PHE A CA 1
ATOM 4358 C C . PHE A 1 537 ? 45.968 -3.054 -105.227 1.00 58.06 537 PHE A C 1
ATOM 4360 O O . PHE A 1 537 ? 46.058 -3.484 -106.374 1.00 58.06 537 PHE A O 1
ATOM 4367 N N . ILE A 1 538 ? 45.859 -1.745 -104.975 1.00 57.62 538 ILE A N 1
ATOM 4368 C CA . ILE A 1 538 ? 45.862 -0.705 -106.016 1.00 57.62 538 ILE A CA 1
ATOM 4369 C C . ILE A 1 538 ? 47.251 -0.567 -106.665 1.00 57.62 538 ILE A C 1
ATOM 4371 O O . ILE A 1 538 ? 47.335 -0.499 -107.889 1.00 57.62 538 ILE A O 1
ATOM 4375 N N . GLU A 1 539 ? 48.345 -0.603 -105.899 1.00 57.62 539 GLU A N 1
ATOM 4376 C CA . GLU A 1 539 ? 49.715 -0.600 -106.444 1.00 57.62 539 GLU A CA 1
ATOM 4377 C C . GLU A 1 539 ? 49.986 -1.829 -107.331 1.00 57.62 539 GLU A C 1
ATOM 4379 O O . GLU A 1 539 ? 50.586 -1.700 -108.401 1.00 57.62 539 GLU A O 1
ATOM 4384 N N . ASN A 1 540 ? 49.466 -3.004 -106.957 1.00 55.31 540 ASN A N 1
ATOM 4385 C CA . ASN A 1 540 ? 49.518 -4.221 -107.778 1.00 55.31 540 ASN A CA 1
ATOM 4386 C C . ASN A 1 540 ? 48.653 -4.150 -109.056 1.00 55.31 540 ASN A C 1
ATOM 4388 O O . ASN A 1 540 ? 48.900 -4.901 -109.995 1.00 55.31 540 ASN A O 1
ATOM 4392 N N . ILE A 1 541 ? 47.662 -3.254 -109.127 1.00 54.56 541 ILE A N 1
ATOM 4393 C CA . ILE A 1 541 ? 46.892 -2.984 -110.356 1.00 54.56 541 ILE A CA 1
ATOM 4394 C C . ILE A 1 541 ? 47.624 -1.971 -111.250 1.00 54.56 541 ILE A C 1
ATOM 4396 O O . ILE A 1 541 ? 47.673 -2.145 -112.464 1.00 54.56 541 ILE A O 1
ATOM 4400 N N . VAL A 1 542 ? 48.224 -0.930 -110.664 1.00 54.78 542 VAL A N 1
ATOM 4401 C CA . VAL A 1 542 ? 48.948 0.130 -111.397 1.00 54.78 542 VAL A CA 1
ATOM 4402 C C . VAL A 1 542 ? 50.280 -0.363 -111.984 1.00 54.78 542 VAL A C 1
ATOM 4404 O O . VAL A 1 542 ? 50.772 0.205 -112.955 1.00 54.78 542 VAL A O 1
ATOM 4407 N N . SER A 1 543 ? 50.854 -1.439 -111.441 1.00 52.28 543 SER A N 1
ATOM 4408 C CA . SER A 1 543 ? 52.113 -2.038 -111.913 1.00 52.28 543 SER A CA 1
ATOM 4409 C C . SER A 1 543 ? 51.965 -3.046 -113.068 1.00 52.28 543 SER A C 1
ATOM 4411 O O . SER A 1 543 ? 52.968 -3.606 -113.511 1.00 52.28 543 SER A O 1
ATOM 4413 N N . VAL A 1 544 ? 50.755 -3.246 -113.610 1.00 50.75 544 VAL A N 1
ATOM 4414 C CA . VAL A 1 544 ? 50.530 -4.031 -114.839 1.00 50.75 544 VAL A CA 1
ATOM 4415 C C . VAL A 1 544 ? 50.543 -3.096 -116.062 1.00 50.75 544 VAL A C 1
ATOM 4417 O O . VAL A 1 544 ? 49.626 -2.285 -116.203 1.00 50.75 544 VAL A O 1
ATOM 4420 N N . PRO A 1 545 ? 51.541 -3.176 -116.965 1.00 43.78 545 PRO A N 1
ATOM 4421 C CA . PRO A 1 545 ? 51.634 -2.267 -118.105 1.00 43.78 545 PRO A CA 1
ATOM 4422 C C . PRO A 1 545 ? 50.609 -2.592 -119.202 1.00 43.78 545 PRO A C 1
ATOM 4424 O O . PRO A 1 545 ? 50.453 -3.743 -119.615 1.00 43.78 545 PRO A O 1
ATOM 4427 N N . PHE A 1 546 ? 49.953 -1.553 -119.721 1.00 50.53 546 PHE A N 1
ATOM 4428 C CA . PHE A 1 546 ? 49.187 -1.609 -120.967 1.00 50.53 546 PHE A CA 1
ATOM 4429 C C . PHE A 1 546 ? 50.094 -1.196 -122.140 1.00 50.53 546 PHE A C 1
ATOM 4431 O O . PHE A 1 546 ? 50.192 -0.006 -122.440 1.00 50.53 546 PHE A O 1
ATOM 4438 N N . PHE A 1 547 ? 50.669 -2.212 -122.800 1.00 33.25 547 PHE A N 1
ATOM 4439 C CA . PHE A 1 547 ? 51.668 -2.155 -123.889 1.00 33.25 547 PHE A CA 1
ATOM 4440 C C . PHE A 1 547 ? 53.086 -1.699 -123.499 1.00 33.25 547 PHE A C 1
ATOM 4442 O O . PHE A 1 547 ? 53.237 -0.714 -122.748 1.00 33.25 547 PHE A O 1
#

Nearest PDB structures (foldseek):
  4b9q-assembly2_B  TM=8.476E-01  e=1.746E-17  Escherichia coli
  4jne-assembly1_B  TM=8.255E-01  e=2.701E-17  Escherichia coli K-12
  4b9q-assembly3_C  TM=8.390E-01  e=7.616E-17  Escherichia coli
  2qxl-assembly1_B  TM=6.939E-01  e=2.449E-18  Saccharomyces cerevisiae
  2v7y-assembly1_A  TM=4.728E-01  e=5.669E-15  Geobacillus kaustophilus HTA426

Sequence (547 aa):
IKVLSTVGTTSLGGVDFDQRLIDICIEKFSRNSKGKFSEDSIRDNKRLMHKIRIECEKAKKTLQQKSDARVKIDLPDGSDLVTQVTRKEFDNRCHDLYSMIRQYVERVFEDTDVNKNQAKEIILVGGSTRLKSLEKLLTDDGWVLNKRLNVDEAVARGAAIFANIIRLSRPIVIHEVTPFRYALTTFVDQEKNTNKNVNNVTVIVDRNVELEKSGNCLLAMKYPNSEKPKNSITFGHSNKYNLKNEDSFSNGYEKHDSSFSFNINVVTDDTNKFLTYEELLKFQVTHSWKNTQYFLLDVNFEINYNGICKFEVKPKEYKDAVTSPICNSKHETVQLNPGLSIDEIARMKSNFNKYETEIESEKKRIICKNTLQSQLFKMKHCLKNAVNQMDKEYILVYNHKIQAINDWVDQNSKASIDELNEKIKDAQNIKQEIEQCKAEYRKIVDQKIEKLKTVLTTINNNLIIAKSMSNSEELRVIEKEVNTIHKWVSDNQYKEPSKDDVIEKLIDAGNIAVKLNQLKQNEDQIRMDARINLGQFIENIVSVPFF

InterPro domains:
  IPR013126 Heat shock protein 70 family [PF00012] (2-204)
  IPR013126 Heat shock protein 70 family [PF00012] (261-436)
  IPR013126 Heat shock protein 70 family [PTHR19375] (1-419)
  IPR029047 Heat shock protein 70kD, peptide-binding domain superfamily [G3DSA:2.60.34.10] (168-394)
  IPR043129 ATPase, nucleotide binding domain [SSF53067] (2-165)

Mean predicted aligned error: 14.73 Å

Secondary structure (DSSP, 8-state):
-B-------TT-SHHHHHHHHHHHHHHHHHHHTTTS--HHHHHH-HHHHHHHHHHHHHHHHHHHHSSEEEEEEE-TTS-EEEEEEEHHHHHHHTHHHHHHHHHHHHHHHHTSS--GGG---EEP-SGGGG-HHHHHHHHTTT--EE--S-TTTHHHHHHHHHHHHHHTT-S---B-B-SPEEEEEE---PPSS-S----EEEEEE-TTPBSSEEEEEEEEEE-S-SS--B-----S-SS------B-------------EEEEEEEEEE-SSSS-EEEEEEEEEE-----S-SEEEEEEEEEE-TTS-EEEEEEE------SS---TTS---EEEE-SSPPHHHHHHHHHHHHHHHHHHHHHHHHHHHHHHHHHHHHHHHHHHHH-TTTS-HHHHHHHHHHHHHHHHHHHH-TT--HHHHHHHHHHHHHHHHHHHHHHHHHHHHHHHHHHHHHHHHHHHHHHHHHHHHH---HHHHHHHHHHHHHHHHHHHTTTS---HHHHHHHHHHHHHHHHHHHHHHHHHHHHHHHHHHHHHHHHHHHHTS---

Foldseek 3Di:
DEQQAAFDDPPADPVVLLVLLLVVLLVQLCVVVVNPDHSVNCVVPPVNVVLSSVQSSVQLVVQLPDQKDKGWDQDPVRDIRIDMDGNVRSCVSCVVSLVVVVVRVVVRPVSHPDDPVVPQEDEAADDVCSRVVNVVSQCVVVHHYDPPDDRDCPVVVVVVVVVVCVVVVPPDDYWFWAQWFKWKWFFDDDPDDDPDRPTDIGTPDGGRHTFQDKDKDKDKDFDPDDWDQQDDDDDDDPDDDDDDDDGTDHDDDDDDQDKTKMFIWTFPDDVDPDTDTDGAKIKIKTARDDPDRIWIKIWMWGGHPVRDIDTDIDTDDDPDDDDDPGPPTDIDIDIDHPDDDPVRVVVVVVVVVVVVVVVVQVVLVVVLLVVLVVLLVVVLVVLVPCPQQAPPVVSVVLNVQSVVLVVVSVVPVPDGSVVSVVSVVSSVVSVVVVVVRSVVQLVLLVVLLVVLVVLLVVLVVLLVVVVVVDDDVVSVVLVVLSVVLVVVSVVCVPPRGHPVVSVVSVVSSVVSVVVSVVVVVVSVVVVVVVVVVVVVVVVVVVPDDPD

Organism: NCBI:txid299467

pLDDT: mean 79.41, std 19.48, range [21.33, 98.25]

Solvent-accessible surface area (backbone atoms only — not comparable to full-atom values): 31928 Å² total; per-residue (Å²): 90,71,65,70,52,61,65,81,67,94,90,68,57,64,63,57,59,36,50,45,44,40,50,57,48,39,57,44,42,22,67,68,44,78,71,78,35,52,52,62,63,43,66,71,33,62,72,57,43,53,53,47,52,56,41,31,50,53,30,53,62,39,32,44,77,39,73,44,30,74,40,73,45,83,44,98,85,76,50,70,48,66,50,74,48,43,36,70,59,51,51,62,64,37,46,65,61,55,49,53,52,48,53,36,59,56,44,36,33,74,68,43,98,53,58,81,86,72,64,82,61,43,78,62,63,43,80,62,57,60,33,59,70,59,49,42,61,47,42,75,75,69,52,49,73,50,80,87,63,58,35,83,48,51,64,63,53,47,52,54,51,49,55,51,34,65,76,62,71,47,96,73,62,73,44,52,51,30,66,55,28,34,27,40,37,44,74,73,92,70,77,92,88,69,103,64,88,77,65,54,72,44,76,76,41,59,52,44,39,61,49,67,39,70,53,73,45,80,46,79,44,73,59,83,90,59,75,46,64,40,58,83,88,86,81,93,67,102,71,89,90,88,88,82,80,55,64,76,69,81,92,87,87,79,95,66,82,57,63,46,56,39,34,39,25,39,53,75,42,72,87,48,99,66,71,40,65,46,86,57,34,42,39,40,43,46,48,73,86,64,98,59,66,58,52,47,34,38,39,31,39,40,24,37,88,83,64,53,72,48,76,50,80,39,79,60,83,80,85,74,91,69,93,76,74,68,90,80,52,76,75,56,74,52,73,54,66,91,65,84,50,74,65,54,52,50,50,50,54,53,50,48,56,50,51,51,55,51,53,54,50,51,51,53,32,51,53,49,51,54,51,42,55,53,50,47,51,53,50,54,54,49,52,72,71,33,69,52,43,39,62,70,66,58,50,51,54,51,49,50,58,48,46,53,53,51,53,48,54,64,72,43,73,80,58,51,58,65,61,47,51,50,54,40,50,51,52,50,51,54,52,52,52,52,56,48,49,30,56,52,43,45,52,56,40,52,54,50,51,54,51,40,53,54,52,51,52,54,44,51,56,52,49,55,54,48,57,76,75,47,87,57,70,66,60,53,53,50,51,53,54,52,53,51,52,52,49,51,54,61,76,36,71,87,43,85,63,38,64,62,59,56,46,53,54,41,50,52,52,49,53,51,48,52,54,54,53,51,54,50,51,52,51,56,46,54,53,46,52,52,49,50,53,50,48,55,52,49,53,64,56,71,69,57,79,88,125

Radius of gyration: 50.61 Å; Cα contacts (8 Å, |Δi|>4): 546; chains: 1; bounding box: 89×67×191 Å